Protein AF-A0A258UVS9-F1 (afdb_monomer)

Mean predicted aligned error: 21.08 Å

Secondary structure (DSSP, 8-state):
-----SPPP-SS----SS----S----SS----S----SSPPP-S----SSPPP-SS----SS----S----SS----S----SSPPP-S----SSPPP-SS----SS----S----SS----S----GGG-EEEESS--TT-EEEEE-SS-EEEEETTS-------TT-EEEE-TTT--EEEE-TT-----SS----TT----S----TT----S-S----SSS-------S----SS----S----SS----SS----SS---B-S-EEEE-S-EEEE-S-EEEE-S-EEEESS-EEEE-S-EEEESS-EEEE-S-B-SB-S-EEEE--SS--------S----S----SS----S-----TT-----S-----S-----S----SS----S----SS----SS----S----SS----SS----SS----S-----S----S----SS---PPPPPPP---

Foldseek 3Di:
DDDDPDDDDDPDDDDDDDDDDDPDDDDPDDDDDPDDDDPDDDDDPDDDDPDDDDDPDDDDDDDDDDDDDDDDPDDDDDPDDDDPDDDDDPDDDDPDDDDDPDDDDDPDDDDDPDDDDPDDDDDPDDADPPQKDWDFDPPDDQDFIWMGGPVDTDGHHGPDDDDDDDPQVFDWDADPPVGDIQTDHPVDDGDDPDDDDDDDDDDDDDDDPVPDDDPDDPDDDDPDDDPPDDPDPDDDDPDDDDDPDDDDPDDDDDPDDDDDDPDADEAEEEAEEAEEYAEYAEEYAEYCYEYAEYLYEYAEYEEEYADYNYEYQEYQYEYHHYDYYYHDYDHPPYDPPDPPDPDDPDPDDPHPDDDDDPDDDDPPVDDDDPDDDDDPDDDDDPDDDDDPDDDDDPDDDDPDDDDDPDDDDDPDDDDPDDDDDPDDDDDPDDDDDPDDDDPDDDDDPDDDDPDDDDDDDDDDDDDD

Structure (mmCIF, N/CA/C/O backbone):
data_AF-A0A258UVS9-F1
#
_entry.id   AF-A0A258UVS9-F1
#
loop_
_atom_site.group_PDB
_atom_site.id
_atom_site.type_symbol
_atom_site.label_atom_id
_atom_site.label_alt_id
_atom_site.label_comp_id
_atom_site.label_asym_id
_atom_site.label_entity_id
_atom_site.label_seq_id
_atom_site.pdbx_PDB_ins_code
_atom_site.Cartn_x
_atom_site.Cartn_y
_atom_site.Cartn_z
_atom_site.occupancy
_atom_site.B_iso_or_equiv
_atom_site.auth_seq_id
_atom_site.auth_comp_id
_atom_site.auth_asym_id
_atom_site.auth_atom_id
_atom_site.pdbx_PDB_model_num
ATOM 1 N N . SER A 1 1 ? 65.739 2.125 -116.317 1.00 68.88 1 SER A N 1
ATOM 2 C CA . SER A 1 1 ? 65.274 3.076 -115.294 1.00 68.88 1 SER A CA 1
ATOM 3 C C . SER A 1 1 ? 64.952 4.381 -115.990 1.00 68.88 1 SER A C 1
ATOM 5 O O . SER A 1 1 ? 65.818 4.877 -116.701 1.00 68.88 1 SER A O 1
ATOM 7 N N . ALA A 1 2 ? 63.722 4.879 -115.876 1.00 76.69 2 ALA A N 1
ATOM 8 C CA . ALA A 1 2 ? 63.373 6.226 -116.315 1.00 76.69 2 ALA A CA 1
ATOM 9 C C . ALA A 1 2 ? 63.366 7.118 -115.070 1.00 76.69 2 ALA A C 1
ATOM 11 O O . ALA A 1 2 ? 62.571 6.890 -114.162 1.00 76.69 2 ALA A O 1
ATOM 12 N N . THR A 1 3 ? 64.277 8.088 -115.001 1.00 81.75 3 THR A N 1
ATOM 13 C CA . THR A 1 3 ? 64.304 9.069 -113.911 1.00 81.75 3 THR A CA 1
ATOM 14 C C . THR A 1 3 ? 63.415 10.239 -114.301 1.00 81.75 3 THR A C 1
ATOM 16 O O . THR A 1 3 ? 63.684 10.909 -115.296 1.00 81.75 3 THR A O 1
ATOM 19 N N . VAL A 1 4 ? 62.369 10.498 -113.521 1.00 82.56 4 VAL A N 1
ATOM 20 C CA . VAL A 1 4 ? 61.551 11.707 -113.655 1.00 82.56 4 VAL A CA 1
ATOM 21 C C . VAL A 1 4 ? 61.991 12.686 -112.570 1.00 82.56 4 VAL A C 1
ATOM 23 O O . VAL A 1 4 ? 61.921 12.367 -111.390 1.00 82.56 4 VAL A O 1
ATOM 26 N N . THR A 1 5 ? 62.485 13.860 -112.961 1.00 83.00 5 THR A N 1
ATOM 27 C CA . THR A 1 5 ? 63.006 14.891 -112.039 1.00 83.00 5 THR A CA 1
ATOM 28 C C . THR A 1 5 ? 62.014 16.020 -111.755 1.00 83.00 5 THR A C 1
ATOM 30 O O . THR A 1 5 ? 62.297 16.887 -110.936 1.00 83.00 5 THR A O 1
ATOM 33 N N . ASN A 1 6 ? 60.863 16.015 -112.429 1.00 85.38 6 ASN A N 1
ATOM 34 C CA . ASN A 1 6 ? 59.799 17.007 -112.287 1.00 85.38 6 ASN A CA 1
ATOM 35 C C . ASN A 1 6 ? 58.450 16.298 -112.044 1.00 85.38 6 ASN A C 1
ATOM 37 O O . ASN A 1 6 ? 58.422 15.127 -111.666 1.00 85.38 6 ASN A O 1
ATOM 41 N N . ASN A 1 7 ? 57.321 16.965 -112.285 1.00 83.06 7 ASN A N 1
ATOM 42 C CA . ASN A 1 7 ? 56.005 16.359 -112.078 1.00 83.06 7 ASN A CA 1
ATOM 43 C C . ASN A 1 7 ? 55.674 15.307 -113.150 1.00 83.06 7 ASN A C 1
ATOM 45 O O . ASN A 1 7 ? 55.702 15.597 -114.346 1.00 83.06 7 ASN A O 1
ATOM 49 N N . ALA A 1 8 ? 55.276 14.109 -112.717 1.00 83.38 8 ALA A N 1
ATOM 50 C CA . ALA A 1 8 ? 54.620 13.111 -113.557 1.00 83.38 8 ALA A CA 1
ATOM 51 C C . ALA A 1 8 ? 53.102 13.175 -113.334 1.00 83.38 8 ALA A C 1
ATOM 53 O O . ALA A 1 8 ? 52.645 13.080 -112.198 1.00 83.38 8 ALA A O 1
ATOM 54 N N . THR A 1 9 ? 52.317 13.315 -114.405 1.00 85.56 9 THR A N 1
ATOM 55 C CA . THR A 1 9 ? 50.850 13.189 -114.342 1.00 85.56 9 THR A CA 1
ATOM 56 C C . THR A 1 9 ? 50.447 11.834 -114.908 1.00 85.56 9 THR A C 1
ATOM 58 O O . THR A 1 9 ? 50.794 11.516 -116.044 1.00 85.56 9 THR A O 1
ATOM 61 N N . VAL A 1 10 ? 49.707 11.041 -114.135 1.00 86.25 10 VAL A N 1
ATOM 62 C CA . VAL A 1 10 ? 49.161 9.747 -114.563 1.00 86.25 10 VAL A CA 1
ATOM 63 C C . VAL A 1 10 ? 47.641 9.860 -114.525 1.00 86.25 10 VAL A C 1
ATOM 65 O O . VAL A 1 10 ? 47.064 10.010 -113.457 1.00 86.25 10 VAL A O 1
ATOM 68 N N . GLY A 1 11 ? 46.984 9.829 -115.687 1.00 82.81 11 GLY A N 1
ATOM 69 C CA . GLY A 1 11 ? 45.523 9.990 -115.795 1.00 82.81 11 GLY A CA 1
ATOM 70 C C . GLY A 1 11 ? 44.701 8.748 -115.414 1.00 82.81 11 GLY A C 1
ATOM 71 O O . GLY A 1 11 ? 43.482 8.771 -115.535 1.00 82.81 11 GLY A O 1
ATOM 72 N N . GLY A 1 12 ? 45.361 7.664 -114.997 1.00 85.81 12 GLY A N 1
ATOM 73 C CA . GLY A 1 12 ? 44.752 6.399 -114.581 1.00 85.81 12 GLY A CA 1
ATOM 74 C C . GLY A 1 12 ? 45.457 5.810 -113.356 1.00 85.81 12 GLY A C 1
ATOM 75 O O . GLY A 1 12 ? 46.120 6.527 -112.610 1.00 85.81 12 GLY A O 1
ATOM 76 N N . THR A 1 13 ? 45.343 4.499 -113.140 1.00 84.00 13 THR A N 1
ATOM 77 C CA . THR A 1 13 ? 45.993 3.825 -112.005 1.00 84.00 13 THR A CA 1
ATOM 78 C C . THR A 1 13 ? 47.511 3.781 -112.176 1.00 84.00 13 THR A C 1
ATOM 80 O O . THR A 1 13 ? 48.022 3.241 -113.157 1.00 84.00 13 THR A O 1
ATOM 83 N N . LEU A 1 14 ? 48.245 4.294 -111.189 1.00 82.75 14 LEU A N 1
ATOM 84 C CA . LEU A 1 14 ? 49.691 4.127 -111.092 1.00 82.75 14 LEU A CA 1
ATOM 85 C C . LEU A 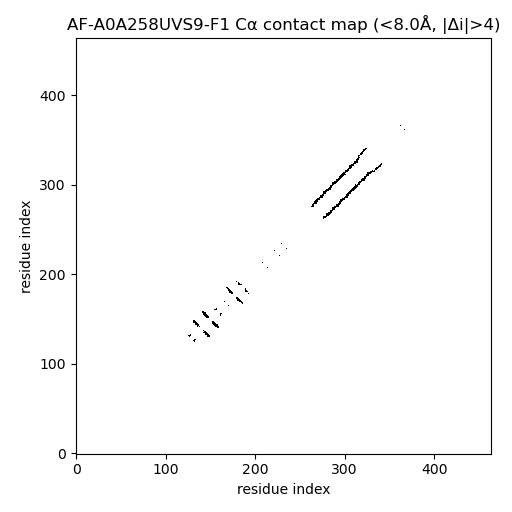1 14 ? 50.010 2.828 -110.334 1.00 82.75 14 LEU A C 1
ATOM 87 O O . LEU A 1 14 ? 49.861 2.760 -109.118 1.00 82.75 14 LEU A O 1
ATOM 91 N N . GLY A 1 15 ? 50.443 1.791 -111.054 1.00 82.81 15 GLY A N 1
ATOM 92 C CA . GLY A 1 15 ? 50.958 0.560 -110.451 1.00 82.81 15 GLY A CA 1
ATOM 93 C C . GLY A 1 15 ? 52.418 0.726 -110.029 1.00 82.81 15 GLY A C 1
ATOM 94 O O . GLY A 1 15 ? 53.278 0.979 -110.870 1.00 82.81 15 GLY A O 1
ATOM 95 N N . VAL A 1 16 ? 52.704 0.563 -108.740 1.00 85.06 16 VAL A N 1
ATOM 96 C CA . VAL A 1 16 ? 54.061 0.604 -108.175 1.00 85.06 16 VAL A CA 1
ATOM 97 C C . VAL A 1 16 ? 54.389 -0.744 -107.544 1.00 85.06 16 VAL A C 1
ATOM 99 O O . VAL A 1 16 ? 53.592 -1.302 -106.796 1.00 85.06 16 VAL A O 1
ATOM 102 N N . THR A 1 17 ? 55.560 -1.296 -107.857 1.00 80.69 17 THR A N 1
ATOM 103 C CA . THR A 1 17 ? 56.099 -2.466 -107.149 1.00 80.69 17 THR A CA 1
ATOM 104 C C . THR A 1 17 ? 57.086 -1.955 -106.103 1.00 80.69 17 THR A C 1
ATOM 106 O O . THR A 1 17 ? 58.141 -1.440 -106.465 1.00 80.69 17 THR A O 1
ATOM 109 N N . GLY A 1 18 ? 56.736 -2.061 -104.819 1.00 80.56 18 GLY A N 1
ATOM 110 C CA . GLY A 1 18 ? 57.560 -1.586 -103.699 1.00 80.56 18 GLY A CA 1
ATOM 111 C C . GLY A 1 18 ? 57.013 -0.337 -102.998 1.00 80.56 18 GLY A C 1
ATOM 112 O O . GLY A 1 18 ? 55.900 0.114 -103.265 1.00 80.56 18 GLY A O 1
ATOM 113 N N . ALA A 1 19 ? 57.793 0.203 -102.058 1.00 81.56 19 ALA A N 1
ATOM 114 C CA . ALA A 1 19 ? 57.408 1.372 -101.270 1.00 81.56 19 ALA A CA 1
ATOM 115 C C . ALA A 1 19 ? 57.431 2.655 -102.117 1.00 81.56 19 ALA A C 1
ATOM 117 O O . ALA A 1 19 ? 58.360 2.882 -102.890 1.00 81.56 19 ALA A O 1
ATOM 118 N N . THR A 1 20 ? 56.431 3.517 -101.932 1.00 83.50 20 THR A N 1
ATOM 119 C CA . THR A 1 20 ? 56.401 4.864 -102.517 1.00 83.50 20 THR A CA 1
ATOM 120 C C . THR A 1 20 ? 56.580 5.886 -101.402 1.00 83.50 20 THR A C 1
ATOM 122 O O . THR A 1 20 ? 55.834 5.865 -100.427 1.00 83.50 20 THR A O 1
ATOM 125 N N . THR A 1 21 ? 57.554 6.785 -101.542 1.00 84.38 21 THR A N 1
ATOM 126 C CA . THR A 1 21 ? 57.769 7.892 -100.601 1.00 84.38 21 THR A CA 1
ATOM 127 C C . THR A 1 21 ? 57.135 9.157 -101.169 1.00 84.38 21 THR A C 1
ATOM 129 O O . THR A 1 21 ? 57.534 9.623 -102.233 1.00 84.38 21 THR A O 1
ATOM 132 N N . THR A 1 22 ? 56.162 9.726 -100.461 1.00 83.12 22 THR A N 1
ATOM 133 C CA . THR A 1 22 ? 55.450 10.951 -100.861 1.00 83.12 22 THR A CA 1
ATOM 134 C C . THR A 1 22 ? 55.519 12.001 -99.756 1.00 83.12 22 THR A C 1
ATOM 136 O O . THR A 1 22 ? 55.389 11.666 -98.579 1.00 83.12 22 THR A O 1
ATOM 139 N N . ALA A 1 23 ? 55.643 13.280 -100.112 1.00 79.38 23 ALA A N 1
ATOM 140 C CA . ALA A 1 23 ? 55.546 14.400 -99.171 1.00 79.38 23 ALA A CA 1
ATOM 141 C C . ALA A 1 23 ? 54.071 14.784 -98.923 1.00 79.38 23 ALA A C 1
ATOM 143 O O . ALA A 1 23 ? 53.642 15.892 -99.234 1.00 79.38 23 ALA A O 1
ATOM 144 N N . GLY A 1 24 ? 53.293 13.832 -98.400 1.00 79.69 24 GLY A N 1
ATOM 145 C CA . GLY A 1 24 ? 51.840 13.937 -98.241 1.00 79.69 24 GLY A CA 1
ATOM 146 C C . GLY A 1 24 ? 51.052 13.311 -99.395 1.00 79.69 24 GLY A C 1
ATOM 147 O O . GLY A 1 24 ? 51.564 13.117 -100.496 1.00 79.69 24 GLY A O 1
ATOM 148 N N . VAL A 1 25 ? 49.796 12.966 -99.118 1.00 84.00 25 VAL A N 1
ATOM 149 C CA . VAL A 1 25 ? 48.856 12.378 -100.079 1.00 84.00 25 VAL A CA 1
ATOM 150 C C . VAL A 1 25 ? 47.520 13.093 -99.914 1.00 84.00 25 VAL A C 1
ATOM 152 O O . VAL A 1 25 ? 46.942 13.074 -98.831 1.00 84.00 25 VAL A O 1
ATOM 155 N N . THR A 1 26 ? 47.014 13.710 -100.980 1.00 84.25 26 THR A N 1
ATOM 156 C CA . THR A 1 26 ? 45.627 14.185 -101.044 1.00 84.25 26 THR A CA 1
ATOM 157 C C . THR A 1 26 ? 44.822 13.148 -101.814 1.00 84.25 26 THR A C 1
ATOM 159 O O . THR A 1 26 ? 44.916 13.076 -103.036 1.00 84.25 26 THR A O 1
ATOM 162 N N . ASN A 1 27 ? 44.061 12.319 -101.101 1.00 81.81 27 ASN A N 1
ATOM 163 C CA . ASN A 1 27 ? 43.160 11.338 -101.698 1.00 81.81 27 ASN A CA 1
ATOM 164 C C . ASN A 1 27 ? 41.714 11.794 -101.486 1.00 81.81 27 ASN A C 1
ATOM 166 O O . ASN A 1 27 ? 41.314 12.045 -100.354 1.00 81.81 27 ASN A O 1
ATOM 170 N N . THR A 1 28 ? 40.936 11.907 -102.560 1.00 83.94 28 THR A N 1
ATOM 171 C CA . THR A 1 28 ? 39.505 12.253 -102.493 1.00 83.94 28 THR A CA 1
ATOM 172 C C . THR A 1 28 ? 38.597 11.020 -102.465 1.00 83.94 28 THR A C 1
ATOM 174 O O . THR A 1 28 ? 37.384 11.165 -102.340 1.00 83.94 28 THR A O 1
ATOM 177 N N . GLY A 1 29 ? 39.165 9.813 -102.588 1.00 83.00 29 GLY A N 1
ATOM 178 C CA . GLY A 1 29 ? 38.456 8.536 -102.476 1.00 83.00 29 GLY A CA 1
ATOM 179 C C . GLY A 1 29 ? 38.836 7.737 -101.224 1.00 83.00 29 GLY A C 1
ATOM 180 O O . GLY A 1 29 ? 39.480 8.241 -100.306 1.00 83.00 29 GLY A O 1
ATOM 181 N N . ASN A 1 30 ? 38.469 6.453 -101.204 1.00 84.56 30 ASN A N 1
ATOM 182 C CA . ASN A 1 30 ? 38.848 5.541 -100.123 1.00 84.56 30 ASN A CA 1
ATOM 183 C C . ASN A 1 30 ? 40.345 5.200 -100.168 1.00 84.56 30 ASN A C 1
ATOM 185 O O . ASN A 1 30 ? 40.934 5.058 -101.241 1.00 84.56 30 ASN A O 1
ATOM 189 N N . VAL A 1 31 ? 40.942 5.002 -98.992 1.00 85.19 31 VAL A N 1
ATOM 190 C CA . VAL A 1 31 ? 42.264 4.385 -98.826 1.00 85.19 31 VAL A CA 1
ATOM 191 C C . VAL A 1 31 ? 42.043 2.958 -98.326 1.00 85.19 31 VAL A C 1
ATOM 193 O O . VAL A 1 31 ? 41.605 2.767 -97.197 1.00 85.19 31 VAL A O 1
ATOM 196 N N . GLY A 1 32 ? 42.292 1.955 -99.170 1.00 83.81 32 GLY A N 1
ATOM 197 C CA . GLY A 1 32 ? 42.252 0.547 -98.769 1.00 83.81 32 GLY A CA 1
ATOM 198 C C . GLY A 1 32 ? 43.648 0.065 -98.388 1.00 83.81 32 GLY A C 1
ATOM 199 O O . GLY A 1 32 ? 44.492 -0.088 -99.267 1.00 83.81 32 GLY A O 1
ATOM 200 N N . THR A 1 33 ? 43.901 -0.155 -97.099 1.00 84.38 33 THR A N 1
ATOM 201 C CA . THR A 1 33 ? 45.165 -0.706 -96.583 1.00 84.38 33 THR A CA 1
ATOM 202 C C . THR A 1 33 ? 44.891 -1.673 -95.429 1.00 84.38 33 THR A C 1
ATOM 204 O O . THR A 1 33 ? 43.929 -1.489 -94.689 1.00 84.38 33 THR A O 1
ATOM 207 N N . ASP A 1 34 ? 45.754 -2.677 -95.238 1.00 87.06 34 ASP A N 1
ATOM 208 C CA . ASP A 1 34 ? 45.657 -3.602 -94.092 1.00 87.06 34 ASP A CA 1
ATOM 209 C C . ASP A 1 34 ? 45.995 -2.912 -92.760 1.00 87.06 34 ASP A C 1
ATOM 211 O O . ASP A 1 34 ? 45.524 -3.292 -91.690 1.00 87.06 34 ASP A O 1
ATOM 215 N N . THR A 1 35 ? 46.850 -1.888 -92.799 1.00 87.75 35 THR A N 1
ATOM 216 C CA . THR A 1 35 ? 47.228 -1.083 -91.634 1.00 87.75 35 THR A CA 1
ATOM 217 C C . THR A 1 35 ? 47.504 0.347 -92.078 1.00 87.75 35 THR A C 1
ATOM 219 O O . THR A 1 35 ? 48.239 0.586 -93.037 1.00 87.75 35 THR A O 1
ATOM 222 N N . LEU A 1 36 ? 46.919 1.310 -91.370 1.00 86.38 36 LEU A N 1
ATOM 223 C CA . LEU A 1 36 ? 47.222 2.730 -91.504 1.00 86.38 36 LEU A CA 1
ATOM 224 C C . LEU A 1 36 ? 48.087 3.140 -90.309 1.00 86.38 36 LEU A C 1
ATOM 226 O O . LEU A 1 36 ? 47.600 3.216 -89.187 1.00 86.38 36 LEU A O 1
ATOM 230 N N . SER A 1 37 ? 49.378 3.369 -90.542 1.00 86.44 37 SER A N 1
ATOM 231 C CA . SER A 1 37 ? 50.329 3.799 -89.512 1.00 86.44 37 SER A CA 1
ATOM 232 C C . SER A 1 37 ? 50.671 5.272 -89.709 1.00 86.44 37 SER A C 1
ATOM 234 O O . SER A 1 37 ? 51.192 5.646 -90.758 1.00 86.44 37 SER A O 1
ATOM 236 N N . THR A 1 38 ? 50.427 6.104 -88.699 1.00 86.75 38 THR A N 1
ATOM 237 C CA . THR A 1 38 ? 50.791 7.529 -88.685 1.00 86.75 38 THR A CA 1
ATOM 238 C C . THR A 1 38 ? 51.806 7.794 -87.572 1.00 86.75 38 THR A C 1
ATOM 240 O O . THR A 1 38 ? 51.761 7.171 -86.517 1.00 86.75 38 THR A O 1
ATOM 243 N N . THR A 1 39 ? 52.743 8.723 -87.780 1.00 81.94 39 THR A N 1
ATOM 244 C CA . THR A 1 39 ? 53.705 9.149 -86.738 1.00 81.94 39 THR A CA 1
ATOM 245 C C . THR A 1 39 ? 53.143 10.235 -85.811 1.00 81.94 39 THR A C 1
ATOM 247 O O . THR A 1 39 ? 53.809 10.644 -84.865 1.00 81.94 39 THR A O 1
ATOM 250 N N . GLY A 1 40 ? 51.920 10.700 -86.077 1.00 83.44 40 GLY A N 1
ATOM 251 C CA . GLY A 1 40 ? 51.196 11.701 -85.297 1.00 83.44 40 GLY A CA 1
ATOM 252 C C . GLY A 1 40 ? 49.696 11.404 -85.238 1.00 83.44 40 GLY A C 1
ATOM 253 O O . GLY A 1 40 ? 49.250 10.334 -85.659 1.00 83.44 40 GLY A O 1
ATOM 254 N N . LEU A 1 41 ? 48.925 12.361 -84.717 1.00 83.50 41 LEU A N 1
ATOM 255 C CA . LEU A 1 41 ? 47.471 12.256 -84.585 1.00 83.50 41 LEU A CA 1
ATOM 256 C C . LEU A 1 41 ? 46.804 12.082 -85.956 1.00 83.50 41 LEU A C 1
ATOM 258 O O . LEU A 1 41 ? 47.011 12.891 -86.859 1.00 83.50 41 LEU A O 1
ATOM 262 N N . ALA A 1 42 ? 45.974 11.051 -86.086 1.00 86.38 42 ALA A N 1
ATOM 263 C CA . ALA A 1 42 ? 45.045 10.918 -87.196 1.00 86.38 42 ALA A CA 1
ATOM 264 C C . ALA A 1 42 ? 43.701 11.546 -86.797 1.00 86.38 42 ALA A C 1
ATOM 266 O O . ALA A 1 42 ? 43.077 11.108 -85.831 1.00 86.38 42 ALA A O 1
ATOM 267 N N . THR A 1 43 ? 43.257 12.562 -87.535 1.00 87.06 43 THR A N 1
ATOM 268 C CA . THR A 1 43 ? 41.915 13.141 -87.390 1.00 87.06 43 THR A CA 1
ATOM 269 C C . THR A 1 43 ? 41.001 12.493 -88.420 1.00 87.06 43 THR A C 1
ATOM 271 O O . THR A 1 43 ? 41.274 12.569 -89.616 1.00 87.06 43 THR A O 1
ATOM 274 N N . LEU A 1 44 ? 39.939 11.835 -87.960 1.00 86.12 44 LEU A N 1
ATOM 275 C CA . LEU A 1 44 ? 38.917 11.219 -88.803 1.00 86.12 44 LEU A CA 1
ATOM 276 C C . LEU A 1 44 ? 37.581 11.909 -88.520 1.00 86.12 44 LEU A C 1
ATOM 278 O O . LEU A 1 44 ? 37.236 12.097 -87.356 1.00 86.12 44 LEU A O 1
ATOM 282 N N . ASP A 1 45 ? 36.810 12.217 -89.563 1.00 86.25 45 ASP A N 1
ATOM 283 C CA . ASP A 1 45 ? 35.440 12.730 -89.398 1.00 86.25 45 ASP A CA 1
ATOM 284 C C . ASP A 1 45 ? 34.520 11.674 -88.759 1.00 86.25 45 ASP A C 1
ATOM 286 O O . ASP A 1 45 ? 33.613 11.994 -87.993 1.00 86.25 45 ASP A O 1
ATOM 290 N N . SER A 1 46 ? 34.762 10.395 -89.066 1.00 87.62 46 SER A N 1
ATOM 291 C CA . SER A 1 46 ? 34.074 9.252 -88.471 1.00 87.62 46 SER A CA 1
ATOM 292 C C . SER A 1 46 ? 34.968 8.015 -88.481 1.00 87.62 46 SER A C 1
ATOM 294 O O . SER A 1 46 ? 35.749 7.803 -89.410 1.00 87.62 46 SER A O 1
ATOM 296 N N . ALA A 1 47 ? 34.833 7.182 -87.453 1.00 89.69 47 ALA A N 1
ATOM 297 C CA . ALA A 1 47 ? 35.494 5.891 -87.358 1.00 89.69 47 ALA A CA 1
ATOM 298 C C . ALA A 1 47 ? 34.510 4.849 -86.816 1.00 89.69 47 ALA A C 1
ATOM 300 O O . ALA A 1 47 ? 33.944 5.015 -85.737 1.00 89.69 47 ALA A O 1
ATOM 301 N N . THR A 1 48 ? 34.338 3.749 -87.543 1.00 90.94 48 THR A N 1
ATOM 302 C CA . THR A 1 48 ? 33.715 2.523 -87.026 1.00 90.94 48 THR A CA 1
ATOM 303 C C . THR A 1 48 ? 34.808 1.558 -86.599 1.00 90.94 48 THR A C 1
ATOM 305 O O . THR A 1 48 ? 35.609 1.128 -87.427 1.00 90.94 48 THR A O 1
ATOM 308 N N . VAL A 1 49 ? 34.829 1.195 -85.317 1.00 91.06 49 VAL A N 1
ATOM 309 C CA . VAL A 1 49 ? 35.747 0.192 -84.765 1.00 91.06 49 VAL A CA 1
ATOM 310 C C . VAL A 1 49 ? 34.943 -1.069 -84.455 1.00 91.06 49 VAL A C 1
ATOM 312 O O . VAL A 1 49 ? 34.053 -1.040 -83.613 1.00 91.06 49 VAL A O 1
ATOM 315 N N . THR A 1 50 ? 35.224 -2.170 -85.150 1.00 88.94 50 THR A N 1
ATOM 316 C CA . THR A 1 50 ? 34.509 -3.453 -84.972 1.00 88.94 50 THR A CA 1
ATOM 317 C C . THR A 1 50 ? 35.162 -4.377 -83.946 1.00 88.94 50 THR A C 1
ATOM 319 O O . THR A 1 50 ? 34.553 -5.350 -83.511 1.00 88.94 50 THR A O 1
ATOM 322 N N . ASN A 1 51 ? 36.407 -4.080 -83.578 1.00 90.06 51 ASN A N 1
ATOM 323 C CA . ASN A 1 51 ? 37.203 -4.818 -82.603 1.00 90.06 51 ASN A CA 1
ATOM 324 C C . ASN A 1 51 ? 37.479 -3.915 -81.387 1.00 90.06 51 ASN A C 1
ATOM 326 O O . ASN A 1 51 ? 36.772 -2.941 -81.140 1.00 90.06 51 ASN A O 1
ATOM 330 N N . ASN A 1 52 ? 38.521 -4.221 -80.618 1.00 89.06 52 ASN A N 1
ATOM 331 C CA . ASN A 1 52 ? 38.887 -3.432 -79.451 1.00 89.06 52 ASN A CA 1
ATOM 332 C C . ASN A 1 52 ? 39.665 -2.177 -79.864 1.00 89.06 52 ASN A C 1
ATOM 334 O O . ASN A 1 52 ? 40.660 -2.265 -80.584 1.00 89.06 52 ASN A O 1
ATOM 338 N N . ALA A 1 53 ? 39.248 -1.022 -79.350 1.00 91.38 53 ALA A N 1
ATOM 339 C CA . ALA A 1 53 ? 40.054 0.191 -79.357 1.00 91.38 53 ALA A CA 1
ATOM 340 C C . ALA A 1 53 ? 40.913 0.242 -78.084 1.00 91.38 53 ALA A C 1
ATOM 342 O O . ALA A 1 53 ? 40.383 0.168 -76.976 1.00 91.38 53 ALA A O 1
ATOM 343 N N . THR A 1 54 ? 42.227 0.412 -78.231 1.00 90.44 54 THR A N 1
ATOM 344 C CA . THR A 1 54 ? 43.130 0.692 -77.105 1.00 90.44 54 THR A CA 1
ATOM 345 C C . THR A 1 54 ? 43.428 2.186 -77.074 1.00 90.44 54 THR A C 1
ATOM 347 O O . THR A 1 54 ? 43.999 2.718 -78.024 1.00 90.44 54 THR A O 1
ATOM 350 N N . VAL A 1 55 ? 43.076 2.865 -75.982 1.00 90.31 55 VAL A N 1
ATOM 351 C CA . VAL A 1 55 ? 43.386 4.287 -75.765 1.00 90.31 55 VAL A CA 1
ATOM 352 C C . VAL A 1 55 ? 44.457 4.374 -74.681 1.00 90.31 55 VAL A C 1
ATOM 354 O O . VAL A 1 55 ? 44.207 4.022 -73.535 1.00 90.31 55 VAL A O 1
ATOM 357 N N . GLY A 1 56 ? 45.665 4.818 -75.035 1.00 86.19 56 GLY A N 1
ATOM 358 C CA . GLY A 1 56 ? 46.798 4.902 -74.098 1.00 86.19 56 GLY A CA 1
ATOM 359 C C . GLY A 1 56 ? 46.729 6.059 -73.088 1.00 86.19 56 GLY A C 1
ATOM 360 O O . GLY A 1 56 ? 47.641 6.216 -72.284 1.00 86.19 56 GLY A O 1
ATOM 361 N N . GLY A 1 57 ? 45.678 6.880 -73.143 1.00 87.62 57 GLY A N 1
ATOM 362 C CA . GLY A 1 57 ? 45.445 8.024 -72.262 1.00 87.62 57 GLY A CA 1
ATOM 363 C C . GLY A 1 57 ? 43.959 8.190 -71.941 1.00 87.62 57 GLY A C 1
ATOM 364 O O . GLY A 1 57 ? 43.195 7.228 -71.983 1.00 87.62 57 GLY A O 1
ATOM 365 N N . THR A 1 58 ? 43.530 9.414 -71.639 1.00 88.19 58 THR A N 1
ATOM 366 C CA . THR A 1 58 ? 42.118 9.705 -71.356 1.00 88.19 58 THR A CA 1
ATOM 367 C C . THR A 1 58 ? 41.277 9.638 -72.628 1.00 88.19 58 THR A C 1
ATOM 369 O O . THR A 1 58 ? 41.552 10.340 -73.601 1.00 88.19 58 THR A O 1
ATOM 372 N N . LEU A 1 59 ? 40.207 8.845 -72.603 1.00 88.94 59 LEU A N 1
ATOM 373 C CA . LEU A 1 59 ? 39.164 8.891 -73.622 1.00 88.94 59 LEU A CA 1
ATOM 374 C C . LEU A 1 59 ? 38.215 10.063 -73.323 1.00 88.94 59 LEU A C 1
ATOM 376 O O . LEU A 1 59 ? 37.390 9.986 -72.416 1.00 88.94 59 LEU A O 1
ATOM 380 N N . GLY A 1 60 ? 38.345 11.160 -74.070 1.00 87.44 60 GLY A N 1
ATOM 381 C CA . GLY A 1 60 ? 37.391 12.269 -74.030 1.00 87.44 60 GLY A CA 1
ATOM 382 C C . GLY A 1 60 ? 36.186 11.980 -74.924 1.00 87.44 60 GLY A C 1
ATOM 383 O O . GLY A 1 60 ? 36.352 11.733 -76.115 1.00 87.44 60 GLY A O 1
ATOM 384 N N . VAL A 1 61 ? 34.979 12.031 -74.364 1.00 89.31 61 VAL A N 1
ATOM 385 C CA . VAL A 1 61 ? 33.714 11.868 -75.095 1.00 89.31 61 VAL A CA 1
ATOM 386 C C . VAL A 1 61 ? 32.846 13.102 -74.878 1.00 89.31 61 VAL A C 1
ATOM 388 O O . VAL A 1 61 ? 32.606 13.517 -73.747 1.00 89.31 61 VAL A O 1
ATOM 391 N N . THR A 1 62 ? 32.378 13.717 -75.961 1.00 85.50 62 THR A N 1
ATOM 392 C CA . THR A 1 62 ? 31.372 14.781 -75.887 1.00 85.50 62 THR A CA 1
ATOM 393 C C . THR A 1 62 ? 29.997 14.138 -76.044 1.00 85.50 62 THR A C 1
ATOM 395 O O . THR A 1 62 ? 29.635 13.719 -77.139 1.00 85.50 62 THR A O 1
ATOM 398 N N . GLY A 1 63 ? 29.242 14.036 -74.947 1.00 86.50 63 GLY A N 1
ATOM 399 C CA . GLY A 1 63 ? 27.900 13.443 -74.923 1.00 86.50 63 GLY A CA 1
ATOM 400 C C . GLY A 1 63 ? 27.810 12.131 -74.137 1.00 86.50 63 GLY A C 1
ATOM 401 O O . GLY A 1 63 ? 28.724 11.755 -73.406 1.00 86.50 63 GLY A O 1
ATOM 402 N N . ALA A 1 64 ? 26.670 11.447 -74.262 1.00 86.50 64 ALA A N 1
ATOM 403 C CA . ALA A 1 64 ? 26.419 10.185 -73.575 1.00 86.50 64 ALA A CA 1
ATOM 404 C C . ALA A 1 64 ? 27.173 9.028 -74.247 1.00 86.50 64 ALA A C 1
ATOM 406 O O . ALA A 1 64 ? 27.132 8.873 -75.466 1.00 86.50 64 ALA A O 1
ATOM 407 N N . THR A 1 65 ? 27.813 8.179 -73.445 1.00 87.94 65 THR A N 1
ATOM 408 C CA . THR A 1 65 ? 28.392 6.912 -73.913 1.00 87.94 65 THR A CA 1
ATOM 409 C C . THR A 1 65 ? 27.494 5.769 -73.461 1.00 87.94 65 THR A C 1
ATOM 411 O O . THR A 1 65 ? 27.131 5.700 -72.290 1.00 87.94 65 THR A O 1
ATOM 414 N N . THR A 1 66 ? 27.133 4.868 -74.375 1.00 88.50 66 THR A N 1
ATOM 415 C CA . THR A 1 66 ? 26.430 3.624 -74.027 1.00 88.50 66 THR A CA 1
ATOM 416 C C . THR A 1 66 ? 27.455 2.504 -73.931 1.00 88.50 66 THR A C 1
ATOM 418 O O . THR A 1 66 ? 28.134 2.209 -74.911 1.00 88.50 66 THR A O 1
ATOM 421 N N . THR A 1 67 ? 27.580 1.884 -72.761 1.00 86.69 67 THR A N 1
ATOM 422 C CA . THR A 1 67 ? 28.476 0.746 -72.524 1.00 86.69 67 THR A CA 1
ATOM 423 C C . THR A 1 67 ? 27.685 -0.451 -72.007 1.00 86.69 67 THR A C 1
ATOM 425 O O . THR A 1 67 ? 26.672 -0.300 -71.325 1.00 86.69 67 THR A O 1
ATOM 428 N N . ALA A 1 68 ? 28.145 -1.659 -72.331 1.00 84.44 68 ALA A N 1
ATOM 429 C CA . ALA A 1 68 ? 27.637 -2.898 -71.753 1.00 84.44 68 ALA A CA 1
ATOM 430 C C . ALA A 1 68 ? 28.642 -3.391 -70.704 1.00 84.44 68 ALA A C 1
ATOM 432 O O . ALA A 1 68 ? 29.606 -4.078 -71.031 1.00 84.44 68 ALA A O 1
ATOM 433 N N . GLY A 1 69 ? 28.424 -2.996 -69.448 1.00 82.50 69 GLY A N 1
ATOM 434 C CA . GLY A 1 69 ? 29.358 -3.257 -68.353 1.00 82.50 69 GLY A CA 1
ATOM 435 C C . GLY A 1 69 ? 30.556 -2.304 -68.352 1.00 82.50 69 GLY A C 1
ATOM 436 O O . GLY A 1 69 ? 30.994 -1.796 -69.383 1.00 82.50 69 GLY A O 1
ATOM 437 N N . ILE A 1 70 ? 31.073 -2.031 -67.157 1.00 87.31 70 ILE A N 1
ATOM 438 C CA . ILE A 1 70 ? 32.265 -1.213 -66.934 1.00 87.31 70 ILE A CA 1
ATOM 439 C C . ILE A 1 70 ? 33.061 -1.899 -65.827 1.00 87.31 70 ILE A C 1
ATOM 441 O O . ILE A 1 70 ? 32.569 -2.027 -64.708 1.00 87.31 70 ILE A O 1
ATOM 445 N N . THR A 1 71 ? 34.291 -2.313 -66.123 1.00 88.44 71 THR A N 1
ATOM 446 C CA . THR A 1 71 ? 35.250 -2.746 -65.099 1.00 88.44 71 THR A CA 1
ATOM 447 C C . THR A 1 71 ? 36.196 -1.586 -64.832 1.00 88.44 71 THR A C 1
ATOM 449 O O . THR A 1 71 ? 37.124 -1.353 -65.602 1.00 88.44 71 THR A O 1
ATOM 452 N N . ASN A 1 72 ? 35.948 -0.834 -63.761 1.00 85.62 72 ASN A N 1
ATOM 453 C CA . ASN A 1 72 ? 36.810 0.263 -63.331 1.00 85.62 72 ASN A CA 1
ATOM 454 C C . ASN A 1 72 ? 37.553 -0.148 -62.057 1.00 85.62 72 ASN A C 1
ATOM 456 O O . ASN A 1 72 ? 36.920 -0.459 -61.054 1.00 85.62 72 ASN A O 1
ATOM 460 N N . THR A 1 73 ? 38.884 -0.149 -62.085 1.00 87.31 73 THR A N 1
ATOM 461 C CA . THR A 1 73 ? 39.712 -0.481 -60.910 1.00 87.31 73 THR A CA 1
ATOM 462 C C . THR A 1 73 ? 40.031 0.736 -60.037 1.00 87.31 73 THR A C 1
ATOM 464 O O . THR A 1 73 ? 40.713 0.597 -59.026 1.00 87.31 73 THR A O 1
ATOM 467 N N . GLY A 1 74 ? 39.593 1.931 -60.442 1.00 86.75 74 GLY A N 1
ATOM 468 C CA . GLY A 1 74 ? 39.759 3.180 -59.699 1.00 86.75 74 GLY A CA 1
ATOM 469 C C . GLY A 1 74 ? 38.430 3.773 -59.232 1.00 86.75 74 GLY A C 1
ATOM 470 O O . GLY A 1 74 ? 37.405 3.096 -59.161 1.00 86.75 74 GLY A O 1
ATOM 471 N N . ASN A 1 75 ? 38.437 5.077 -58.955 1.00 87.12 75 ASN A N 1
ATOM 472 C CA . ASN A 1 75 ? 37.231 5.807 -58.568 1.00 87.12 75 ASN A CA 1
ATOM 473 C C . ASN A 1 75 ? 36.364 6.126 -59.792 1.00 87.12 75 ASN A C 1
ATOM 475 O O . ASN A 1 75 ? 36.880 6.406 -60.875 1.00 87.12 75 ASN A O 1
ATOM 479 N N . VAL A 1 76 ? 35.046 6.137 -59.598 1.00 87.94 76 VAL A N 1
ATOM 480 C CA . VAL A 1 76 ? 34.077 6.674 -60.561 1.00 87.94 76 VAL A CA 1
ATOM 481 C C . VAL A 1 76 ? 33.590 8.017 -60.019 1.00 87.94 76 VAL A C 1
ATOM 483 O O . VAL A 1 76 ? 32.879 8.060 -59.021 1.00 87.94 76 VAL A O 1
ATOM 486 N N . GLY A 1 77 ? 34.018 9.119 -60.637 1.00 85.88 77 GLY A N 1
ATOM 487 C CA . GLY A 1 77 ? 33.531 10.460 -60.310 1.00 85.88 77 GLY A CA 1
ATOM 488 C C . GLY A 1 77 ? 32.330 10.815 -61.180 1.00 85.88 77 GLY A C 1
ATOM 489 O O . GLY A 1 77 ? 32.481 10.967 -62.389 1.00 85.88 77 GLY A O 1
ATOM 490 N N . THR A 1 78 ? 31.148 10.938 -60.580 1.00 87.69 78 THR A N 1
ATOM 491 C CA . THR A 1 78 ? 29.902 11.322 -61.265 1.00 87.69 78 THR A CA 1
ATOM 492 C C . THR A 1 78 ? 29.048 12.184 -60.346 1.00 87.69 78 THR A C 1
ATOM 494 O O . THR A 1 78 ? 28.970 11.882 -59.157 1.00 87.69 78 THR A O 1
ATOM 497 N N . ASP A 1 79 ? 28.330 13.167 -60.890 1.00 89.06 79 ASP A N 1
ATOM 498 C CA . ASP A 1 79 ? 27.378 13.977 -60.112 1.00 89.06 79 ASP A CA 1
ATOM 499 C C . ASP A 1 79 ? 26.183 13.152 -59.612 1.00 89.06 79 ASP A C 1
ATOM 501 O O . ASP A 1 79 ? 25.619 13.411 -58.551 1.00 89.06 79 ASP A O 1
ATOM 505 N N . THR A 1 80 ? 25.763 12.145 -60.381 1.00 89.56 80 THR A N 1
ATOM 506 C CA . THR A 1 80 ? 24.673 11.239 -60.009 1.00 89.56 80 THR A CA 1
ATOM 507 C C . THR A 1 80 ? 24.935 9.849 -60.565 1.00 89.56 80 THR A C 1
ATOM 509 O O . THR A 1 80 ? 25.078 9.670 -61.774 1.00 89.56 80 THR A O 1
ATOM 512 N N . LEU A 1 81 ? 24.938 8.854 -59.679 1.00 88.94 81 LEU A N 1
ATOM 513 C CA . LEU A 1 81 ? 24.920 7.445 -60.047 1.00 88.94 81 LEU A CA 1
ATOM 514 C C . LEU A 1 81 ? 23.466 6.959 -60.053 1.00 88.94 81 LEU A C 1
ATOM 516 O O . LEU A 1 81 ? 22.886 6.704 -59.001 1.00 88.94 81 LEU A O 1
ATOM 520 N N . SER A 1 82 ? 22.870 6.850 -61.239 1.00 88.31 82 SER A N 1
ATOM 521 C CA . SER A 1 82 ? 21.532 6.278 -61.422 1.00 88.31 82 SER A CA 1
ATOM 522 C C . SER A 1 82 ? 21.650 4.826 -61.875 1.00 88.31 82 SER A C 1
ATOM 524 O O . SER A 1 82 ? 22.377 4.527 -62.822 1.00 88.31 82 SER A O 1
ATOM 526 N N . THR A 1 83 ? 20.941 3.919 -61.206 1.00 89.19 83 THR A N 1
ATOM 527 C CA . THR A 1 83 ? 20.904 2.493 -61.551 1.00 89.19 83 THR A CA 1
ATOM 528 C C . THR A 1 83 ? 19.451 2.047 -61.698 1.00 89.19 83 THR A C 1
ATOM 530 O O . THR A 1 83 ? 18.580 2.482 -60.951 1.00 89.19 83 THR A O 1
ATOM 533 N N . THR A 1 84 ? 19.161 1.189 -62.679 1.00 83.81 84 THR A N 1
ATOM 534 C CA . THR A 1 84 ? 17.811 0.626 -62.892 1.00 83.81 84 THR A CA 1
ATOM 535 C C . THR A 1 84 ? 17.548 -0.622 -62.039 1.00 83.81 84 THR A C 1
ATOM 537 O O . THR A 1 84 ? 16.517 -1.269 -62.195 1.00 83.81 84 THR A O 1
ATOM 540 N N . GLY A 1 85 ? 18.493 -0.993 -61.171 1.00 84.69 85 GLY A N 1
ATOM 541 C CA . GLY A 1 85 ? 18.463 -2.185 -60.329 1.00 84.69 85 GLY A CA 1
ATOM 542 C C . GLY A 1 85 ? 19.237 -1.964 -59.029 1.00 84.69 85 GLY A C 1
ATOM 543 O O . GLY A 1 85 ? 19.589 -0.838 -58.696 1.00 84.69 85 GLY A O 1
ATOM 544 N N . LEU A 1 86 ? 19.499 -3.039 -58.285 1.00 84.44 86 LEU A N 1
ATOM 545 C CA . LEU A 1 86 ? 20.256 -2.962 -57.036 1.00 84.44 86 LEU A CA 1
ATOM 546 C C . LEU A 1 86 ? 21.722 -2.590 -57.307 1.00 84.44 86 LEU A C 1
ATOM 548 O O . LEU A 1 86 ? 22.402 -3.265 -58.077 1.00 84.44 86 LEU A O 1
ATOM 552 N N . ALA A 1 87 ? 22.219 -1.562 -56.622 1.00 88.94 87 ALA A N 1
ATOM 553 C CA . ALA A 1 87 ? 23.646 -1.290 -56.520 1.00 88.94 87 ALA A CA 1
ATOM 554 C C . ALA A 1 87 ? 24.212 -2.005 -55.283 1.00 88.94 87 ALA A C 1
ATOM 556 O O . ALA A 1 87 ? 23.770 -1.754 -54.162 1.00 88.94 87 ALA A O 1
ATOM 557 N N . THR A 1 88 ? 25.188 -2.892 -55.476 1.00 88.69 88 THR A N 1
ATOM 558 C CA . THR A 1 88 ? 25.947 -3.509 -54.378 1.00 88.69 88 THR A CA 1
ATOM 559 C C . THR A 1 88 ? 27.224 -2.710 -54.157 1.00 88.69 88 THR A C 1
ATOM 561 O O . THR A 1 88 ? 28.031 -2.574 -55.073 1.00 88.69 88 THR A O 1
ATOM 564 N N . LEU A 1 89 ? 27.389 -2.162 -52.955 1.00 88.31 89 LEU A N 1
ATOM 565 C CA . LEU A 1 89 ? 28.580 -1.427 -52.536 1.00 88.31 89 LEU A CA 1
ATOM 566 C C . LEU A 1 89 ? 29.217 -2.178 -51.364 1.00 88.31 89 LEU A C 1
ATOM 568 O O . LEU A 1 89 ? 28.510 -2.546 -50.428 1.00 88.31 89 LEU A O 1
ATOM 572 N N . ASP A 1 90 ? 30.540 -2.343 -51.383 1.00 87.56 90 ASP A N 1
ATOM 573 C CA . ASP A 1 90 ? 31.278 -2.901 -50.239 1.00 87.56 90 ASP A CA 1
ATOM 574 C C . ASP A 1 90 ? 31.221 -1.963 -49.023 1.00 87.56 90 ASP A C 1
ATOM 576 O O . ASP A 1 90 ? 31.180 -2.404 -47.876 1.00 87.56 90 ASP A O 1
ATOM 580 N N . SER A 1 91 ? 31.208 -0.651 -49.275 1.00 88.81 91 SER A N 1
ATOM 581 C CA . SER A 1 91 ? 31.048 0.390 -48.263 1.00 88.81 91 SER A CA 1
ATOM 582 C C . SER A 1 91 ? 30.402 1.632 -48.870 1.00 88.81 91 SER A C 1
ATOM 584 O O . SER A 1 91 ? 30.652 1.978 -50.026 1.00 88.81 91 SER A O 1
ATOM 586 N N . ALA A 1 92 ? 29.582 2.314 -48.075 1.00 91.31 92 ALA A N 1
ATOM 587 C CA . ALA A 1 92 ? 28.958 3.575 -48.437 1.00 91.31 92 ALA A CA 1
ATOM 588 C C . ALA A 1 92 ? 29.023 4.539 -47.249 1.00 91.31 92 ALA A C 1
ATOM 590 O O . ALA A 1 92 ? 28.566 4.218 -46.152 1.00 91.31 92 ALA A O 1
ATOM 591 N N . THR A 1 93 ? 29.539 5.743 -47.484 1.00 92.75 93 THR A N 1
ATOM 592 C CA . THR A 1 93 ? 29.413 6.863 -46.547 1.00 92.75 93 THR A CA 1
ATOM 593 C C . THR A 1 93 ? 28.300 7.770 -47.048 1.00 92.75 93 THR A C 1
ATOM 595 O O . THR A 1 93 ? 28.425 8.364 -48.117 1.00 92.75 93 THR A O 1
ATOM 598 N N . VAL A 1 94 ? 27.217 7.896 -46.282 1.00 92.62 94 VAL A N 1
ATOM 599 C CA . VAL A 1 94 ? 26.113 8.813 -46.592 1.00 92.62 94 VAL A CA 1
ATOM 600 C C . VAL A 1 94 ? 26.208 10.009 -45.649 1.00 92.62 94 VAL A C 1
ATOM 602 O O . VAL A 1 94 ? 26.019 9.865 -44.447 1.00 92.62 94 VAL A O 1
ATOM 605 N N . THR A 1 95 ? 26.533 11.188 -46.180 1.00 91.00 95 THR A N 1
ATOM 606 C CA . THR A 1 95 ? 26.666 12.426 -45.384 1.00 91.00 95 THR A CA 1
ATOM 607 C C . THR A 1 95 ? 25.350 13.181 -45.214 1.00 91.00 95 THR A C 1
ATOM 609 O O . THR A 1 95 ? 25.241 14.045 -44.350 1.00 91.00 95 THR A O 1
ATOM 612 N N . ASN A 1 96 ? 24.3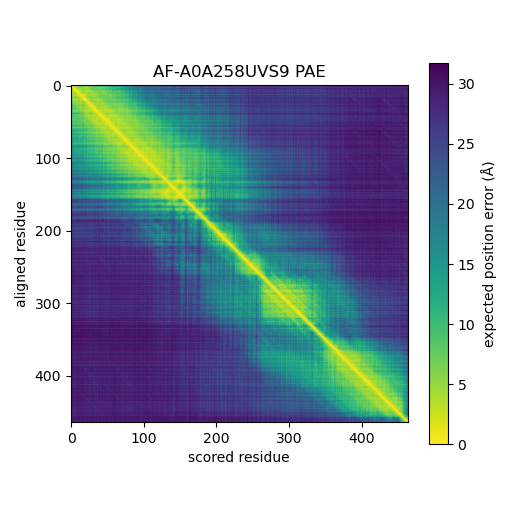65 12.869 -46.055 1.00 92.38 96 ASN A N 1
ATOM 613 C CA . ASN A 1 96 ? 23.039 13.476 -46.051 1.00 92.38 96 ASN A CA 1
ATOM 614 C C . ASN A 1 96 ? 22.003 12.412 -45.646 1.00 92.38 96 ASN A C 1
ATOM 616 O O . ASN A 1 96 ? 22.315 11.446 -44.954 1.00 92.38 96 ASN A O 1
ATOM 620 N N . ASN A 1 97 ? 20.758 12.564 -46.092 1.00 90.25 97 ASN A N 1
ATOM 621 C CA . ASN A 1 97 ? 19.692 11.627 -45.770 1.00 90.25 97 ASN A CA 1
ATOM 622 C C . ASN A 1 97 ? 19.702 10.438 -46.738 1.00 90.25 97 ASN A C 1
ATOM 624 O O . ASN A 1 97 ? 19.676 10.620 -47.956 1.00 90.25 97 ASN A O 1
ATOM 628 N N . ALA A 1 98 ? 19.657 9.223 -46.195 1.00 92.88 98 ALA A N 1
ATOM 629 C CA . ALA A 1 98 ? 19.307 8.025 -46.949 1.00 92.88 98 ALA A CA 1
ATOM 630 C C . ALA A 1 98 ? 17.789 7.809 -46.884 1.00 92.88 98 ALA A C 1
ATOM 632 O O . ALA A 1 98 ? 17.209 7.803 -45.800 1.00 92.88 98 ALA A O 1
ATOM 633 N N . THR A 1 99 ? 17.142 7.603 -48.031 1.00 91.69 99 THR A N 1
ATOM 634 C CA . THR A 1 99 ? 15.745 7.144 -48.084 1.00 91.69 99 THR A CA 1
ATOM 635 C C . THR A 1 99 ? 15.736 5.668 -48.454 1.00 91.69 99 THR A C 1
ATOM 637 O O . THR A 1 99 ? 16.225 5.301 -49.520 1.00 91.69 99 THR A O 1
ATOM 640 N N . VAL A 1 100 ? 15.178 4.821 -47.590 1.00 92.19 100 VAL A N 1
ATOM 641 C CA . VAL A 1 100 ? 15.017 3.384 -47.847 1.00 92.19 100 VAL A CA 1
ATOM 642 C C . VAL A 1 100 ? 13.532 3.119 -48.074 1.00 92.19 100 VAL A C 1
ATOM 644 O O . VAL A 1 100 ? 12.737 3.223 -47.150 1.00 92.19 100 VAL A O 1
ATOM 647 N N . GLY A 1 101 ? 13.144 2.803 -49.312 1.00 88.56 101 GLY A N 1
ATOM 648 C CA . GLY A 1 101 ? 11.737 2.552 -49.669 1.00 88.56 101 GLY A CA 1
ATOM 649 C C . GLY A 1 101 ? 11.172 1.215 -49.166 1.00 88.56 101 GLY A C 1
ATOM 650 O O . GLY A 1 101 ? 9.994 0.942 -49.363 1.00 88.56 101 GLY A O 1
ATOM 651 N N . GLY A 1 102 ? 12.006 0.376 -48.546 1.00 89.06 102 GLY A N 1
ATOM 652 C CA . GLY A 1 102 ? 11.643 -0.923 -47.980 1.00 89.06 102 GLY A CA 1
ATOM 653 C C . GLY A 1 102 ? 12.269 -1.137 -46.601 1.00 89.06 102 GLY A C 1
ATOM 654 O O . GLY A 1 102 ? 12.529 -0.186 -45.868 1.00 89.06 102 GLY A O 1
ATOM 655 N N . THR A 1 103 ? 12.532 -2.391 -46.237 1.00 90.12 103 THR A N 1
ATOM 656 C CA . THR A 1 103 ? 13.168 -2.726 -44.956 1.00 90.12 103 THR A CA 1
ATOM 657 C C . THR A 1 103 ? 14.663 -2.415 -44.977 1.00 90.12 103 THR A C 1
ATOM 659 O O . THR A 1 103 ? 15.387 -2.866 -45.864 1.00 90.12 103 THR A O 1
ATOM 662 N N . LEU A 1 104 ? 15.143 -1.702 -43.958 1.00 91.06 104 LEU A N 1
ATOM 663 C CA . LEU A 1 104 ? 16.569 -1.566 -43.677 1.00 91.06 104 LEU A CA 1
ATOM 664 C C . LEU A 1 104 ? 17.045 -2.771 -42.851 1.00 91.06 104 LEU A C 1
ATOM 666 O O . LEU A 1 104 ? 16.713 -2.891 -41.674 1.00 91.06 104 LEU A O 1
ATOM 670 N N . GLY A 1 105 ? 17.811 -3.672 -43.466 1.00 89.50 105 GLY A N 1
ATOM 671 C CA . GLY A 1 105 ? 18.467 -4.777 -42.764 1.00 89.50 105 GLY A CA 1
ATOM 672 C C . GLY A 1 105 ? 19.804 -4.340 -42.166 1.00 89.50 105 GLY A C 1
ATOM 673 O O . GLY A 1 105 ? 20.679 -3.881 -42.896 1.00 89.50 105 GLY A O 1
ATOM 674 N N . VAL A 1 106 ? 19.978 -4.506 -40.854 1.00 91.25 106 VAL A N 1
ATOM 675 C CA . VAL A 1 106 ? 21.228 -4.220 -40.132 1.00 91.25 106 VAL A CA 1
ATOM 676 C C . VAL A 1 106 ? 21.658 -5.452 -39.337 1.00 91.25 106 VAL A C 1
ATOM 678 O O . VAL A 1 106 ? 20.955 -5.898 -38.438 1.00 91.25 106 VAL A O 1
ATOM 681 N N . THR A 1 107 ? 22.814 -6.026 -39.678 1.00 87.50 107 THR A N 1
ATOM 682 C CA . THR A 1 107 ? 23.370 -7.205 -38.977 1.00 87.50 107 THR A CA 1
ATOM 683 C C . THR A 1 107 ? 24.183 -6.813 -37.735 1.00 87.50 107 THR A C 1
ATOM 685 O O . THR A 1 107 ? 24.440 -7.646 -36.871 1.00 87.50 107 THR A O 1
ATOM 688 N N . GLY A 1 108 ? 24.607 -5.549 -37.641 1.00 87.62 108 GLY A N 1
ATOM 689 C CA . GLY A 1 108 ? 25.408 -5.015 -36.539 1.00 87.62 108 GLY A CA 1
ATOM 690 C C . GLY A 1 108 ? 24.653 -4.023 -35.653 1.00 87.62 108 GLY A C 1
ATOM 691 O O . GLY A 1 108 ? 23.471 -3.745 -35.851 1.00 87.62 108 GLY A O 1
ATOM 692 N N . ALA A 1 109 ? 25.369 -3.456 -34.680 1.00 87.44 109 ALA A N 1
ATOM 693 C CA . ALA A 1 109 ? 24.851 -2.375 -33.849 1.00 87.44 109 ALA A CA 1
ATOM 694 C C . ALA A 1 109 ? 24.622 -1.105 -34.684 1.00 87.44 109 ALA A C 1
ATOM 696 O O . ALA A 1 109 ? 25.446 -0.744 -35.524 1.00 87.44 109 ALA A O 1
ATOM 697 N N . THR A 1 110 ? 23.514 -0.415 -34.422 1.00 90.06 110 THR A N 1
ATOM 698 C CA . THR A 1 110 ? 23.203 0.888 -35.019 1.00 90.06 110 THR A CA 1
ATOM 699 C C . THR A 1 110 ? 23.210 1.943 -33.919 1.00 90.06 110 THR A C 1
ATOM 701 O O . THR A 1 110 ? 22.553 1.765 -32.896 1.00 90.06 110 THR A O 1
ATOM 704 N N . THR A 1 111 ? 23.932 3.043 -34.128 1.00 89.25 111 THR A N 1
ATOM 705 C CA . THR A 1 111 ? 23.930 4.196 -33.218 1.00 89.25 111 THR A CA 1
ATOM 706 C C . THR A 1 111 ? 23.049 5.289 -33.806 1.00 89.25 111 THR A C 1
ATOM 708 O O . THR A 1 111 ? 23.292 5.745 -34.921 1.00 89.25 111 THR A O 1
ATOM 711 N N . THR A 1 112 ? 22.039 5.730 -33.059 1.00 88.31 112 THR A N 1
ATOM 712 C CA . THR A 1 112 ? 21.099 6.782 -33.478 1.00 88.31 112 THR A CA 1
ATOM 713 C C . THR A 1 112 ? 20.999 7.865 -32.410 1.00 88.31 112 THR A C 1
ATOM 715 O O . THR A 1 112 ? 20.966 7.543 -31.226 1.00 88.31 112 THR A O 1
ATOM 718 N N . ALA A 1 113 ? 20.869 9.133 -32.806 1.00 84.44 113 ALA A N 1
ATOM 719 C CA . ALA A 1 113 ? 20.585 10.244 -31.883 1.00 84.44 113 ALA A CA 1
ATOM 720 C C . ALA A 1 113 ? 19.088 10.365 -31.511 1.00 84.44 113 ALA A C 1
ATOM 722 O O . ALA A 1 113 ? 18.694 11.279 -30.794 1.00 84.44 113 ALA A O 1
ATOM 723 N N . GLY A 1 114 ? 18.256 9.454 -32.018 1.00 83.62 114 GLY A N 1
ATOM 724 C CA . GLY A 1 114 ? 16.817 9.394 -31.799 1.00 83.62 114 GLY A CA 1
ATOM 725 C C . GLY A 1 114 ? 16.162 8.495 -32.845 1.00 83.62 114 GLY A C 1
ATOM 726 O O . GLY A 1 114 ? 16.729 8.266 -33.915 1.00 83.62 114 GLY A O 1
ATOM 727 N N . ILE A 1 115 ? 14.977 7.976 -32.531 1.00 87.62 115 ILE A N 1
ATOM 728 C CA . ILE A 1 115 ? 14.182 7.147 -33.440 1.00 87.62 115 ILE A CA 1
ATOM 729 C C . ILE A 1 115 ? 12.740 7.647 -33.373 1.00 87.62 115 ILE A C 1
ATOM 731 O O . ILE A 1 115 ? 12.126 7.630 -32.312 1.00 87.62 115 ILE A O 1
ATOM 735 N N . THR A 1 116 ? 12.188 8.078 -34.507 1.00 87.44 116 THR A N 1
ATOM 736 C CA . THR A 1 116 ? 10.740 8.277 -34.657 1.00 87.44 116 THR A CA 1
ATOM 737 C C . THR A 1 116 ? 10.160 7.009 -35.267 1.00 87.44 116 THR A C 1
ATOM 739 O O . THR A 1 116 ? 10.324 6.768 -36.460 1.00 87.44 116 THR A O 1
ATOM 742 N N . ASN A 1 117 ? 9.519 6.178 -34.446 1.00 86.19 117 ASN A N 1
ATOM 743 C CA . ASN A 1 117 ? 8.890 4.938 -34.889 1.00 86.19 117 ASN A CA 1
ATOM 744 C C . ASN A 1 117 ? 7.369 5.066 -34.779 1.00 86.19 117 ASN A C 1
ATOM 746 O O . ASN A 1 117 ? 6.851 5.296 -33.691 1.00 86.19 117 ASN A O 1
ATOM 750 N N . THR A 1 118 ? 6.655 4.916 -35.893 1.00 86.38 118 THR A N 1
ATOM 751 C CA . THR A 1 118 ? 5.180 4.935 -35.914 1.00 86.38 118 THR A CA 1
ATOM 752 C C . THR A 1 118 ? 4.562 3.554 -35.687 1.00 86.38 118 THR A C 1
ATOM 754 O O . THR A 1 118 ? 3.352 3.454 -35.503 1.00 86.38 118 THR A O 1
ATOM 757 N N . GLY A 1 119 ? 5.372 2.490 -35.718 1.00 87.44 119 GLY A N 1
ATOM 758 C CA . GLY A 1 119 ? 4.947 1.115 -35.464 1.00 87.44 119 GLY A CA 1
ATOM 759 C C . GLY A 1 119 ? 5.430 0.568 -34.120 1.00 87.44 119 GLY A C 1
ATOM 760 O O . GLY A 1 119 ? 5.864 1.297 -33.230 1.00 87.44 119 GLY A O 1
ATOM 761 N N . ASN A 1 120 ? 5.390 -0.756 -33.987 1.00 87.00 120 ASN A N 1
ATOM 762 C CA . ASN A 1 120 ? 5.901 -1.453 -32.809 1.00 87.00 120 ASN A CA 1
ATOM 763 C C . ASN A 1 120 ? 7.433 -1.553 -32.854 1.00 87.00 120 ASN A C 1
ATOM 765 O O . ASN A 1 120 ? 8.028 -1.661 -33.927 1.00 87.00 120 ASN A O 1
ATOM 769 N N . ILE A 1 121 ? 8.068 -1.572 -31.681 1.00 89.31 121 ILE A N 1
ATOM 770 C CA . ILE A 1 121 ? 9.484 -1.922 -31.527 1.00 89.31 121 ILE A CA 1
ATOM 771 C C . ILE A 1 121 ? 9.548 -3.393 -31.110 1.00 89.31 121 ILE A C 1
ATOM 773 O O . ILE A 1 121 ? 9.192 -3.737 -29.987 1.00 89.31 121 ILE A O 1
ATOM 777 N N . ALA A 1 122 ? 9.969 -4.268 -32.023 1.00 87.38 122 ALA A N 1
ATOM 778 C CA . ALA A 1 122 ? 10.185 -5.685 -31.736 1.00 87.38 122 ALA A CA 1
ATOM 779 C C . ALA A 1 122 ? 11.675 -5.931 -31.458 1.00 87.38 122 ALA A C 1
ATOM 781 O O . ALA A 1 122 ? 12.460 -6.141 -32.382 1.00 87.38 122 ALA A O 1
ATOM 782 N N . THR A 1 123 ? 12.073 -5.881 -30.187 1.00 85.25 123 THR A N 1
ATOM 783 C CA . THR A 1 123 ? 13.450 -6.147 -29.741 1.00 85.25 123 THR A CA 1
ATOM 784 C C . THR A 1 123 ? 13.456 -7.127 -28.571 1.00 85.25 123 THR A C 1
ATOM 786 O O . THR A 1 123 ? 12.470 -7.252 -27.850 1.00 85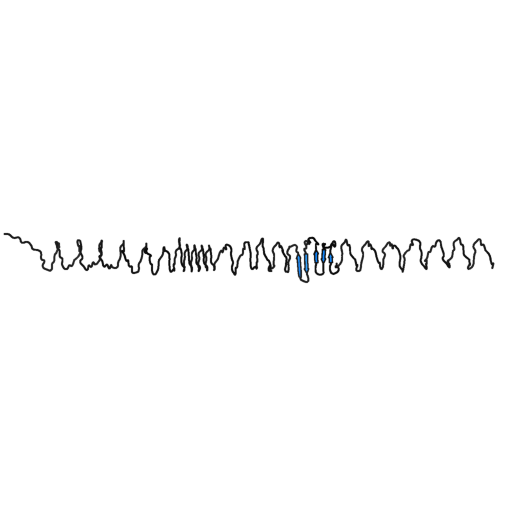.25 123 THR A O 1
ATOM 789 N N . GLY A 1 124 ? 14.564 -7.850 -28.377 1.00 84.62 124 GLY A N 1
ATOM 790 C CA . GLY A 1 124 ? 14.692 -8.784 -27.249 1.00 84.62 124 GLY A CA 1
ATOM 791 C C . GLY A 1 124 ? 14.776 -8.082 -25.890 1.00 84.62 124 GLY A C 1
ATOM 792 O O . GLY A 1 124 ? 14.274 -8.598 -24.899 1.00 84.62 124 GLY A O 1
ATOM 793 N N . SER A 1 125 ? 15.394 -6.901 -25.844 1.00 84.44 125 SER A N 1
ATOM 794 C CA . SER A 1 125 ? 15.457 -6.049 -24.656 1.00 84.44 125 SER A CA 1
ATOM 795 C C . SER A 1 125 ? 15.476 -4.578 -25.066 1.00 84.44 125 SER A C 1
ATOM 797 O O . SER A 1 125 ? 15.946 -4.228 -26.154 1.00 84.44 125 SER A O 1
ATOM 799 N N . VAL A 1 126 ? 14.964 -3.726 -24.182 1.00 86.56 126 VAL A N 1
ATOM 800 C CA . VAL A 1 126 ? 15.110 -2.272 -24.234 1.00 86.56 126 VAL A CA 1
ATOM 801 C C . VAL A 1 126 ? 15.857 -1.873 -22.970 1.00 86.56 126 VAL A C 1
ATOM 803 O O . VAL A 1 126 ? 15.416 -2.165 -21.862 1.00 86.56 126 VAL A O 1
ATOM 806 N N . SER A 1 127 ? 17.016 -1.242 -23.125 1.00 82.50 127 SER A N 1
ATOM 807 C CA . SER A 1 127 ? 17.838 -0.779 -22.007 1.00 82.50 127 SER A CA 1
ATOM 808 C C . SER A 1 127 ? 18.059 0.717 -22.128 1.00 82.50 127 SER A C 1
ATOM 810 O O . SER A 1 127 ? 18.341 1.229 -23.210 1.00 82.50 127 SER A O 1
ATOM 812 N N . GLY A 1 128 ? 17.905 1.415 -21.010 1.00 83.12 128 GLY A N 1
ATOM 813 C CA . GLY A 1 128 ? 18.157 2.841 -20.930 1.00 83.12 128 GLY A CA 1
ATOM 814 C C . GLY A 1 128 ? 19.642 3.176 -20.771 1.00 83.12 128 GLY A C 1
ATOM 815 O O . GLY A 1 128 ? 20.433 2.358 -20.299 1.00 83.12 128 GLY A O 1
ATOM 816 N N . SER A 1 129 ? 20.029 4.392 -21.155 1.00 78.94 129 SER A N 1
ATOM 817 C CA . SER A 1 129 ? 21.396 4.886 -20.948 1.00 78.94 129 SER A CA 1
ATOM 818 C C . SER A 1 129 ? 21.613 5.244 -19.475 1.00 78.94 129 SER A C 1
ATOM 820 O O . SER A 1 129 ? 20.746 5.847 -18.848 1.00 78.94 129 SER A O 1
ATOM 822 N N . GLY A 1 130 ? 22.757 4.863 -18.898 1.00 80.81 130 GLY A N 1
ATOM 823 C CA . GLY A 1 130 ? 23.081 5.179 -17.500 1.00 80.81 130 GLY A CA 1
ATOM 824 C C . GLY A 1 130 ? 22.215 4.465 -16.450 1.00 80.81 130 GLY A C 1
ATOM 825 O O . GLY A 1 130 ? 22.157 4.921 -15.313 1.00 80.81 130 GLY A O 1
ATOM 826 N N . GLY A 1 131 ? 21.549 3.361 -16.812 1.00 80.94 131 GLY A N 1
ATOM 827 C CA . GLY A 1 131 ? 20.709 2.576 -15.895 1.00 80.94 131 GLY A CA 1
ATOM 828 C C . GLY A 1 131 ? 19.288 3.117 -15.705 1.00 80.94 131 GLY A C 1
ATOM 829 O O . GLY A 1 131 ? 18.611 2.701 -14.770 1.00 80.94 131 GLY A O 1
ATOM 830 N N . ILE A 1 132 ? 18.840 4.040 -16.566 1.00 87.19 132 ILE A N 1
ATOM 831 C CA . ILE A 1 132 ? 17.500 4.638 -16.508 1.00 87.19 132 ILE A CA 1
ATOM 832 C C . ILE A 1 132 ? 16.799 4.480 -17.855 1.00 87.19 132 ILE A C 1
ATOM 834 O O . ILE A 1 132 ? 17.249 5.042 -18.855 1.00 87.19 132 ILE A O 1
ATOM 838 N N . LEU A 1 133 ? 15.676 3.760 -17.878 1.00 91.38 133 LEU A N 1
ATOM 839 C CA . LEU A 1 133 ? 14.754 3.709 -19.013 1.00 91.38 133 LEU A CA 1
ATOM 840 C C . LEU A 1 133 ? 13.529 4.573 -18.707 1.00 91.38 133 LEU A C 1
ATOM 842 O O . LEU A 1 133 ? 12.780 4.262 -17.787 1.00 91.38 133 LEU A O 1
ATOM 846 N N . THR A 1 134 ? 13.312 5.624 -19.495 1.00 88.56 134 THR A N 1
ATOM 847 C CA . THR A 1 134 ? 12.142 6.505 -19.381 1.00 88.56 134 THR A CA 1
ATOM 848 C C . THR A 1 134 ? 11.247 6.343 -20.607 1.00 88.56 134 THR A C 1
ATOM 850 O O . THR A 1 134 ? 11.722 6.434 -21.739 1.00 88.56 134 THR A O 1
ATOM 853 N N . ILE A 1 135 ? 9.954 6.125 -20.378 1.00 89.12 135 ILE A N 1
ATOM 854 C CA . ILE A 1 135 ? 8.889 6.191 -21.377 1.00 89.12 135 ILE A CA 1
ATOM 855 C C . ILE A 1 135 ? 8.106 7.470 -21.092 1.00 89.12 135 ILE A C 1
ATOM 857 O O . ILE A 1 135 ? 7.392 7.559 -20.093 1.00 89.12 135 ILE A O 1
ATOM 861 N N . ASP A 1 136 ? 8.279 8.451 -21.969 1.00 86.88 136 ASP A N 1
ATOM 862 C CA . ASP A 1 136 ? 7.658 9.770 -21.900 1.00 86.88 136 ASP A CA 1
ATOM 863 C C . ASP A 1 136 ? 7.070 10.091 -23.281 1.00 86.88 136 ASP A C 1
ATOM 865 O O . ASP A 1 136 ? 7.724 9.884 -24.307 1.00 86.88 136 ASP A O 1
ATOM 869 N N . ALA A 1 137 ? 5.808 10.514 -23.306 1.00 79.75 137 ALA A N 1
ATOM 870 C CA . ALA A 1 137 ? 5.078 10.759 -24.543 1.00 79.75 137 ALA A CA 1
ATOM 871 C C . ALA A 1 137 ? 5.463 12.090 -25.207 1.00 79.75 137 ALA A C 1
ATOM 873 O O . ALA A 1 137 ? 5.392 12.188 -26.434 1.00 79.75 137 ALA A O 1
ATOM 874 N N . ASP A 1 138 ? 5.845 13.103 -24.426 1.00 79.12 138 ASP A N 1
ATOM 875 C CA . ASP A 1 138 ? 6.083 14.464 -24.922 1.00 79.12 138 ASP A CA 1
ATOM 876 C C . ASP A 1 138 ? 7.445 15.049 -24.520 1.00 79.12 138 ASP A C 1
ATOM 878 O O . ASP A 1 138 ? 7.859 16.063 -25.091 1.00 79.12 138 ASP A O 1
ATOM 882 N N . ASN A 1 139 ? 8.169 14.396 -23.603 1.00 81.56 139 ASN A N 1
ATOM 883 C CA . ASN A 1 139 ? 9.449 14.857 -23.062 1.00 81.56 139 ASN A CA 1
ATOM 884 C C . ASN A 1 139 ? 9.351 16.279 -22.474 1.00 81.56 139 ASN A C 1
ATOM 886 O O . ASN A 1 139 ? 10.320 17.051 -22.494 1.00 81.56 139 ASN A O 1
ATOM 890 N N . ALA A 1 140 ? 8.165 16.659 -21.989 1.00 81.81 140 ALA A N 1
ATOM 891 C CA . ALA A 1 140 ? 7.947 17.945 -21.356 1.00 81.81 140 ALA A CA 1
ATOM 892 C C . ALA A 1 140 ? 8.556 17.953 -19.948 1.00 81.81 140 ALA A C 1
ATOM 894 O O . ALA A 1 140 ? 8.450 16.998 -19.178 1.00 81.81 140 ALA A O 1
ATOM 895 N N . ALA A 1 141 ? 9.177 19.069 -19.564 1.00 79.75 141 ALA A N 1
ATOM 896 C CA . ALA A 1 141 ? 9.711 19.220 -18.216 1.00 79.75 141 ALA A CA 1
ATOM 897 C C . ALA A 1 141 ? 8.580 19.103 -17.174 1.00 79.75 141 ALA A C 1
ATOM 899 O O . ALA A 1 141 ? 7.661 19.921 -17.156 1.00 79.75 141 ALA A O 1
ATOM 900 N N . GLY A 1 142 ? 8.657 18.089 -16.307 1.00 78.50 142 GLY A N 1
ATOM 901 C CA . GLY A 1 142 ? 7.608 17.788 -15.325 1.00 78.50 142 GLY A CA 1
ATOM 902 C C . GLY A 1 142 ? 6.360 17.119 -15.916 1.00 78.50 142 GLY A C 1
ATOM 903 O O . GLY A 1 142 ? 5.312 17.144 -15.271 1.00 78.50 142 GLY A O 1
ATOM 904 N N . GLY A 1 143 ? 6.459 16.564 -17.128 1.00 81.25 143 GLY A N 1
ATOM 905 C CA . GLY A 1 143 ? 5.419 15.782 -17.790 1.00 81.25 143 GLY A CA 1
ATOM 906 C C . GLY A 1 143 ? 5.179 14.416 -17.145 1.00 81.25 143 GLY A C 1
ATOM 907 O O . GLY A 1 143 ? 5.776 14.058 -16.126 1.00 81.25 143 GLY A O 1
ATOM 908 N N . SER A 1 144 ? 4.253 13.656 -17.729 1.00 85.12 144 SER A N 1
ATOM 909 C CA . SER A 1 144 ? 3.943 12.303 -17.262 1.00 85.12 144 SER A CA 1
ATOM 910 C C . SER A 1 144 ? 4.925 11.290 -17.837 1.00 85.12 144 SER A C 1
ATOM 912 O O . SER A 1 144 ? 5.183 11.303 -19.037 1.00 85.12 144 SER A O 1
ATOM 914 N N . PHE A 1 145 ? 5.413 10.364 -17.014 1.00 87.56 145 PHE A N 1
ATOM 915 C CA . PHE A 1 145 ? 6.334 9.329 -17.473 1.00 87.56 145 PHE A CA 1
ATOM 916 C C . PHE A 1 145 ? 6.239 8.028 -16.676 1.00 87.56 145 PHE A C 1
ATOM 918 O O . PHE A 1 145 ? 5.818 7.996 -15.515 1.00 87.56 145 PHE A O 1
ATOM 925 N N . VAL A 1 146 ? 6.708 6.953 -17.309 1.00 90.62 146 VAL A N 1
ATOM 926 C CA . VAL A 1 146 ? 7.084 5.698 -16.649 1.00 90.62 146 VAL A CA 1
ATOM 927 C C . VAL A 1 146 ? 8.602 5.600 -16.671 1.00 90.62 146 VAL A C 1
ATOM 929 O O . VAL A 1 146 ? 9.212 5.719 -17.730 1.00 90.62 146 VAL A O 1
ATOM 932 N N . GLN A 1 147 ? 9.227 5.386 -15.521 1.00 89.69 147 GLN A N 1
ATOM 933 C CA . GLN A 1 147 ? 10.677 5.284 -15.409 1.00 89.69 147 GLN A CA 1
ATOM 934 C C . GLN A 1 147 ? 11.075 4.019 -14.669 1.00 89.69 147 GLN A C 1
ATOM 936 O O . GLN A 1 147 ? 10.543 3.717 -13.606 1.00 89.69 147 GLN A O 1
ATOM 941 N N . ILE A 1 148 ? 12.051 3.312 -15.222 1.00 90.56 148 ILE A N 1
ATOM 942 C CA . ILE A 1 148 ? 12.693 2.160 -14.604 1.00 90.56 148 ILE A CA 1
ATOM 943 C C . ILE A 1 148 ? 14.137 2.551 -14.313 1.00 90.56 148 ILE A C 1
ATOM 945 O O . ILE A 1 148 ? 14.862 2.969 -15.219 1.00 90.56 148 ILE A O 1
ATOM 949 N N . THR A 1 149 ? 14.545 2.413 -13.057 1.00 87.25 149 THR A N 1
ATOM 950 C CA . THR A 1 149 ? 15.942 2.518 -12.625 1.00 87.25 149 THR A CA 1
ATOM 951 C C . THR A 1 149 ? 16.453 1.144 -12.186 1.00 87.25 149 THR A C 1
ATOM 953 O O . THR A 1 149 ? 15.717 0.160 -12.209 1.00 87.25 149 THR A O 1
ATOM 956 N N . ASN A 1 150 ? 17.709 1.063 -11.743 1.00 82.88 150 ASN A N 1
ATOM 957 C CA . ASN A 1 150 ? 18.248 -0.171 -11.161 1.00 82.88 150 ASN A CA 1
ATOM 958 C C . ASN A 1 150 ? 17.514 -0.622 -9.886 1.00 82.88 150 ASN A C 1
ATOM 960 O O . ASN A 1 150 ? 17.611 -1.792 -9.527 1.00 82.88 150 ASN A O 1
ATOM 964 N N . ASN A 1 151 ? 16.823 0.294 -9.199 1.00 78.44 151 ASN A N 1
ATOM 965 C CA . ASN A 1 151 ? 16.209 0.029 -7.898 1.00 78.44 151 ASN A CA 1
ATOM 966 C C . ASN A 1 151 ? 14.679 0.112 -7.939 1.00 78.44 151 ASN A C 1
ATOM 968 O O . ASN A 1 151 ? 14.014 -0.613 -7.208 1.00 78.44 151 ASN A O 1
ATOM 972 N N . ASP A 1 152 ? 14.133 0.982 -8.794 1.00 82.44 152 ASP A N 1
ATOM 973 C CA . ASP A 1 152 ? 12.749 1.438 -8.687 1.00 82.44 152 ASP A CA 1
ATOM 974 C C . ASP A 1 152 ? 12.019 1.438 -10.037 1.00 82.44 152 ASP A C 1
ATOM 976 O O . ASP A 1 152 ? 12.600 1.748 -11.082 1.00 82.44 152 ASP A O 1
ATOM 980 N N . LEU A 1 153 ? 10.710 1.174 -9.983 1.00 88.06 153 LEU A N 1
ATOM 981 C CA . LEU A 1 153 ? 9.741 1.480 -11.036 1.00 88.06 153 LEU A CA 1
ATOM 982 C C . LEU A 1 153 ? 8.875 2.662 -10.579 1.00 88.06 153 LEU A C 1
ATOM 984 O O . LEU A 1 153 ? 8.152 2.565 -9.589 1.00 88.06 153 LEU A O 1
ATOM 988 N N . THR A 1 154 ? 8.912 3.754 -11.335 1.00 84.31 154 THR A N 1
ATOM 989 C CA . THR A 1 154 ? 8.250 5.021 -11.016 1.00 84.31 154 THR A CA 1
ATOM 990 C C . THR A 1 154 ? 7.199 5.355 -12.072 1.00 84.31 154 THR A C 1
ATOM 992 O O . THR A 1 154 ? 7.511 5.424 -13.260 1.00 84.31 154 THR A O 1
ATOM 995 N N . LEU A 1 155 ? 5.957 5.599 -11.644 1.00 87.38 155 LEU A N 1
ATOM 996 C CA . LEU A 1 155 ? 4.869 6.120 -12.479 1.00 87.38 155 LEU A CA 1
ATOM 997 C C . LEU A 1 155 ? 4.529 7.533 -11.990 1.00 87.38 155 LEU A C 1
ATOM 999 O O . LEU A 1 155 ? 4.052 7.687 -10.866 1.00 87.38 155 LEU A O 1
ATOM 1003 N N . GLN A 1 156 ? 4.778 8.556 -12.811 1.00 80.25 156 GLN A N 1
ATOM 1004 C CA . GLN A 1 156 ? 4.498 9.959 -12.475 1.00 80.25 156 GLN A CA 1
ATOM 1005 C C . GLN A 1 156 ? 3.532 10.587 -13.475 1.00 80.25 156 GLN A C 1
ATOM 1007 O O . GLN A 1 156 ? 3.734 10.497 -14.680 1.00 80.25 156 GLN A O 1
ATOM 1012 N N . GLY A 1 157 ? 2.494 11.254 -12.970 1.00 75.31 157 GLY A N 1
ATOM 1013 C CA . GLY A 1 157 ? 1.489 11.992 -13.747 1.00 75.31 157 GLY A CA 1
ATOM 1014 C C . GLY A 1 157 ? 1.809 13.479 -13.945 1.00 75.31 157 GLY A C 1
ATOM 1015 O O . GLY A 1 157 ? 0.913 14.269 -14.241 1.00 75.31 157 GLY A O 1
ATOM 1016 N N . GLY A 1 158 ? 3.064 13.885 -13.739 1.00 75.31 158 GLY A N 1
ATOM 1017 C CA . GLY A 1 158 ? 3.485 15.283 -13.826 1.00 75.31 158 GLY A CA 1
ATOM 1018 C C . GLY A 1 158 ? 2.839 16.180 -12.763 1.00 75.31 158 GLY A C 1
ATOM 1019 O O . GLY A 1 158 ? 2.824 15.843 -11.581 1.00 75.31 158 GLY A O 1
ATOM 1020 N N . THR A 1 159 ? 2.302 17.334 -13.175 1.00 66.94 159 THR A N 1
ATOM 1021 C CA . THR A 1 159 ? 1.612 18.306 -12.296 1.00 66.94 159 THR A CA 1
ATOM 1022 C C . THR A 1 159 ? 0.135 17.981 -12.027 1.00 66.94 159 THR A C 1
ATOM 1024 O O . THR A 1 159 ? -0.525 18.709 -11.283 1.00 66.94 159 THR A O 1
ATOM 1027 N N . ALA A 1 160 ? -0.394 16.899 -12.606 1.00 56.53 160 ALA A N 1
ATOM 1028 C CA . ALA A 1 160 ? -1.765 16.428 -12.422 1.00 56.53 160 ALA A CA 1
ATOM 1029 C C . ALA A 1 160 ? -1.813 15.116 -11.614 1.00 56.53 160 ALA A C 1
ATOM 1031 O O . ALA A 1 160 ? -0.810 14.425 -11.434 1.00 56.53 160 ALA A O 1
ATOM 1032 N N . SER A 1 161 ? -2.997 14.747 -11.114 1.00 53.00 161 SER A N 1
ATOM 1033 C CA . SER A 1 161 ? -3.193 13.472 -10.414 1.00 53.00 161 SER A CA 1
ATOM 1034 C C . SER A 1 161 ? -2.876 12.282 -11.324 1.00 53.00 161 SER A C 1
ATOM 1036 O O . SER A 1 161 ? -3.392 12.175 -12.434 1.00 53.00 161 SER A O 1
ATOM 1038 N N . THR A 1 162 ? -2.064 11.349 -10.824 1.00 56.38 162 THR A N 1
ATOM 1039 C CA . THR A 1 162 ? -1.774 10.086 -11.515 1.00 56.38 162 THR A CA 1
ATOM 1040 C C . THR A 1 162 ? -2.896 9.093 -11.231 1.00 56.38 162 THR A C 1
ATOM 1042 O O . THR A 1 162 ? -3.160 8.788 -10.070 1.00 56.38 162 THR A O 1
ATOM 1045 N N . THR A 1 163 ? -3.556 8.578 -12.270 1.00 60.25 163 THR A N 1
ATOM 1046 C CA . THR A 1 163 ? -4.515 7.470 -12.133 1.00 60.25 163 THR A CA 1
ATOM 1047 C C . THR A 1 163 ? -3.911 6.216 -12.750 1.00 60.25 163 THR A C 1
ATOM 1049 O O . THR A 1 163 ? -3.659 6.185 -13.952 1.00 60.25 163 THR A O 1
ATOM 1052 N N . VAL A 1 164 ? -3.691 5.181 -11.937 1.00 72.31 164 VAL A N 1
ATOM 1053 C CA . VAL A 1 164 ? -3.276 3.850 -12.402 1.00 72.31 164 VAL A CA 1
ATOM 1054 C C . VAL A 1 164 ? -4.494 2.935 -12.333 1.00 72.31 164 VAL A C 1
ATOM 1056 O O . VAL A 1 164 ? -4.963 2.607 -11.246 1.00 72.31 164 VAL A O 1
ATOM 1059 N N . VAL A 1 165 ? -5.036 2.556 -13.492 1.00 67.19 165 VAL A N 1
ATOM 1060 C CA . VAL A 1 165 ? -6.170 1.625 -13.587 1.00 67.19 165 VAL A CA 1
ATOM 1061 C C . VAL A 1 165 ? -5.628 0.213 -13.784 1.00 67.19 165 VAL A C 1
ATOM 1063 O O . VAL A 1 165 ? -4.921 -0.043 -14.755 1.00 67.19 165 VAL A O 1
ATOM 1066 N N . LEU A 1 166 ? -5.969 -0.696 -12.872 1.00 72.31 166 LEU A N 1
ATOM 1067 C CA . LEU A 1 166 ? -5.712 -2.129 -13.010 1.00 72.31 166 LEU A CA 1
ATOM 1068 C C . LEU A 1 166 ? -6.986 -2.794 -13.542 1.00 72.31 166 LEU A C 1
ATOM 1070 O O . LEU A 1 166 ? -8.072 -2.537 -13.021 1.00 72.31 166 LEU A O 1
ATOM 1074 N N . ASP A 1 167 ? -6.870 -3.599 -14.599 1.00 67.88 167 ASP A N 1
ATOM 1075 C CA . ASP A 1 167 ? -8.012 -4.291 -15.200 1.00 67.88 167 ASP A CA 1
ATOM 1076 C C . ASP A 1 167 ? -8.424 -5.541 -14.394 1.00 67.88 167 ASP A C 1
ATOM 1078 O O . ASP A 1 167 ? -8.004 -5.756 -13.254 1.00 67.88 167 ASP A O 1
ATOM 1082 N N . ASN A 1 168 ? -9.285 -6.375 -14.981 1.00 58.69 168 ASN A N 1
ATOM 1083 C CA . ASN A 1 168 ? -9.840 -7.564 -14.334 1.00 58.69 168 ASN A CA 1
ATOM 1084 C C . ASN A 1 168 ? -8.796 -8.608 -13.885 1.00 58.69 168 ASN A C 1
ATOM 1086 O O . ASN A 1 168 ? -9.168 -9.519 -13.139 1.00 58.69 168 ASN A O 1
ATOM 1090 N N . SER A 1 169 ? -7.527 -8.459 -14.275 1.00 59.00 169 SER A N 1
ATOM 1091 C CA . SER A 1 169 ? -6.428 -9.354 -13.902 1.00 59.00 169 SER A CA 1
ATOM 1092 C C . SER A 1 169 ? -5.596 -8.859 -12.707 1.00 59.00 169 SER A C 1
ATOM 1094 O O . SER A 1 169 ? -4.794 -9.625 -12.172 1.00 59.00 169 SER A O 1
ATOM 1096 N N . GLY A 1 170 ? -5.808 -7.621 -12.237 1.00 65.38 170 GLY A N 1
ATOM 1097 C CA . GLY A 1 170 ? -5.065 -7.036 -11.111 1.00 65.38 170 GLY A CA 1
ATOM 1098 C C . GLY A 1 170 ? -3.565 -6.836 -11.386 1.00 65.38 170 GLY A C 1
ATOM 1099 O O . GLY A 1 170 ? -3.095 -6.955 -12.515 1.00 65.38 170 GLY A O 1
ATOM 1100 N N . MET A 1 171 ? -2.796 -6.519 -10.339 1.00 71.88 171 MET A N 1
ATOM 1101 C CA . MET A 1 171 ? -1.328 -6.434 -10.397 1.00 71.88 171 MET A CA 1
ATOM 1102 C C . MET A 1 171 ? -0.722 -7.415 -9.395 1.00 71.88 171 MET A C 1
ATOM 1104 O O . MET A 1 171 ? -1.017 -7.348 -8.200 1.00 71.88 171 MET A O 1
ATOM 1108 N N . THR A 1 172 ? 0.144 -8.304 -9.886 1.00 56.50 172 THR A N 1
ATOM 1109 C CA . THR A 1 172 ? 0.953 -9.200 -9.050 1.00 56.50 172 THR A CA 1
ATOM 1110 C C . THR A 1 172 ? 2.417 -8.813 -9.186 1.00 56.50 172 THR A C 1
ATOM 1112 O O . THR A 1 172 ? 3.006 -8.991 -10.251 1.00 56.50 172 THR A O 1
ATOM 1115 N N . VAL A 1 173 ? 3.010 -8.302 -8.109 1.00 65.25 173 VAL A N 1
ATOM 1116 C CA . VAL A 1 173 ? 4.460 -8.101 -8.008 1.00 65.25 173 VAL A CA 1
ATOM 1117 C C . VAL A 1 173 ? 5.000 -9.207 -7.113 1.00 65.25 173 VAL A C 1
ATOM 1119 O O . VAL A 1 173 ? 4.681 -9.243 -5.927 1.00 65.25 173 VAL A O 1
ATOM 1122 N N . SER A 1 174 ? 5.768 -10.131 -7.687 1.00 49.94 174 SER A N 1
ATOM 1123 C CA . SER A 1 174 ? 6.379 -11.249 -6.965 1.00 49.94 174 SER A CA 1
ATOM 1124 C C . SER A 1 174 ? 7.893 -11.082 -6.959 1.00 49.94 174 SER A C 1
ATOM 1126 O O . SER A 1 174 ? 8.522 -11.091 -8.017 1.00 49.94 174 SER A O 1
ATOM 1128 N N . ASP A 1 175 ? 8.477 -10.936 -5.773 1.00 52.00 175 ASP A N 1
ATOM 1129 C CA . ASP A 1 175 ? 9.910 -11.120 -5.578 1.00 52.00 175 ASP A CA 1
ATOM 1130 C C . ASP A 1 175 ? 10.170 -12.612 -5.340 1.00 52.00 175 ASP A C 1
ATOM 1132 O O . ASP A 1 175 ? 9.969 -13.136 -4.243 1.00 52.00 175 ASP A O 1
ATOM 1136 N N . THR A 1 176 ? 10.609 -13.326 -6.374 1.00 47.47 176 THR A N 1
ATOM 1137 C CA . THR A 1 176 ? 10.914 -14.763 -6.276 1.00 47.47 176 THR A CA 1
ATOM 1138 C C . THR A 1 176 ? 12.144 -15.068 -5.419 1.00 47.47 176 THR A C 1
ATOM 1140 O O . THR A 1 176 ? 12.380 -16.231 -5.098 1.00 47.47 176 THR A O 1
ATOM 1143 N N . THR A 1 177 ? 12.936 -14.053 -5.061 1.00 43.28 177 THR A N 1
ATOM 1144 C CA . THR A 1 177 ? 14.162 -14.199 -4.264 1.00 43.28 177 THR A CA 1
ATOM 1145 C C . THR A 1 177 ? 13.875 -13.995 -2.780 1.00 43.28 177 THR A C 1
ATOM 1147 O O . THR A 1 177 ? 14.332 -14.786 -1.957 1.00 43.28 177 THR A O 1
ATOM 1150 N N . ASN A 1 178 ? 13.079 -12.976 -2.439 1.00 53.06 178 ASN A N 1
ATOM 1151 C CA . ASN A 1 178 ? 12.753 -12.631 -1.049 1.00 53.06 178 ASN A CA 1
ATOM 1152 C C . ASN A 1 178 ? 11.329 -13.039 -0.625 1.00 53.06 178 ASN A C 1
ATOM 1154 O O . ASN A 1 178 ? 10.952 -12.848 0.530 1.00 53.06 178 ASN A O 1
ATOM 1158 N N . GLY A 1 179 ? 10.530 -13.608 -1.535 1.00 45.34 179 GLY A N 1
ATOM 1159 C CA . GLY A 1 179 ? 9.203 -14.169 -1.260 1.00 45.34 179 GLY A CA 1
ATOM 1160 C C . GLY A 1 179 ? 8.095 -13.142 -1.008 1.00 45.34 179 GLY A C 1
ATOM 1161 O O . GLY A 1 179 ? 6.974 -13.527 -0.670 1.00 45.34 179 GLY A O 1
ATOM 1162 N N . THR A 1 180 ? 8.362 -11.844 -1.160 1.00 45.97 180 THR A N 1
ATOM 1163 C CA . THR A 1 180 ? 7.357 -10.797 -0.960 1.00 45.97 180 THR A CA 1
ATOM 1164 C C . THR A 1 180 ? 6.465 -10.693 -2.193 1.00 45.97 180 THR A C 1
ATOM 1166 O O . THR A 1 180 ? 6.921 -10.531 -3.323 1.00 45.97 180 THR A O 1
ATOM 1169 N N . THR A 1 181 ? 5.159 -10.833 -1.979 1.00 50.72 181 THR A N 1
ATOM 1170 C CA . THR A 1 181 ? 4.153 -10.682 -3.030 1.00 50.72 181 THR A CA 1
ATOM 1171 C C . THR A 1 181 ? 3.295 -9.467 -2.705 1.00 50.72 181 THR A C 1
ATOM 1173 O O . THR A 1 181 ? 2.486 -9.514 -1.782 1.00 50.72 181 THR A O 1
ATOM 1176 N N . PHE A 1 182 ? 3.458 -8.375 -3.451 1.00 60.19 182 PHE A N 1
ATOM 1177 C CA . PHE A 1 182 ? 2.517 -7.256 -3.417 1.00 60.19 182 PHE A CA 1
ATOM 1178 C C . PHE A 1 182 ? 1.400 -7.560 -4.419 1.00 60.19 182 PHE A C 1
ATOM 1180 O O . PHE A 1 182 ? 1.605 -7.538 -5.634 1.00 60.19 182 PHE A O 1
ATOM 1187 N N . THR A 1 183 ? 0.228 -7.926 -3.898 1.00 50.66 183 THR A N 1
ATOM 1188 C CA . THR A 1 183 ? -0.967 -8.233 -4.693 1.00 50.66 183 THR A CA 1
ATOM 1189 C C . THR A 1 183 ? -2.031 -7.178 -4.452 1.00 50.66 183 THR A C 1
ATOM 1191 O O . THR A 1 183 ? -2.512 -7.001 -3.334 1.00 50.66 183 THR A O 1
ATOM 1194 N N . VAL A 1 184 ? -2.429 -6.497 -5.524 1.00 56.84 184 VAL A N 1
ATOM 1195 C CA . VAL A 1 184 ? -3.647 -5.682 -5.552 1.00 56.84 184 VAL A CA 1
ATOM 1196 C C . VAL A 1 184 ? -4.688 -6.502 -6.312 1.00 56.84 184 VAL A C 1
ATOM 1198 O O . VAL A 1 184 ? -4.734 -6.484 -7.542 1.00 56.84 184 VAL A O 1
ATOM 1201 N N . SER A 1 185 ? -5.453 -7.315 -5.575 1.00 50.00 185 SER A N 1
ATOM 1202 C CA . SER A 1 185 ? -6.525 -8.164 -6.120 1.00 50.00 185 SER A CA 1
ATOM 1203 C C . SER A 1 185 ? -7.802 -7.353 -6.370 1.00 50.00 185 SER A C 1
ATOM 1205 O O . SER A 1 185 ? -8.133 -6.466 -5.581 1.00 50.00 185 SER A O 1
ATOM 1207 N N . ASN A 1 186 ? -8.586 -7.721 -7.395 1.00 46.38 186 ASN A N 1
ATOM 1208 C CA . ASN A 1 186 ? -9.916 -7.141 -7.647 1.00 46.38 186 ASN A CA 1
ATOM 1209 C C . ASN A 1 186 ? -10.929 -7.396 -6.503 1.00 46.38 186 ASN A C 1
ATOM 1211 O O . ASN A 1 186 ? -12.010 -6.811 -6.499 1.00 46.38 186 ASN A O 1
ATOM 1215 N N . THR A 1 187 ? -10.565 -8.234 -5.522 1.00 44.44 187 THR A N 1
ATOM 1216 C CA . THR A 1 187 ? -11.347 -8.543 -4.315 1.0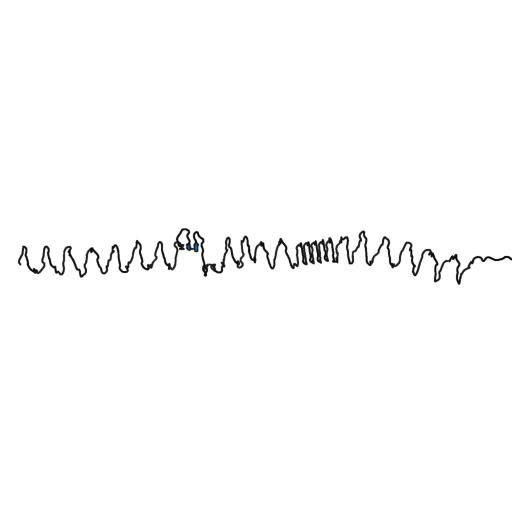0 44.44 187 THR A CA 1
ATOM 1217 C C . THR A 1 187 ? -10.923 -7.749 -3.070 1.00 44.44 187 THR A C 1
ATOM 1219 O O . THR A 1 187 ? -11.330 -8.098 -1.967 1.00 44.44 187 THR A O 1
ATOM 1222 N N . GLY A 1 188 ? -10.116 -6.692 -3.211 1.00 47.53 188 GLY A N 1
ATOM 1223 C CA . GLY A 1 188 ? -10.048 -5.610 -2.218 1.00 47.53 188 GLY A CA 1
ATOM 1224 C C . GLY A 1 188 ? -9.295 -5.858 -0.903 1.00 47.53 188 GLY A C 1
ATOM 1225 O O . GLY A 1 188 ? -9.419 -5.028 -0.011 1.00 47.53 188 GLY A O 1
ATOM 1226 N N . ASN A 1 189 ? -8.477 -6.908 -0.768 1.00 51.50 189 ASN A N 1
ATOM 1227 C CA . ASN A 1 189 ? -7.593 -7.056 0.397 1.00 51.50 189 ASN A CA 1
ATOM 1228 C C . ASN A 1 189 ? -6.121 -6.917 -0.004 1.00 51.50 189 ASN A C 1
ATOM 1230 O O . ASN A 1 189 ? -5.568 -7.791 -0.669 1.00 51.50 189 ASN A O 1
ATOM 1234 N N . GLY A 1 190 ? -5.482 -5.832 0.442 1.00 52.50 190 GLY A N 1
ATOM 1235 C CA . GLY A 1 190 ? -4.025 -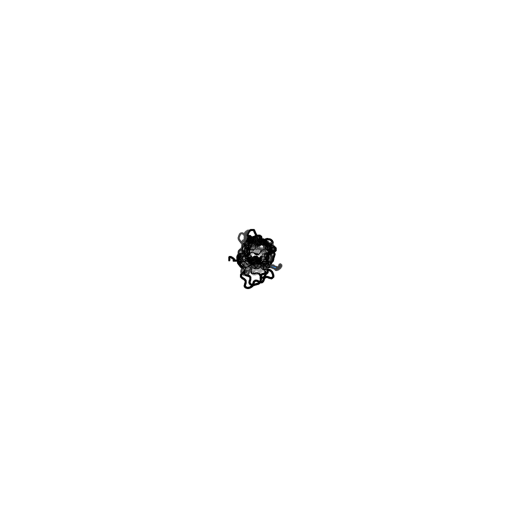5.723 0.464 1.00 52.50 190 GLY A CA 1
ATOM 1236 C C . GLY A 1 190 ? -3.478 -6.529 1.640 1.00 52.50 190 GLY A C 1
ATOM 1237 O O . GLY A 1 190 ? -3.708 -6.177 2.795 1.00 52.50 190 GLY A O 1
ATOM 1238 N N . ALA A 1 191 ? -2.784 -7.632 1.366 1.00 49.31 191 ALA A N 1
ATOM 1239 C CA . ALA A 1 191 ? -2.061 -8.376 2.390 1.00 49.31 191 ALA A CA 1
ATOM 1240 C C . ALA A 1 191 ? -0.700 -7.703 2.626 1.00 49.31 191 ALA A C 1
ATOM 1242 O O . ALA A 1 191 ? 0.206 -7.816 1.804 1.00 49.31 191 ALA A O 1
ATOM 1243 N N . PHE A 1 192 ? -0.554 -6.986 3.741 1.00 56.09 192 PHE A N 1
ATOM 1244 C CA . PHE A 1 192 ? 0.707 -6.345 4.111 1.00 56.09 192 PHE A CA 1
ATOM 1245 C C . PHE A 1 192 ? 1.482 -7.238 5.082 1.00 56.09 192 PHE A C 1
ATOM 1247 O O . PHE A 1 192 ? 1.113 -7.384 6.246 1.00 56.09 192 PHE A O 1
ATOM 1254 N N . THR A 1 193 ? 2.579 -7.833 4.623 1.00 44.16 193 THR A N 1
ATOM 1255 C CA . THR A 1 193 ? 3.541 -8.534 5.485 1.00 44.16 193 THR A CA 1
ATOM 1256 C C . THR A 1 193 ? 4.588 -7.531 5.987 1.00 44.16 193 THR A C 1
ATOM 1258 O O . THR A 1 193 ? 5.745 -7.574 5.577 1.00 44.16 193 THR A O 1
ATOM 1261 N N . GLY A 1 194 ? 4.172 -6.549 6.792 1.00 49.62 194 GLY A N 1
ATOM 1262 C CA . GLY A 1 194 ? 5.047 -5.487 7.305 1.00 49.62 194 GLY A CA 1
ATOM 1263 C C . GLY A 1 194 ? 4.284 -4.334 7.963 1.00 49.62 194 GLY A C 1
ATOM 1264 O O . GLY A 1 194 ? 3.055 -4.294 7.923 1.00 49.62 194 GLY A O 1
ATOM 1265 N N . THR A 1 195 ? 5.007 -3.394 8.580 1.00 45.75 195 THR A N 1
ATOM 1266 C CA . THR A 1 195 ? 4.416 -2.204 9.213 1.00 45.75 195 THR A CA 1
ATOM 1267 C C . THR A 1 195 ? 3.793 -1.296 8.154 1.00 45.75 195 THR A C 1
ATOM 1269 O O . THR A 1 195 ? 4.498 -0.749 7.307 1.00 45.75 195 THR A O 1
ATOM 1272 N N . VAL A 1 196 ? 2.475 -1.102 8.210 1.00 58.62 196 VAL A N 1
ATOM 1273 C CA . VAL A 1 196 ? 1.767 -0.144 7.349 1.00 58.62 196 VAL A CA 1
ATOM 1274 C C . VAL A 1 196 ? 1.693 1.194 8.078 1.00 58.62 196 VAL A C 1
ATOM 1276 O O . VAL A 1 196 ? 0.845 1.391 8.943 1.00 58.62 196 VAL A O 1
ATOM 1279 N N . SER A 1 197 ? 2.602 2.114 7.755 1.00 50.94 197 SER A N 1
ATOM 1280 C CA . SER A 1 197 ? 2.556 3.491 8.260 1.00 50.94 197 SER A CA 1
ATOM 1281 C C . SER A 1 197 ? 1.790 4.365 7.270 1.00 50.94 197 SER A C 1
ATOM 1283 O O . SER A 1 197 ? 2.331 4.759 6.238 1.00 50.94 197 SER A O 1
ATOM 1285 N N . ALA A 1 198 ? 0.517 4.636 7.556 1.00 55.12 198 ALA A N 1
ATOM 1286 C CA . ALA A 1 198 ? -0.321 5.515 6.748 1.00 55.12 198 ALA A CA 1
ATOM 1287 C C . ALA A 1 198 ? -0.912 6.624 7.624 1.00 55.12 198 ALA A C 1
ATOM 1289 O O . ALA A 1 19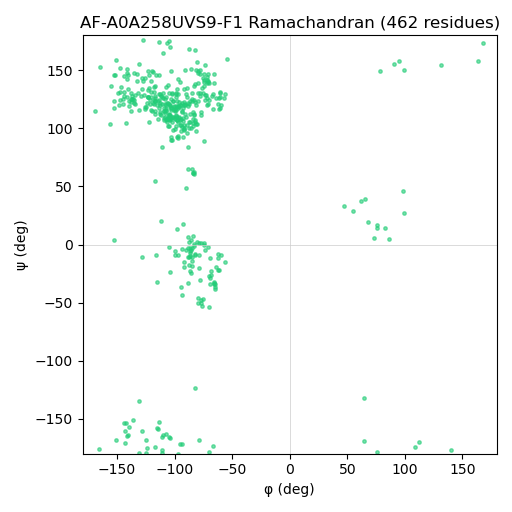8 ? -1.680 6.362 8.550 1.00 55.12 198 ALA A O 1
ATOM 1290 N N . ALA A 1 199 ? -0.577 7.876 7.317 1.00 42.03 199 ALA A N 1
ATOM 1291 C CA . ALA A 1 199 ? -1.205 9.034 7.938 1.00 42.03 199 ALA A CA 1
ATOM 1292 C C . ALA A 1 199 ? -2.621 9.213 7.354 1.00 42.03 199 ALA A C 1
ATOM 1294 O O . ALA A 1 199 ? -2.795 9.885 6.341 1.00 42.03 199 ALA A O 1
ATOM 1295 N N . GLY A 1 200 ? -3.623 8.569 7.966 1.00 50.88 200 GLY A N 1
ATOM 1296 C CA . GLY A 1 200 ? -5.041 8.732 7.605 1.00 50.88 200 GLY A CA 1
ATOM 1297 C C . GLY A 1 200 ? -5.632 7.655 6.687 1.00 50.88 200 GLY A C 1
ATOM 1298 O O . GLY A 1 200 ? -6.339 7.981 5.737 1.00 50.88 200 GLY A O 1
ATOM 1299 N N . ALA A 1 201 ? -5.379 6.371 6.956 1.00 54.06 201 ALA A N 1
ATOM 1300 C CA . ALA A 1 201 ? -6.031 5.291 6.213 1.00 54.06 201 ALA A CA 1
ATOM 1301 C C . ALA A 1 201 ? -7.527 5.173 6.575 1.00 54.06 201 ALA A C 1
ATOM 1303 O O . ALA A 1 201 ? -7.878 4.929 7.728 1.00 54.06 201 ALA A O 1
ATOM 1304 N N . SER A 1 202 ? -8.411 5.314 5.582 1.00 53.84 202 SER A N 1
ATOM 1305 C CA . SER A 1 202 ? -9.839 4.996 5.702 1.00 53.84 202 SER A CA 1
ATOM 1306 C C . SER A 1 202 ? -10.081 3.600 5.132 1.00 53.84 202 SER A C 1
ATOM 1308 O O . SER A 1 202 ? -9.989 3.397 3.922 1.00 53.84 202 SER A O 1
ATOM 1310 N N . LEU A 1 203 ? -10.338 2.622 6.003 1.00 59.91 203 LEU A N 1
ATOM 1311 C CA . LEU A 1 203 ? -10.685 1.261 5.598 1.00 59.91 203 LEU A CA 1
ATOM 1312 C C . LEU A 1 203 ? -12.206 1.115 5.643 1.00 59.91 203 LEU A C 1
ATOM 1314 O O . LEU A 1 203 ? -12.831 1.353 6.673 1.00 59.91 203 LEU A O 1
ATOM 1318 N N . THR A 1 204 ? -12.802 0.722 4.519 1.00 48.47 204 THR A N 1
ATOM 1319 C CA . THR A 1 204 ? -14.222 0.366 4.445 1.00 48.47 204 THR A CA 1
ATOM 1320 C C . THR A 1 204 ? -14.325 -1.159 4.450 1.00 48.47 204 THR A C 1
ATOM 1322 O O . THR A 1 204 ? -14.081 -1.805 3.438 1.00 48.47 204 THR A O 1
ATOM 1325 N N . GLY A 1 205 ? -14.602 -1.751 5.617 1.00 54.91 205 GLY A N 1
ATOM 1326 C CA . GLY A 1 205 ? -14.708 -3.206 5.795 1.00 54.91 205 GLY A CA 1
ATOM 1327 C C . GLY A 1 205 ? -14.098 -3.720 7.102 1.00 54.91 205 GLY A C 1
ATOM 1328 O O . GLY A 1 205 ? -13.623 -2.939 7.927 1.00 54.91 205 GLY A O 1
ATOM 1329 N N . ASP A 1 206 ? -14.115 -5.043 7.277 1.00 54.62 206 ASP A N 1
ATOM 1330 C CA . ASP A 1 206 ? -13.520 -5.711 8.437 1.00 54.62 206 ASP A CA 1
ATOM 1331 C C . ASP A 1 206 ? -11.986 -5.699 8.350 1.00 54.62 206 ASP A C 1
ATOM 1333 O O . ASP A 1 206 ? -11.393 -6.142 7.364 1.00 54.62 206 ASP A O 1
ATOM 1337 N N . LEU A 1 207 ? -11.327 -5.242 9.417 1.00 63.28 207 LEU A N 1
ATOM 1338 C CA . LEU A 1 207 ? -9.876 -5.330 9.559 1.00 63.28 207 LEU A CA 1
ATOM 1339 C C . LEU A 1 207 ? -9.491 -6.677 10.191 1.00 63.28 207 LEU A C 1
ATOM 1341 O O . LEU A 1 207 ? -9.555 -6.843 11.408 1.00 63.28 207 LEU A O 1
ATOM 1345 N N . ASN A 1 208 ? -9.061 -7.646 9.376 1.00 62.69 208 ASN A N 1
ATOM 1346 C CA . ASN A 1 208 ? -8.501 -8.903 9.881 1.00 62.69 208 ASN A CA 1
ATOM 1347 C C . ASN A 1 208 ? -7.005 -8.743 10.205 1.00 62.69 208 ASN A C 1
ATOM 1349 O O . ASN A 1 208 ? -6.160 -8.736 9.311 1.00 62.69 208 ASN A O 1
ATOM 1353 N N . MET A 1 209 ? -6.675 -8.659 11.495 1.00 61.62 209 MET A N 1
ATOM 1354 C CA . MET A 1 209 ? -5.298 -8.504 11.981 1.00 61.62 209 MET A CA 1
ATOM 1355 C C . MET A 1 209 ? -4.516 -9.826 12.082 1.00 61.62 209 MET A C 1
ATOM 1357 O O . MET A 1 209 ? -3.363 -9.804 12.502 1.00 61.62 209 MET A O 1
ATOM 1361 N N . ASN A 1 210 ? -5.110 -10.978 11.731 1.00 51.53 210 ASN A N 1
ATOM 1362 C CA . ASN A 1 210 ? -4.488 -12.313 11.819 1.00 51.53 210 ASN A CA 1
ATOM 1363 C C . ASN A 1 210 ? -3.783 -12.599 13.167 1.00 51.53 210 ASN A C 1
ATOM 1365 O O . ASN A 1 210 ? -2.776 -13.300 13.212 1.00 51.53 210 ASN A O 1
ATOM 1369 N N . GLY A 1 211 ? -4.314 -12.054 14.266 1.00 51.00 211 GLY A N 1
ATOM 1370 C CA . GLY A 1 211 ? -3.763 -12.226 15.614 1.00 51.00 211 GLY A CA 1
ATOM 1371 C C . GLY A 1 211 ? -2.670 -11.231 16.020 1.00 51.00 211 GLY A C 1
ATOM 1372 O O . GLY A 1 211 ? -2.134 -11.374 17.114 1.00 51.00 211 GLY A O 1
ATOM 1373 N N . ASN A 1 212 ? -2.351 -10.232 15.193 1.00 53.56 212 ASN A N 1
ATOM 1374 C CA . ASN A 1 212 ? -1.413 -9.165 15.548 1.00 53.56 212 ASN A CA 1
ATOM 1375 C C . ASN A 1 212 ? -2.099 -8.011 16.296 1.00 53.56 212 ASN A C 1
ATOM 1377 O O . ASN A 1 212 ? -3.273 -7.714 16.068 1.00 53.56 212 ASN A O 1
ATOM 1381 N N . ASP A 1 213 ? -1.331 -7.330 17.148 1.00 55.91 213 ASP A N 1
ATOM 1382 C CA . ASP A 1 213 ? -1.790 -6.166 17.905 1.00 55.91 213 ASP A CA 1
ATOM 1383 C C . ASP A 1 213 ? -1.914 -4.912 17.026 1.00 55.91 213 ASP A C 1
ATOM 1385 O O . ASP A 1 213 ? -1.047 -4.608 16.201 1.00 55.91 213 ASP A O 1
ATOM 1389 N N . ILE A 1 214 ? -2.959 -4.119 17.284 1.00 64.62 214 ILE A N 1
ATOM 1390 C CA . ILE A 1 214 ? -3.049 -2.733 16.818 1.00 64.62 214 ILE A CA 1
ATOM 1391 C C . ILE A 1 214 ? -2.257 -1.872 17.806 1.00 64.62 214 ILE A C 1
ATOM 1393 O O . ILE A 1 214 ? -2.698 -1.642 18.931 1.00 64.62 214 ILE A O 1
ATOM 1397 N N . THR A 1 215 ? -1.082 -1.398 17.398 1.00 53.94 215 THR A N 1
ATOM 1398 C CA . THR A 1 215 ? -0.230 -0.538 18.231 1.00 53.94 215 THR A CA 1
ATOM 1399 C C . THR A 1 215 ? -0.323 0.921 17.782 1.00 53.94 215 THR A C 1
ATOM 1401 O O . THR A 1 215 ? -0.505 1.206 16.601 1.00 53.94 215 THR A O 1
ATOM 1404 N N . ASN A 1 216 ? -0.166 1.854 18.729 1.00 47.81 216 ASN A N 1
ATOM 1405 C CA . ASN A 1 216 ? 0.006 3.287 18.456 1.00 47.81 216 ASN A CA 1
ATOM 1406 C C . ASN A 1 216 ? -1.205 4.002 17.811 1.00 47.81 216 ASN A C 1
ATOM 1408 O O . ASN A 1 216 ? -1.046 4.870 16.955 1.00 47.81 216 ASN A O 1
ATOM 1412 N N . VAL A 1 217 ? -2.421 3.651 18.235 1.00 56.56 217 VAL A N 1
ATOM 1413 C CA . VAL A 1 217 ? -3.650 4.338 17.815 1.00 56.56 217 VAL A CA 1
ATOM 1414 C C . VAL A 1 217 ? -4.051 5.362 18.873 1.00 56.56 217 VAL A C 1
ATOM 1416 O O . VAL A 1 217 ? -4.357 4.991 20.001 1.00 56.56 217 VAL A O 1
ATOM 1419 N N . ASP A 1 218 ? -4.057 6.642 18.494 1.00 50.00 218 ASP A N 1
ATOM 1420 C CA . ASP A 1 218 ? -4.462 7.763 19.357 1.00 50.00 218 ASP A CA 1
ATOM 1421 C C . ASP A 1 218 ? -5.959 7.669 19.732 1.00 50.00 218 ASP A C 1
ATOM 1423 O O . ASP A 1 218 ? -6.344 7.890 20.877 1.00 50.00 218 ASP A O 1
ATOM 1427 N N . ALA A 1 219 ? -6.810 7.241 18.786 1.00 54.31 219 ALA A N 1
ATOM 1428 C CA . ALA A 1 219 ? -8.227 6.949 19.017 1.00 54.31 219 ALA A CA 1
ATOM 1429 C C . ALA A 1 219 ? -8.751 5.841 18.085 1.00 54.31 219 ALA A C 1
ATOM 1431 O O . ALA A 1 219 ? -8.578 5.911 16.867 1.00 54.31 219 ALA A O 1
ATOM 1432 N N . LEU A 1 220 ? -9.432 4.833 18.649 1.00 64.06 220 LEU A N 1
ATOM 1433 C CA . LEU A 1 220 ? -10.166 3.809 17.894 1.00 64.06 220 LEU A CA 1
ATOM 1434 C C . LEU A 1 220 ? -11.666 4.126 17.938 1.00 64.06 220 LEU A C 1
ATOM 1436 O O . LEU A 1 220 ? -12.379 3.708 18.848 1.00 64.06 220 LEU A O 1
ATOM 1440 N N . THR A 1 221 ? -12.147 4.899 16.965 1.00 54.03 221 THR A N 1
ATOM 1441 C CA . THR A 1 221 ? -13.557 5.303 16.888 1.00 54.03 221 THR A CA 1
ATOM 1442 C C . THR A 1 221 ? -14.332 4.358 15.970 1.00 54.03 221 THR A C 1
ATOM 1444 O O . THR A 1 221 ? -14.197 4.421 14.751 1.00 54.03 221 THR A O 1
ATOM 1447 N N . ALA A 1 222 ? -15.176 3.495 16.537 1.00 53.38 222 ALA A N 1
ATOM 1448 C CA . ALA A 1 222 ? -16.145 2.719 15.764 1.00 53.38 222 ALA A CA 1
ATOM 1449 C C . ALA A 1 222 ? -17.455 3.515 15.645 1.00 53.38 222 ALA A C 1
ATOM 1451 O O . ALA A 1 222 ? -18.234 3.585 16.591 1.00 53.38 222 ALA A O 1
ATOM 1452 N N . THR A 1 223 ? -17.713 4.133 14.488 1.00 47.19 223 THR A N 1
ATOM 1453 C CA . THR A 1 223 ? -18.981 4.853 14.243 1.00 47.19 223 THR A CA 1
ATOM 1454 C C . THR A 1 223 ? -20.174 3.889 14.160 1.00 47.19 223 THR A C 1
ATOM 1456 O O . THR A 1 223 ? -21.295 4.267 14.489 1.00 47.19 223 THR A O 1
ATOM 1459 N N . THR A 1 224 ? -19.925 2.628 13.783 1.00 44.59 224 THR A N 1
ATOM 1460 C CA . THR A 1 224 ? -20.874 1.503 13.818 1.00 44.59 224 THR A CA 1
ATOM 1461 C C . THR A 1 224 ? -20.106 0.181 13.976 1.00 44.59 224 THR A C 1
ATOM 1463 O O . THR A 1 224 ? -19.256 -0.109 13.139 1.00 44.59 224 THR A O 1
ATOM 1466 N N . GLY A 1 225 ? -20.400 -0.628 15.004 1.00 48.31 225 GLY A N 1
ATOM 1467 C CA . GLY A 1 225 ? -19.840 -1.984 15.175 1.00 48.31 225 GLY A CA 1
ATOM 1468 C C . GLY A 1 225 ? -19.265 -2.286 16.569 1.00 48.31 225 GLY A C 1
ATOM 1469 O O . GLY A 1 225 ? -18.860 -1.384 17.296 1.00 48.31 225 GLY A O 1
ATOM 1470 N N . ASN A 1 226 ? -19.244 -3.573 16.941 1.00 53.81 226 ASN A N 1
ATOM 1471 C CA . ASN A 1 226 ? -18.675 -4.063 18.203 1.00 53.81 226 ASN A CA 1
ATOM 1472 C C . ASN A 1 226 ? -17.145 -4.137 18.129 1.00 53.81 226 ASN A C 1
ATOM 1474 O O . ASN A 1 226 ? -16.592 -4.822 17.267 1.00 53.81 226 ASN A O 1
ATOM 1478 N N . ILE A 1 227 ? -16.461 -3.534 19.102 1.00 59.38 227 ILE A N 1
ATOM 1479 C CA . ILE A 1 227 ? -15.019 -3.718 19.281 1.00 59.38 227 ILE A CA 1
ATOM 1480 C C . ILE A 1 227 ? -14.802 -5.038 20.033 1.00 59.38 227 ILE A C 1
ATOM 1482 O O . ILE A 1 227 ? -14.972 -5.120 21.246 1.00 59.38 227 ILE A O 1
ATOM 1486 N N . THR A 1 228 ? -14.506 -6.103 19.290 1.00 53.25 228 THR A N 1
ATOM 1487 C CA . THR A 1 228 ? -14.562 -7.484 19.808 1.00 53.25 228 THR A CA 1
ATOM 1488 C C . THR A 1 228 ? -13.341 -7.863 20.655 1.00 53.25 228 THR A C 1
ATOM 1490 O O . THR A 1 228 ? -13.417 -8.777 21.475 1.00 53.25 228 THR A O 1
ATOM 1493 N N . THR A 1 229 ? -12.209 -7.164 20.532 1.00 54.75 229 THR A N 1
ATOM 1494 C CA . THR A 1 229 ? -11.049 -7.380 21.410 1.00 54.75 229 THR A CA 1
ATOM 1495 C C . THR A 1 229 ? -10.237 -6.100 21.524 1.00 54.75 229 THR A C 1
ATOM 1497 O O . THR A 1 229 ? -9.711 -5.600 20.535 1.00 54.75 229 THR A O 1
ATOM 1500 N N . VAL A 1 230 ? -10.148 -5.565 22.740 1.00 56.81 230 VAL A N 1
ATOM 1501 C CA . VAL A 1 230 ? -9.319 -4.405 23.063 1.00 56.81 230 VAL A CA 1
ATOM 1502 C C . VAL A 1 230 ? -8.349 -4.824 24.158 1.00 56.81 230 VAL A C 1
ATOM 1504 O O . VAL A 1 230 ? -8.743 -4.958 25.313 1.00 56.81 230 VAL A O 1
ATOM 1507 N N . ASN A 1 231 ? -7.078 -5.020 23.810 1.00 54.59 231 ASN A N 1
ATOM 1508 C CA . ASN A 1 231 ? -5.996 -5.095 24.792 1.00 54.59 231 ASN A CA 1
ATOM 1509 C C . ASN A 1 231 ? -5.528 -3.667 25.134 1.00 54.59 231 ASN A C 1
ATOM 1511 O O . ASN A 1 231 ? -4.411 -3.273 24.815 1.00 54.59 231 ASN A O 1
ATOM 1515 N N . SER A 1 232 ? -6.430 -2.854 25.692 1.00 54.56 232 SER A N 1
ATOM 1516 C CA . SER A 1 232 ? -6.157 -1.463 26.084 1.00 54.56 232 SER A CA 1
ATOM 1517 C C . SER A 1 232 ? -6.236 -1.320 27.592 1.00 54.56 232 SER A C 1
ATOM 1519 O O . SER A 1 232 ? -7.072 -1.937 28.253 1.00 54.56 232 SER A O 1
ATOM 1521 N N . THR A 1 233 ? -5.394 -0.442 28.124 1.00 52.94 233 THR A N 1
ATOM 1522 C CA . THR A 1 233 ? -5.450 0.014 29.514 1.00 52.94 233 THR A CA 1
ATOM 1523 C C . THR A 1 233 ? -6.689 0.870 29.799 1.00 52.94 233 THR A C 1
ATOM 1525 O O . THR A 1 233 ? -7.122 0.929 30.948 1.00 52.94 233 THR A O 1
ATOM 1528 N N . THR A 1 234 ? -7.288 1.476 28.765 1.00 52.59 234 THR A N 1
ATOM 1529 C CA . THR A 1 234 ? -8.496 2.307 28.862 1.00 52.59 234 THR A CA 1
ATOM 1530 C C . THR A 1 234 ? -9.464 1.974 27.725 1.00 52.59 234 THR A C 1
ATOM 1532 O O . THR A 1 234 ? -9.099 2.038 26.550 1.00 52.59 234 THR A O 1
ATOM 1535 N N . ILE A 1 235 ? -10.709 1.634 28.067 1.00 62.91 235 ILE A N 1
ATOM 1536 C CA . ILE A 1 235 ? -11.819 1.492 27.115 1.00 62.91 235 ILE A CA 1
ATOM 1537 C C . ILE A 1 235 ? -12.727 2.708 27.308 1.00 62.91 235 ILE A C 1
ATOM 1539 O O . ILE A 1 235 ? -13.484 2.755 28.276 1.00 62.91 235 ILE A O 1
ATOM 1543 N N . ASP A 1 236 ? -12.637 3.689 26.411 1.00 57.31 236 ASP A N 1
ATOM 1544 C CA . ASP A 1 236 ? -13.535 4.848 26.390 1.00 57.31 236 ASP A CA 1
ATOM 1545 C C . ASP A 1 236 ? -14.657 4.590 25.375 1.00 57.31 236 ASP A C 1
ATOM 1547 O O . ASP A 1 236 ? -14.499 4.796 24.171 1.00 57.31 236 ASP A O 1
ATOM 1551 N N . ASN A 1 237 ? -15.765 4.015 25.853 1.00 56.88 237 ASN A N 1
ATOM 1552 C CA . ASN A 1 237 ? -16.953 3.768 25.041 1.00 56.88 237 ASN A CA 1
ATOM 1553 C C . ASN A 1 237 ? -18.059 4.741 25.455 1.00 56.88 237 ASN A C 1
ATOM 1555 O O . ASN A 1 237 ? -18.578 4.660 26.567 1.00 56.88 237 ASN A O 1
ATOM 1559 N N . THR A 1 238 ? -18.462 5.620 24.539 1.00 51.50 238 THR A N 1
ATOM 1560 C CA . THR A 1 238 ? -19.611 6.519 24.728 1.00 51.50 238 THR A CA 1
ATOM 1561 C C . THR A 1 238 ? -20.959 5.813 24.510 1.00 51.50 238 THR A C 1
ATOM 1563 O O . THR A 1 238 ? -22.005 6.391 24.806 1.00 51.50 238 THR A O 1
ATOM 1566 N N . GLY A 1 239 ? -20.950 4.570 24.003 1.00 57.59 239 GLY A N 1
ATOM 1567 C CA . GLY A 1 239 ? -22.127 3.729 23.763 1.00 57.59 239 GLY A CA 1
ATOM 1568 C C . GLY A 1 239 ? -22.344 2.609 24.795 1.00 57.59 239 GLY A C 1
ATOM 1569 O O . GLY A 1 239 ? -21.754 2.577 25.871 1.00 57.59 239 GLY A O 1
ATOM 1570 N N . THR A 1 240 ? -23.225 1.657 24.466 1.00 50.97 240 THR A N 1
ATOM 1571 C CA . THR A 1 240 ? -23.555 0.507 25.329 1.00 50.97 240 THR A CA 1
ATOM 1572 C C . THR A 1 240 ? -22.591 -0.657 25.089 1.00 50.97 240 THR A C 1
ATOM 1574 O O . THR A 1 240 ? -22.522 -1.184 23.981 1.00 50.97 240 THR A O 1
ATOM 1577 N N . THR A 1 241 ? -21.879 -1.107 26.125 1.00 57.56 241 THR A N 1
ATOM 1578 C CA . THR A 1 241 ? -21.046 -2.320 26.056 1.00 57.56 241 THR A CA 1
ATOM 1579 C C . THR A 1 241 ? -21.857 -3.534 26.515 1.00 57.56 241 THR A C 1
ATOM 1581 O O . THR A 1 241 ? -22.266 -3.597 27.672 1.00 57.56 241 THR A O 1
ATOM 1584 N N . THR A 1 242 ? -22.070 -4.516 25.635 1.00 56.72 242 THR A N 1
ATOM 1585 C CA . THR A 1 242 ? -22.710 -5.797 25.991 1.00 56.72 242 THR A CA 1
ATOM 1586 C C . THR A 1 242 ? -21.637 -6.883 26.044 1.00 56.72 242 THR A C 1
ATOM 1588 O O . THR A 1 242 ? -21.104 -7.262 25.004 1.00 56.72 242 THR A O 1
ATOM 1591 N N . THR A 1 243 ? -21.289 -7.378 27.233 1.00 60.38 243 THR A N 1
ATOM 1592 C CA . THR A 1 243 ? -20.351 -8.503 27.405 1.00 60.38 243 THR A CA 1
ATOM 1593 C C . THR A 1 243 ? -21.050 -9.669 28.102 1.00 60.38 243 THR A C 1
ATOM 1595 O O . THR A 1 243 ? -21.967 -9.464 28.892 1.00 60.38 243 THR A O 1
ATOM 1598 N N . GLY A 1 244 ? -20.646 -10.907 27.797 1.00 61.59 244 GLY A N 1
ATOM 1599 C CA . GLY A 1 244 ? -21.192 -12.090 28.473 1.00 61.59 244 GLY A CA 1
ATOM 1600 C C . GLY A 1 244 ? -20.725 -12.185 29.929 1.00 61.59 244 GLY A C 1
ATOM 1601 O O . GLY A 1 244 ? -21.539 -12.268 30.842 1.00 61.59 244 GLY A O 1
ATOM 1602 N N . ALA A 1 245 ? -19.407 -12.131 30.144 1.00 58.59 245 ALA A N 1
ATOM 1603 C CA . ALA A 1 245 ? -18.790 -12.062 31.465 1.00 58.59 245 ALA A CA 1
ATOM 1604 C C . ALA A 1 245 ? -17.828 -10.868 31.518 1.00 58.59 245 ALA A C 1
ATOM 1606 O O . ALA A 1 245 ? -16.964 -10.724 30.654 1.00 58.59 245 ALA A O 1
ATOM 1607 N N . LEU A 1 246 ? -17.976 -10.022 32.540 1.00 69.31 246 LEU A N 1
ATOM 1608 C CA . LEU A 1 246 ? -17.070 -8.912 32.823 1.00 69.31 246 LEU A CA 1
ATOM 1609 C C . LEU A 1 246 ? -16.224 -9.266 34.051 1.00 69.31 246 LEU A C 1
ATOM 1611 O O . LEU A 1 246 ? -16.719 -9.243 35.175 1.00 69.31 246 LEU A O 1
ATOM 1615 N N . ALA A 1 247 ? -14.953 -9.605 33.835 1.00 62.53 247 ALA A N 1
ATOM 1616 C CA . ALA A 1 247 ? -13.990 -9.814 34.912 1.00 62.53 247 ALA A CA 1
ATOM 1617 C C . ALA A 1 247 ? -13.232 -8.507 35.180 1.00 62.53 247 ALA A C 1
ATOM 1619 O O . ALA A 1 247 ? -12.474 -8.043 34.332 1.00 62.53 247 ALA A O 1
ATOM 1620 N N . VAL A 1 248 ? -13.429 -7.917 36.361 1.00 69.06 248 VAL A N 1
ATOM 1621 C CA . VAL A 1 248 ? -12.686 -6.736 36.822 1.00 69.06 248 VAL A CA 1
ATOM 1622 C C . VAL A 1 248 ? -11.748 -7.178 37.942 1.00 69.06 248 VAL A C 1
ATOM 1624 O O . VAL A 1 248 ? -12.206 -7.624 38.988 1.00 69.06 248 VAL A O 1
ATOM 1627 N N . THR A 1 249 ? -10.436 -7.085 37.725 1.00 58.19 249 THR A N 1
ATOM 1628 C CA . THR A 1 249 ? -9.405 -7.507 38.696 1.00 58.19 249 THR A CA 1
ATOM 1629 C C . THR A 1 249 ? -9.017 -6.422 39.703 1.00 58.19 249 THR A C 1
ATOM 1631 O O . THR A 1 249 ? -8.329 -6.720 40.673 1.00 58.19 249 THR A O 1
ATOM 1634 N N . ASN A 1 250 ? -9.463 -5.183 39.486 1.00 66.94 250 ASN A N 1
ATOM 1635 C CA . ASN A 1 250 ? -9.189 -4.020 40.330 1.00 66.94 250 ASN A CA 1
ATOM 1636 C C . ASN A 1 250 ? -10.510 -3.276 40.630 1.00 66.94 250 ASN A C 1
ATOM 1638 O O . ASN A 1 250 ? -11.516 -3.911 40.940 1.00 66.94 250 ASN A O 1
ATOM 1642 N N . ASN A 1 251 ? -10.544 -1.946 40.529 1.00 58.91 251 ASN A N 1
ATOM 1643 C CA . ASN A 1 251 ? -11.744 -1.152 40.774 1.00 58.91 251 ASN A CA 1
ATOM 1644 C C . ASN A 1 251 ? -12.494 -0.860 39.469 1.00 58.91 251 ASN A C 1
ATOM 1646 O O . ASN A 1 251 ? -11.882 -0.511 38.461 1.00 58.91 251 ASN A O 1
ATOM 1650 N N . ALA A 1 252 ? -13.825 -0.927 39.523 1.00 68.06 252 ALA A N 1
ATOM 1651 C CA . ALA A 1 252 ? -14.712 -0.374 38.506 1.00 68.06 252 ALA A CA 1
ATOM 1652 C C . ALA A 1 252 ? -15.484 0.808 39.100 1.00 68.06 252 ALA A C 1
ATOM 1654 O O . ALA A 1 252 ? -16.118 0.675 40.148 1.00 68.06 252 ALA A O 1
ATOM 1655 N N . THR A 1 253 ? -15.455 1.951 38.418 1.00 62.59 253 THR A N 1
ATOM 1656 C CA . THR A 1 253 ? -16.300 3.105 38.744 1.00 62.59 253 THR A CA 1
ATOM 1657 C C . THR A 1 253 ? -17.484 3.104 37.789 1.00 62.59 253 THR A C 1
ATOM 1659 O O . THR A 1 253 ? -17.300 3.244 36.583 1.00 62.59 253 THR A O 1
ATOM 1662 N N . VAL A 1 254 ? -18.701 2.953 38.312 1.00 67.69 254 VAL A N 1
ATOM 1663 C CA . VAL A 1 254 ? -19.930 3.065 37.517 1.00 67.69 254 VAL A CA 1
ATOM 1664 C C . VAL A 1 254 ? -20.542 4.432 37.802 1.00 67.69 254 VAL A C 1
ATOM 1666 O O . VAL A 1 254 ? -21.026 4.675 38.900 1.00 67.69 254 VAL A O 1
ATOM 1669 N N . GLY A 1 255 ? -20.506 5.339 36.823 1.00 58.59 255 GLY A N 1
ATOM 1670 C CA . GLY A 1 255 ? -21.094 6.684 36.943 1.00 58.59 255 GLY A CA 1
ATOM 1671 C C . GLY A 1 255 ? -22.629 6.724 36.861 1.00 58.59 255 GLY A C 1
ATOM 1672 O O . GLY A 1 255 ? -23.211 7.803 36.892 1.00 58.59 255 GLY A O 1
ATOM 1673 N N . GLY A 1 256 ? -23.279 5.563 36.727 1.00 64.38 256 GLY A N 1
ATOM 1674 C CA . GLY A 1 256 ? -24.728 5.387 36.602 1.00 64.38 256 GLY A CA 1
ATOM 1675 C C . GLY A 1 256 ? -25.231 4.144 37.349 1.00 64.38 256 GLY A C 1
ATOM 1676 O O . GLY A 1 256 ? -24.621 3.699 38.317 1.00 64.38 256 GLY A O 1
ATOM 1677 N N . THR A 1 257 ? -26.354 3.567 36.917 1.00 51.34 257 THR A N 1
ATOM 1678 C CA . THR A 1 257 ? -26.979 2.418 37.598 1.00 51.34 257 THR A CA 1
ATOM 1679 C C . THR A 1 257 ? -26.376 1.083 37.146 1.00 51.34 257 THR A C 1
ATOM 1681 O O . THR A 1 257 ? -26.396 0.766 35.960 1.00 51.34 257 THR A O 1
ATOM 1684 N N . ALA A 1 258 ? -25.900 0.265 38.092 1.00 64.62 258 ALA A N 1
ATOM 1685 C CA . ALA A 1 258 ? -25.506 -1.125 37.850 1.00 64.62 258 ALA A CA 1
ATOM 1686 C C . ALA A 1 258 ? -26.609 -2.087 38.328 1.00 64.62 258 ALA A C 1
ATOM 1688 O O . ALA A 1 258 ? -26.824 -2.249 39.529 1.00 64.62 258 ALA A O 1
ATOM 1689 N N . THR A 1 259 ? -27.313 -2.743 37.402 1.00 57.66 259 THR A N 1
ATOM 1690 C CA . THR A 1 259 ? -28.303 -3.777 37.742 1.00 57.66 259 THR A CA 1
ATOM 1691 C C . THR A 1 259 ? -27.627 -5.142 37.799 1.00 57.66 259 THR A C 1
ATOM 1693 O O . THR A 1 259 ? -27.243 -5.691 36.771 1.00 57.66 259 THR A O 1
ATOM 1696 N N . VAL A 1 260 ? -27.496 -5.706 39.001 1.00 63.69 260 VAL A N 1
ATOM 1697 C CA . VAL A 1 260 ? -26.932 -7.049 39.200 1.00 63.69 260 VAL A CA 1
ATOM 1698 C C . VAL A 1 260 ? -28.054 -8.027 39.541 1.00 63.69 260 VAL A C 1
ATOM 1700 O O . VAL A 1 260 ? -28.608 -7.998 40.638 1.00 63.69 260 VAL A O 1
ATOM 1703 N N . THR A 1 261 ? -28.394 -8.917 38.612 1.00 53.41 261 THR A N 1
ATOM 1704 C CA . THR A 1 261 ? -29.338 -10.019 38.849 1.00 53.41 261 THR A CA 1
ATOM 1705 C C . THR A 1 261 ? -28.565 -11.292 39.199 1.00 53.41 261 THR A C 1
ATOM 1707 O O . THR A 1 261 ? -27.800 -11.778 38.372 1.00 53.41 261 THR A O 1
ATOM 1710 N N . GLY A 1 262 ? -28.761 -11.846 40.404 1.00 54.72 262 GLY A N 1
ATOM 1711 C CA . GLY A 1 262 ? -28.163 -13.134 40.809 1.00 54.72 262 GLY A CA 1
ATOM 1712 C C . GLY A 1 262 ? -26.896 -13.061 41.676 1.00 54.72 262 GLY A C 1
ATOM 1713 O O . GLY A 1 262 ? -26.078 -13.976 41.644 1.00 54.72 262 GLY A O 1
ATOM 1714 N N . LEU A 1 263 ? -26.712 -11.993 42.456 1.00 57.69 263 LEU A N 1
ATOM 1715 C CA . LEU A 1 263 ? -25.524 -11.792 43.292 1.00 57.69 263 LEU A CA 1
ATOM 1716 C C . LEU A 1 263 ? -25.550 -12.645 44.576 1.00 57.69 263 LEU A C 1
ATOM 1718 O O . LEU A 1 263 ? -26.364 -12.410 45.465 1.00 57.69 263 LEU A O 1
ATOM 1722 N N . ALA A 1 264 ? -24.636 -13.612 44.699 1.00 55.41 264 ALA A N 1
ATOM 1723 C CA . ALA A 1 264 ? -24.571 -14.516 45.855 1.00 55.41 264 ALA A CA 1
ATOM 1724 C C . ALA A 1 264 ? -23.764 -13.968 47.053 1.00 55.41 264 ALA A C 1
ATOM 1726 O O . ALA A 1 264 ? -24.003 -14.381 48.186 1.00 55.41 264 ALA A O 1
ATOM 1727 N N . SER A 1 265 ? -22.815 -13.049 46.835 1.00 60.12 265 SER A N 1
ATOM 1728 C CA . SER A 1 265 ? -21.933 -12.512 47.883 1.00 60.12 265 SER A CA 1
ATOM 1729 C C . SER A 1 265 ? -21.413 -11.123 47.506 1.00 60.12 265 SER A C 1
ATOM 1731 O O . SER A 1 265 ? -21.030 -10.912 46.354 1.00 60.12 265 SER A O 1
ATOM 1733 N N . LEU A 1 266 ? -21.399 -10.180 48.457 1.00 63.38 266 LEU A N 1
ATOM 1734 C CA . LEU A 1 266 ? -20.883 -8.825 48.246 1.00 63.38 266 LEU A CA 1
ATOM 1735 C C . LEU A 1 266 ? -20.082 -8.328 49.462 1.00 63.38 266 LEU A C 1
ATOM 1737 O O . LEU A 1 266 ? -20.594 -8.246 50.577 1.00 63.38 266 LEU A O 1
ATOM 1741 N N . ASN A 1 267 ? -18.824 -7.946 49.23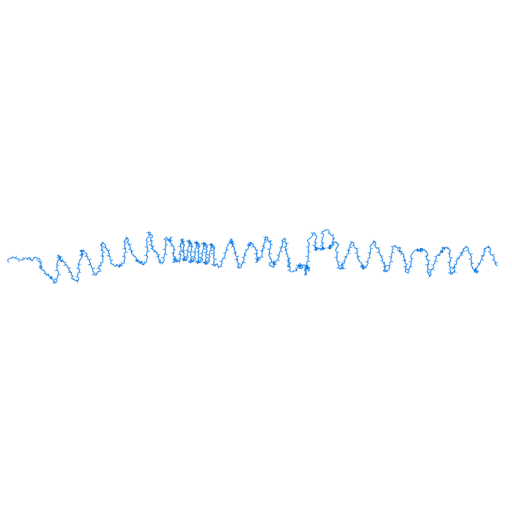3 1.00 60.59 267 ASN A N 1
ATOM 1742 C CA . ASN A 1 267 ? -17.921 -7.444 50.279 1.00 60.59 267 ASN A CA 1
ATOM 1743 C C . ASN A 1 267 ? -17.974 -5.912 50.483 1.00 60.59 267 ASN A C 1
ATOM 1745 O O . ASN A 1 267 ? -17.317 -5.408 51.390 1.00 60.59 267 ASN A O 1
ATOM 1749 N N . GLY A 1 268 ? -18.732 -5.170 49.663 1.00 63.72 268 GLY A N 1
ATOM 1750 C CA . GLY A 1 268 ? -18.873 -3.706 49.730 1.00 63.72 268 GLY A CA 1
ATOM 1751 C C . GLY A 1 268 ? -20.200 -3.226 50.338 1.00 63.72 268 GLY A C 1
ATOM 1752 O O . GLY A 1 268 ? -21.113 -4.020 50.559 1.00 63.72 268 GLY A O 1
ATOM 1753 N N . GLY A 1 269 ? -20.303 -1.921 50.622 1.00 60.62 269 GLY A N 1
ATOM 1754 C CA . GLY A 1 269 ? -21.555 -1.277 51.049 1.00 60.62 269 GLY A CA 1
ATOM 1755 C C . GLY A 1 269 ? -22.552 -1.107 49.898 1.00 60.62 269 GLY A C 1
ATOM 1756 O O . GLY A 1 269 ? -22.147 -1.035 48.738 1.00 60.62 269 GLY A O 1
ATOM 1757 N N . VAL A 1 270 ? -23.849 -1.043 50.217 1.00 67.62 270 VAL A N 1
ATOM 1758 C CA . VAL A 1 270 ? -24.936 -0.946 49.226 1.00 67.62 270 VAL A CA 1
ATOM 1759 C C . VAL A 1 270 ? -25.875 0.206 49.558 1.00 67.62 270 VAL A C 1
ATOM 1761 O O . VAL A 1 270 ? -26.414 0.283 50.661 1.00 67.62 270 VAL A O 1
ATOM 1764 N N . GLU A 1 271 ? -26.115 1.078 48.581 1.00 61.72 271 GLU A N 1
ATOM 1765 C CA . GLU A 1 271 ? -27.056 2.188 48.734 1.00 61.72 271 GLU A CA 1
ATOM 1766 C C . GLU A 1 271 ? -28.516 1.713 48.617 1.00 61.72 271 GLU A C 1
ATOM 1768 O O . GLU A 1 271 ? -29.330 1.997 49.492 1.00 61.72 271 GLU A O 1
ATOM 1773 N N . THR A 1 272 ? -28.855 0.908 47.603 1.00 62.00 272 THR A N 1
ATOM 1774 C CA . THR A 1 272 ? -30.205 0.339 47.446 1.00 62.00 272 THR A CA 1
ATOM 1775 C C . THR A 1 272 ? -30.158 -1.110 46.963 1.00 62.00 272 THR A C 1
ATOM 1777 O O . THR A 1 272 ? -29.420 -1.446 46.039 1.00 62.00 272 THR A O 1
ATOM 1780 N N . ASN A 1 273 ? -30.943 -1.990 47.590 1.00 64.56 273 ASN A N 1
ATOM 1781 C CA . ASN A 1 273 ? -31.060 -3.385 47.171 1.00 64.56 273 ASN A CA 1
ATOM 1782 C C . ASN A 1 273 ? -32.517 -3.872 47.147 1.00 64.56 273 ASN A C 1
ATOM 1784 O O . ASN A 1 273 ? -33.219 -3.842 48.160 1.00 64.56 273 ASN A O 1
ATOM 1788 N N . GLY A 1 274 ? -32.942 -4.377 45.987 1.00 61.38 274 GLY A N 1
ATOM 1789 C CA . GLY A 1 274 ? -34.270 -4.952 45.769 1.00 61.38 274 GLY A CA 1
ATOM 1790 C C . GLY A 1 274 ? -34.370 -6.468 45.988 1.00 61.38 274 GLY A C 1
ATOM 1791 O O . GLY A 1 274 ? -35.474 -6.968 46.186 1.00 61.38 274 GLY A O 1
ATOM 1792 N N . ALA A 1 275 ? -33.255 -7.209 45.962 1.00 68.31 275 ALA A N 1
ATOM 1793 C CA . ALA A 1 275 ? -33.233 -8.678 45.989 1.00 68.31 275 ALA A CA 1
ATOM 1794 C C . ALA A 1 275 ? -32.773 -9.243 47.349 1.00 68.31 275 ALA A C 1
ATOM 1796 O O . ALA A 1 275 ? -32.368 -8.500 48.237 1.00 68.31 275 ALA A O 1
ATOM 1797 N N . ALA A 1 276 ? -32.841 -10.561 47.557 1.00 66.94 276 ALA A N 1
ATOM 1798 C CA . ALA A 1 276 ? -32.303 -11.176 48.775 1.00 66.94 276 ALA A CA 1
ATOM 1799 C C . ALA A 1 276 ? -30.759 -11.143 48.786 1.00 66.94 276 ALA A C 1
ATOM 1801 O O . ALA A 1 276 ? -30.139 -11.404 47.757 1.00 66.94 276 ALA A O 1
ATOM 1802 N N . ILE A 1 277 ? -30.143 -10.860 49.941 1.00 68.94 277 ILE A N 1
ATOM 1803 C CA . ILE A 1 277 ? -28.680 -10.898 50.139 1.00 68.94 277 ILE A CA 1
ATOM 1804 C C . ILE A 1 277 ? -28.325 -12.064 51.063 1.00 68.94 277 ILE A C 1
ATOM 1806 O O . ILE A 1 277 ? -28.831 -12.153 52.182 1.00 68.94 277 ILE A O 1
ATOM 1810 N N . SER A 1 278 ? -27.408 -12.932 50.628 1.00 67.50 278 SER A N 1
ATOM 1811 C CA . SER A 1 278 ? -26.903 -14.025 51.470 1.00 67.50 278 SER A CA 1
ATOM 1812 C C . SER A 1 278 ? -25.892 -13.520 52.510 1.00 67.50 278 SER A C 1
ATOM 1814 O O . SER A 1 278 ? -26.050 -13.767 53.704 1.00 67.50 278 SER A O 1
ATOM 1816 N N . THR A 1 279 ? -24.883 -12.752 52.087 1.00 62.12 279 THR A N 1
ATOM 1817 C CA . THR A 1 279 ? -23.859 -12.176 52.976 1.00 62.12 279 THR A CA 1
ATOM 1818 C C . THR A 1 279 ? -23.448 -10.778 52.513 1.00 62.12 279 THR A C 1
ATOM 1820 O O . THR A 1 279 ? -23.051 -10.626 51.355 1.00 62.12 279 THR A O 1
ATOM 1823 N N . SER A 1 280 ? -23.491 -9.777 53.403 1.00 70.62 280 SER A N 1
ATOM 1824 C CA . SER A 1 280 ? -22.879 -8.457 53.160 1.00 70.62 280 SER A CA 1
ATOM 1825 C C . SER A 1 280 ? -21.857 -8.079 54.230 1.00 70.62 280 SER A C 1
ATOM 1827 O O . SER A 1 280 ? -22.150 -8.150 55.425 1.00 70.62 280 SER A O 1
ATOM 1829 N N . GLY A 1 281 ? -20.686 -7.608 53.795 1.00 64.50 281 GLY A N 1
ATOM 1830 C CA . GLY A 1 281 ? -19.644 -7.088 54.690 1.00 64.50 281 GLY A CA 1
ATOM 1831 C C . GLY A 1 281 ? -19.784 -5.601 55.051 1.00 64.50 281 GLY A C 1
ATOM 1832 O O . GLY A 1 281 ? -19.256 -5.175 56.076 1.00 64.50 281 GLY A O 1
ATOM 1833 N N . GLY A 1 282 ? -20.484 -4.809 54.227 1.00 71.19 282 GLY A N 1
ATOM 1834 C CA . GLY A 1 282 ? -20.611 -3.353 54.373 1.00 71.19 282 GLY A CA 1
ATOM 1835 C C . GLY A 1 282 ? -21.966 -2.867 54.902 1.00 71.19 282 GLY A C 1
ATOM 1836 O O . GLY A 1 282 ? -22.902 -3.644 55.082 1.00 71.19 282 GLY A O 1
ATOM 1837 N N . ASN A 1 283 ? -22.069 -1.552 55.136 1.00 70.50 283 ASN A N 1
ATOM 1838 C CA . ASN A 1 283 ? -23.326 -0.893 55.510 1.00 70.50 283 ASN A CA 1
ATOM 1839 C C . ASN A 1 283 ? -24.350 -0.958 54.366 1.00 70.50 283 ASN A C 1
ATOM 1841 O O . ASN A 1 283 ? -23.981 -0.867 53.192 1.00 70.50 283 ASN A O 1
ATOM 1845 N N . ILE A 1 284 ? -25.632 -1.062 54.720 1.00 72.31 284 ILE A N 1
ATOM 1846 C CA . ILE A 1 284 ? -26.753 -1.075 53.775 1.00 72.31 284 ILE A CA 1
ATOM 1847 C C . ILE A 1 284 ? -27.691 0.088 54.105 1.00 72.31 284 ILE A C 1
ATOM 1849 O O . ILE A 1 284 ? -28.244 0.152 55.204 1.00 72.31 284 ILE A O 1
ATOM 1853 N N . THR A 1 285 ? -27.913 0.997 53.158 1.00 72.88 285 THR A N 1
ATOM 1854 C CA . THR A 1 285 ? -28.820 2.134 53.389 1.00 72.88 285 THR A CA 1
ATOM 1855 C C . THR A 1 285 ? -30.285 1.689 53.307 1.00 72.88 285 THR A C 1
ATOM 1857 O O . THR A 1 285 ? -31.031 1.871 54.272 1.00 72.88 285 THR A O 1
ATOM 1860 N N . THR A 1 286 ? -30.697 1.027 52.217 1.00 68.19 286 THR A N 1
ATOM 1861 C CA . THR A 1 286 ? -32.071 0.512 52.060 1.00 68.19 286 THR A CA 1
ATOM 1862 C C . THR A 1 286 ? -32.099 -0.887 51.444 1.00 68.19 286 THR A C 1
ATOM 1864 O O . THR A 1 286 ? -31.631 -1.090 50.321 1.00 68.19 286 THR A O 1
ATOM 1867 N N . ALA A 1 287 ? -32.703 -1.850 52.145 1.00 72.06 287 ALA A N 1
ATOM 1868 C CA . ALA A 1 287 ? -32.917 -3.207 51.643 1.00 72.06 287 ALA A CA 1
ATOM 1869 C C . ALA A 1 287 ? -34.399 -3.613 51.675 1.00 72.06 287 ALA A C 1
ATOM 1871 O O . ALA A 1 287 ? -35.050 -3.638 52.724 1.00 72.06 287 ALA A O 1
ATOM 1872 N N . ALA A 1 288 ? -34.924 -3.961 50.497 1.00 63.81 288 ALA A N 1
ATOM 1873 C CA . ALA A 1 288 ? -36.281 -4.476 50.328 1.00 63.81 288 ALA A CA 1
ATOM 1874 C C . ALA A 1 288 ? -36.350 -6.009 50.469 1.00 63.81 288 ALA A C 1
ATOM 1876 O O . ALA A 1 288 ? -37.337 -6.538 50.975 1.00 63.81 288 ALA A O 1
ATOM 1877 N N . GLY A 1 289 ? -35.298 -6.725 50.053 1.00 70.50 289 GLY A N 1
ATOM 1878 C CA . GLY A 1 289 ? -35.209 -8.183 50.162 1.00 70.50 289 GLY A CA 1
ATOM 1879 C C . GLY A 1 289 ? -34.749 -8.675 51.537 1.00 70.50 289 GLY A C 1
ATOM 1880 O O . GLY A 1 289 ? -34.273 -7.905 52.369 1.00 70.50 289 GLY A O 1
ATOM 1881 N N . SER A 1 290 ? -34.889 -9.982 51.785 1.00 72.38 290 SER A N 1
ATOM 1882 C CA . SER A 1 290 ? -34.395 -10.608 53.023 1.00 72.38 290 SER A CA 1
ATOM 1883 C C . SER A 1 290 ? -32.863 -10.685 53.040 1.00 72.38 290 SER A C 1
ATOM 1885 O O . SER A 1 290 ? -32.245 -10.920 52.001 1.00 72.38 290 SER A O 1
ATOM 1887 N N . ILE A 1 291 ? -32.255 -10.519 54.213 1.00 70.88 291 ILE A N 1
ATOM 1888 C CA . ILE A 1 291 ? -30.808 -10.588 54.437 1.00 70.88 291 ILE A CA 1
ATOM 1889 C C . ILE A 1 291 ? -30.506 -11.781 55.346 1.00 70.88 291 ILE A C 1
ATOM 1891 O O . ILE A 1 291 ? -30.969 -11.838 56.487 1.00 70.88 291 ILE A O 1
ATOM 1895 N N . SER A 1 292 ? -29.713 -12.739 54.868 1.00 73.69 292 SER A N 1
ATOM 1896 C CA . SER A 1 292 ? -29.342 -13.893 55.694 1.00 73.69 292 SER A CA 1
ATOM 1897 C C . SER A 1 292 ? -28.294 -13.513 56.744 1.00 73.69 292 SER A C 1
ATOM 1899 O O . SER A 1 292 ? -28.488 -13.837 57.910 1.00 73.69 292 SER A O 1
ATOM 1901 N N . SER A 1 293 ? -27.228 -12.791 56.374 1.00 69.12 293 SER A N 1
ATOM 1902 C CA . SER A 1 293 ? -26.206 -12.313 57.318 1.00 69.12 293 SER A CA 1
ATOM 1903 C C . SER A 1 293 ? -25.608 -10.959 56.926 1.00 69.12 293 SER A C 1
ATOM 1905 O O . SER A 1 293 ? -25.229 -10.756 55.770 1.00 69.12 293 SER A O 1
ATOM 1907 N N . THR A 1 294 ? -25.459 -10.052 57.895 1.00 73.81 294 THR A N 1
ATOM 1908 C CA . THR A 1 294 ? -24.682 -8.815 57.720 1.00 73.81 294 THR A CA 1
ATOM 1909 C C . THR A 1 294 ? -23.878 -8.433 58.965 1.00 73.81 294 THR A C 1
ATOM 1911 O O . THR A 1 294 ? -24.327 -8.593 60.105 1.00 73.81 294 THR A O 1
ATOM 1914 N N . THR A 1 295 ? -22.673 -7.910 58.740 1.00 67.88 295 THR A N 1
ATOM 1915 C CA . THR A 1 295 ? -21.818 -7.288 59.768 1.00 67.88 295 THR A CA 1
ATOM 1916 C C . THR A 1 295 ? -21.887 -5.759 59.754 1.00 67.88 295 THR A C 1
ATOM 1918 O O . THR A 1 295 ? -21.341 -5.117 60.645 1.00 67.88 295 THR A O 1
ATOM 1921 N N . GLY A 1 296 ? -22.521 -5.163 58.741 1.00 66.75 296 GLY A N 1
ATOM 1922 C CA . GLY A 1 296 ? -22.710 -3.717 58.632 1.00 66.75 296 GLY A CA 1
ATOM 1923 C C . GLY A 1 296 ? -23.979 -3.232 59.332 1.00 66.75 296 GLY A C 1
ATOM 1924 O O . GLY A 1 296 ? -24.850 -4.017 59.707 1.00 66.75 296 GLY A O 1
ATOM 1925 N N . SER A 1 297 ? -24.102 -1.914 59.495 1.00 68.19 297 SER A N 1
ATOM 1926 C CA . SER A 1 297 ? -25.359 -1.304 59.956 1.00 68.19 297 SER A CA 1
ATOM 1927 C C . SER A 1 297 ? -26.368 -1.193 58.808 1.00 68.19 297 SER A C 1
ATOM 1929 O O . SER A 1 297 ? -25.973 -1.009 57.653 1.00 68.19 297 SER A O 1
ATOM 1931 N N . ILE A 1 298 ? -27.663 -1.276 59.129 1.00 68.50 298 ILE A N 1
ATOM 1932 C CA . ILE A 1 298 ? -28.772 -1.131 58.178 1.00 68.50 298 ILE A CA 1
ATOM 1933 C C . ILE A 1 298 ? -29.626 0.086 58.556 1.00 68.50 298 ILE A C 1
ATOM 1935 O O . ILE A 1 298 ? -30.159 0.150 59.665 1.00 68.50 298 ILE A O 1
ATOM 1939 N N . SER A 1 299 ? -29.812 1.047 57.647 1.00 69.62 299 SER A N 1
ATOM 1940 C CA . SER A 1 299 ? -30.676 2.206 57.933 1.00 69.62 299 SER A CA 1
ATOM 1941 C C . SER A 1 299 ? -32.167 1.875 57.775 1.00 69.62 299 SER A C 1
ATOM 1943 O O . SER A 1 299 ? -32.955 2.192 58.664 1.00 69.62 299 SER A O 1
ATOM 1945 N N . THR A 1 300 ? -32.576 1.202 56.692 1.00 67.75 300 THR A N 1
ATOM 1946 C CA . THR A 1 300 ? -33.973 0.761 56.478 1.00 67.75 300 THR A CA 1
ATOM 1947 C C . THR A 1 300 ? -34.060 -0.669 55.945 1.00 67.75 300 THR A C 1
ATOM 1949 O O . THR A 1 300 ? -33.505 -0.968 54.887 1.00 67.75 300 THR A O 1
ATOM 1952 N N . GLN A 1 301 ? -34.808 -1.534 56.639 1.00 73.69 301 GLN A N 1
ATOM 1953 C CA . GLN A 1 301 ? -35.059 -2.919 56.227 1.00 73.69 301 GLN A CA 1
ATOM 1954 C C . GLN A 1 301 ? -36.561 -3.214 56.097 1.00 73.69 301 GLN A C 1
ATOM 1956 O O . GLN A 1 301 ? -37.305 -3.052 57.068 1.00 73.69 301 GLN A O 1
ATOM 1961 N N . SER A 1 302 ? -36.983 -3.730 54.935 1.00 68.88 302 SER A N 1
ATOM 1962 C CA . SER A 1 302 ? -38.365 -4.190 54.713 1.00 68.88 302 SER A CA 1
ATOM 1963 C C . SER A 1 302 ? -38.554 -5.716 54.725 1.00 68.88 302 SER A C 1
ATOM 1965 O O . SER A 1 302 ? -39.663 -6.178 54.979 1.00 68.88 302 SER A O 1
ATOM 1967 N N . GLY A 1 303 ? -37.510 -6.504 54.442 1.00 68.81 303 GLY A N 1
ATOM 1968 C CA . GLY A 1 303 ? -37.531 -7.979 54.473 1.00 68.81 303 GLY A CA 1
ATOM 1969 C C . GLY A 1 303 ? -37.035 -8.584 55.798 1.00 68.81 303 GLY A C 1
ATOM 1970 O O . GLY A 1 303 ? -36.753 -7.856 56.745 1.00 68.81 303 GLY A O 1
ATOM 1971 N N . ASN A 1 304 ? -36.863 -9.908 55.863 1.00 67.12 304 ASN A N 1
ATOM 1972 C CA . ASN A 1 304 ? -36.395 -10.590 57.080 1.00 67.12 304 ASN A CA 1
ATOM 1973 C C . ASN A 1 304 ? -34.866 -10.522 57.250 1.00 67.12 304 ASN A C 1
ATOM 1975 O O . ASN A 1 304 ? -34.146 -10.523 56.254 1.00 67.12 304 ASN A O 1
ATOM 1979 N N . ILE A 1 305 ? -34.376 -10.536 58.495 1.00 67.38 305 ILE A N 1
ATOM 1980 C CA . ILE A 1 305 ? -32.947 -10.651 58.845 1.00 67.38 305 ILE A CA 1
ATOM 1981 C C . ILE A 1 305 ? -32.723 -11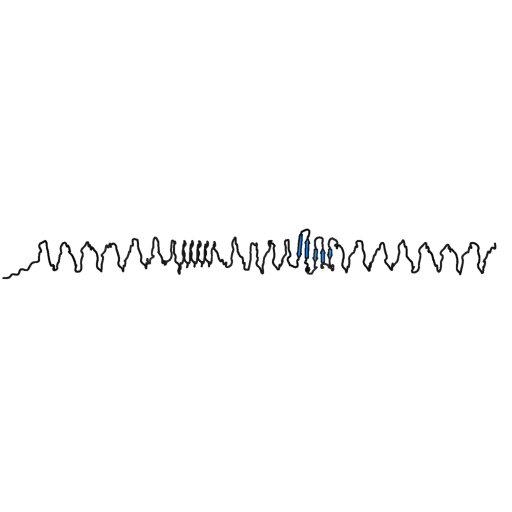.902 59.704 1.00 67.38 305 ILE A C 1
ATOM 1983 O O . ILE A 1 305 ? -33.385 -12.043 60.734 1.00 67.38 305 ILE A O 1
ATOM 1987 N N . SER A 1 306 ? -31.784 -12.778 59.316 1.00 67.94 306 SER A N 1
ATOM 1988 C CA . SER A 1 306 ? -31.474 -14.001 60.085 1.00 67.94 306 SER A CA 1
ATOM 1989 C C . SER A 1 306 ? -30.305 -13.857 61.069 1.00 67.94 306 SER A C 1
ATOM 1991 O O . SER A 1 306 ? -30.369 -14.452 62.144 1.00 67.94 306 SER A O 1
ATOM 1993 N N . THR A 1 307 ? -29.249 -13.107 60.727 1.00 63.69 307 THR A N 1
ATOM 1994 C CA . THR A 1 307 ? -28.144 -12.762 61.643 1.00 63.69 307 THR A CA 1
ATOM 1995 C C . THR A 1 307 ? -27.628 -11.345 61.382 1.00 63.69 307 THR A C 1
ATOM 1997 O O . THR A 1 307 ? -27.317 -10.992 60.242 1.00 63.69 307 THR A O 1
ATOM 2000 N N . LEU A 1 308 ? -27.491 -10.535 62.438 1.00 69.19 308 LEU A N 1
ATOM 2001 C CA . LEU A 1 308 ? -26.973 -9.163 62.349 1.00 69.19 308 LEU A CA 1
ATOM 2002 C C . LEU A 1 308 ? -25.948 -8.871 63.446 1.00 69.19 308 LEU A C 1
ATOM 2004 O O . LEU A 1 308 ? -26.236 -9.005 64.637 1.00 69.19 308 LEU A O 1
ATOM 2008 N N . SER A 1 309 ? -24.792 -8.356 63.032 1.00 62.59 309 SER A N 1
ATOM 2009 C CA . SER A 1 309 ? -23.752 -7.817 63.913 1.00 62.59 309 SER A CA 1
ATOM 2010 C C . SER A 1 309 ? -23.525 -6.317 63.655 1.00 62.59 309 SER A C 1
ATOM 2012 O O . SER A 1 309 ? -22.408 -5.898 63.373 1.00 62.59 309 SER A O 1
ATOM 2014 N N . GLY A 1 310 ? -24.591 -5.512 63.728 1.00 62.12 310 GLY A N 1
ATOM 2015 C CA . GLY A 1 310 ? -24.604 -4.065 63.471 1.00 62.12 310 GLY A CA 1
ATOM 2016 C C . GLY A 1 310 ? -25.895 -3.400 63.975 1.00 62.12 310 GLY A C 1
ATOM 2017 O O . GLY A 1 310 ? -26.727 -4.063 64.591 1.00 62.12 310 GLY A O 1
ATOM 2018 N N . ASN A 1 311 ? -26.076 -2.097 63.736 1.00 61.81 311 ASN A N 1
ATOM 2019 C CA . ASN A 1 311 ? -27.266 -1.355 64.189 1.00 61.81 311 ASN A CA 1
ATOM 2020 C C . ASN A 1 311 ? -28.390 -1.359 63.138 1.00 61.81 311 ASN A C 1
ATOM 2022 O O . ASN A 1 311 ? -28.095 -1.345 61.942 1.00 61.81 311 ASN A O 1
ATOM 2026 N N . ILE A 1 312 ? -29.659 -1.294 63.573 1.00 64.62 312 ILE A N 1
ATOM 2027 C CA . ILE A 1 312 ? -30.819 -1.031 62.695 1.00 64.62 312 ILE A CA 1
ATOM 2028 C C . ILE A 1 312 ? -31.506 0.272 63.103 1.00 64.62 312 ILE A C 1
ATOM 2030 O O . ILE A 1 312 ? -31.946 0.392 64.247 1.00 64.62 312 ILE A O 1
ATOM 2034 N N . THR A 1 313 ? -31.671 1.222 62.176 1.00 61.91 313 THR A N 1
ATOM 2035 C CA . THR A 1 313 ? -32.443 2.452 62.448 1.00 61.91 313 THR A CA 1
ATOM 2036 C C . THR A 1 313 ? -33.952 2.219 62.340 1.00 61.91 313 THR A C 1
ATOM 2038 O O . THR A 1 313 ? -34.660 2.539 63.294 1.00 61.91 313 THR A O 1
ATOM 2041 N N . THR A 1 314 ? -34.428 1.614 61.242 1.00 61.38 314 THR A N 1
ATOM 2042 C CA . THR A 1 314 ? -35.854 1.314 61.006 1.00 61.38 314 THR A CA 1
ATOM 2043 C C . THR A 1 314 ? -36.037 -0.084 60.402 1.00 61.38 314 THR A C 1
ATOM 2045 O O . THR A 1 314 ? -35.403 -0.417 59.400 1.00 61.38 314 THR A O 1
ATOM 2048 N N . THR A 1 315 ? -36.935 -0.897 60.969 1.00 65.88 315 THR A N 1
ATOM 2049 C CA . THR A 1 315 ? -37.323 -2.212 60.416 1.00 65.88 315 THR A CA 1
ATOM 2050 C C . THR A 1 315 ? -38.837 -2.393 60.396 1.00 65.88 315 THR A C 1
ATOM 2052 O O . THR A 1 315 ? -39.517 -2.003 61.349 1.00 65.88 315 THR A O 1
ATOM 2055 N N . THR A 1 316 ? -39.346 -3.010 59.329 1.00 62.84 316 THR A N 1
ATOM 2056 C CA . THR A 1 316 ? -40.735 -3.493 59.221 1.00 62.84 316 THR A CA 1
ATOM 2057 C C . THR A 1 316 ? -40.833 -5.021 59.087 1.00 62.84 316 THR A C 1
ATOM 2059 O O . THR A 1 316 ? -41.933 -5.565 59.191 1.00 62.84 316 THR A O 1
ATOM 2062 N N . GLY A 1 317 ? -39.704 -5.720 58.897 1.00 61.97 317 GLY A N 1
ATOM 2063 C CA . GLY A 1 317 ? -39.623 -7.180 58.753 1.00 61.97 317 GLY A CA 1
ATOM 2064 C C . GLY A 1 317 ? -39.265 -7.930 60.045 1.00 61.97 317 GLY A C 1
ATOM 2065 O O . GLY A 1 317 ? -39.056 -7.332 61.103 1.00 61.97 317 GLY A O 1
ATOM 2066 N N . THR A 1 318 ? -39.176 -9.263 59.964 1.00 59.28 318 THR A N 1
ATOM 2067 C CA . THR A 1 318 ? -38.787 -10.118 61.104 1.00 59.28 318 THR A CA 1
ATOM 2068 C C . THR A 1 318 ? -37.275 -10.063 61.319 1.00 59.28 318 THR A C 1
ATOM 2070 O O . THR A 1 318 ? -36.519 -10.275 60.371 1.00 59.28 318 THR A O 1
ATOM 2073 N N . VAL A 1 319 ? -36.821 -9.834 62.556 1.00 63.09 319 VAL A N 1
ATOM 2074 C CA . VAL A 1 319 ? -35.393 -9.866 62.923 1.00 63.09 319 VAL A CA 1
ATOM 2075 C C . VAL A 1 319 ? -35.123 -11.026 63.882 1.00 63.09 319 VAL A C 1
ATOM 2077 O O . VAL A 1 319 ? -35.729 -11.103 64.953 1.00 63.09 319 VAL A O 1
ATOM 2080 N N . ALA A 1 320 ? -34.194 -11.905 63.511 1.00 59.78 320 ALA A N 1
ATOM 2081 C CA . ALA A 1 320 ? -33.661 -12.978 64.347 1.00 59.78 320 ALA A CA 1
ATOM 2082 C C . ALA A 1 320 ? -32.138 -12.812 64.534 1.00 59.78 320 ALA A C 1
ATOM 2084 O O . ALA A 1 320 ? -31.461 -12.263 63.667 1.00 59.78 320 ALA A O 1
ATOM 2085 N N . GLY A 1 321 ? -31.603 -13.256 65.681 1.00 57.50 321 GLY A N 1
ATOM 2086 C CA . GLY A 1 321 ? -30.152 -13.391 65.898 1.00 57.50 321 GLY A CA 1
ATOM 2087 C C . GLY A 1 321 ? -29.332 -12.094 65.817 1.00 57.50 321 GLY A C 1
ATOM 2088 O O . GLY A 1 321 ? -28.229 -12.104 65.272 1.00 57.50 321 GLY A O 1
ATOM 2089 N N . ALA A 1 322 ? -29.868 -10.973 66.306 1.00 60.66 322 ALA A N 1
ATOM 2090 C CA . ALA A 1 322 ? -29.215 -9.665 66.231 1.00 60.66 322 ALA A CA 1
ATOM 2091 C C . ALA A 1 322 ? -28.483 -9.291 67.533 1.00 60.66 322 ALA A C 1
ATOM 2093 O O . ALA A 1 322 ? -29.062 -9.379 68.616 1.00 60.66 322 ALA A O 1
ATOM 2094 N N . ASN A 1 323 ? -27.242 -8.809 67.402 1.00 56.59 323 ASN A N 1
ATOM 2095 C CA . ASN A 1 323 ? -26.359 -8.421 68.513 1.00 56.59 323 ASN A CA 1
ATOM 2096 C C . ASN A 1 323 ? -26.093 -6.896 68.592 1.00 56.59 323 ASN A C 1
ATOM 2098 O O . ASN A 1 323 ? -25.089 -6.484 69.169 1.00 56.59 323 ASN A O 1
ATOM 2102 N N . GLY A 1 324 ? -26.943 -6.050 67.994 1.00 55.78 324 GLY A N 1
ATOM 2103 C CA . GLY A 1 324 ? -26.741 -4.590 67.936 1.00 55.78 324 GLY A CA 1
ATOM 2104 C C . GLY A 1 324 ? -27.896 -3.748 68.485 1.00 55.78 324 GLY A C 1
ATOM 2105 O O . GLY A 1 324 ? -28.903 -4.280 68.954 1.00 55.78 324 GLY A O 1
ATOM 2106 N N . ASN A 1 325 ? -27.748 -2.417 68.431 1.00 53.28 325 ASN A N 1
ATOM 2107 C CA . ASN A 1 325 ? -28.777 -1.486 68.905 1.00 53.28 325 ASN A CA 1
ATOM 2108 C C . ASN A 1 325 ? -29.905 -1.322 67.874 1.00 53.28 325 ASN A C 1
ATOM 2110 O O . ASN A 1 325 ? -29.659 -1.155 66.675 1.00 53.28 325 ASN A O 1
ATOM 2114 N N . PHE A 1 326 ? -31.144 -1.284 68.368 1.00 56.00 326 PHE A N 1
ATOM 2115 C CA . PHE A 1 326 ? -32.346 -0.996 67.585 1.00 56.00 326 PHE A CA 1
ATOM 2116 C C . PHE A 1 326 ? -32.812 0.448 67.822 1.00 56.00 326 PHE A C 1
ATOM 2118 O O . PHE A 1 326 ? -32.940 0.874 68.969 1.00 56.00 326 PHE A O 1
ATOM 2125 N N . GLY A 1 327 ? -33.055 1.192 66.741 1.00 56.09 327 GLY A N 1
ATOM 2126 C CA . GLY A 1 327 ? -33.675 2.518 66.749 1.00 56.09 327 GLY A CA 1
ATOM 2127 C C . GLY A 1 327 ? -35.205 2.448 66.828 1.00 56.09 327 GLY A C 1
ATOM 2128 O O . GLY A 1 327 ? -35.771 1.868 67.752 1.00 56.09 327 GLY A O 1
ATOM 2129 N N . THR A 1 328 ? -35.900 3.051 65.864 1.00 48.00 328 THR A N 1
ATOM 2130 C CA . THR A 1 328 ? -37.369 3.083 65.817 1.00 48.00 328 THR A CA 1
ATOM 2131 C C . THR A 1 328 ? -37.909 1.793 65.194 1.00 48.00 328 THR A C 1
ATOM 2133 O O . THR A 1 328 ? -37.753 1.548 63.999 1.00 48.00 328 THR A O 1
ATOM 2136 N N . VAL A 1 329 ? -38.574 0.952 65.990 1.00 51.50 329 VAL A N 1
ATOM 2137 C CA . VAL A 1 329 ? -39.153 -0.316 65.514 1.00 51.50 329 VAL A CA 1
ATOM 2138 C C . VAL A 1 329 ? -40.657 -0.149 65.292 1.00 51.50 329 VAL A C 1
ATOM 2140 O O . VAL A 1 329 ? -41.413 -0.033 66.251 1.00 51.50 329 VAL A O 1
ATOM 2143 N N . THR A 1 330 ? -41.098 -0.145 64.029 1.00 47.25 330 THR A N 1
ATOM 2144 C CA . THR A 1 330 ? -42.526 -0.152 63.658 1.00 47.25 330 THR A CA 1
ATOM 2145 C C . THR A 1 330 ? -42.850 -1.501 63.022 1.00 47.25 330 THR A C 1
ATOM 2147 O O . THR A 1 330 ? -42.802 -1.663 61.805 1.00 47.25 330 THR A O 1
ATOM 2150 N N . ALA A 1 331 ? -43.138 -2.505 63.850 1.00 43.00 331 ALA A N 1
ATOM 2151 C CA . ALA A 1 331 ? -43.547 -3.814 63.359 1.00 43.00 331 ALA A CA 1
ATOM 2152 C C . ALA A 1 331 ? -45.043 -3.778 63.012 1.00 43.00 331 ALA A C 1
ATOM 2154 O O . ALA A 1 331 ? -45.889 -3.806 63.900 1.00 43.00 331 ALA A O 1
ATOM 2155 N N . GLY A 1 332 ? -45.375 -3.702 61.720 1.00 45.78 332 GLY A N 1
ATOM 2156 C CA . GLY A 1 332 ? -46.768 -3.796 61.267 1.00 45.78 332 GLY A CA 1
ATOM 2157 C C . GLY A 1 332 ? -47.385 -5.175 61.539 1.00 45.78 332 GLY A C 1
ATOM 2158 O O . GLY A 1 332 ? -48.555 -5.255 61.899 1.00 45.78 332 GLY A O 1
ATOM 2159 N N . THR A 1 333 ? -46.597 -6.256 61.400 1.00 39.91 333 THR A N 1
ATOM 2160 C CA . THR A 1 333 ? -47.053 -7.658 61.561 1.00 39.91 333 THR A CA 1
ATOM 2161 C C . THR A 1 333 ? -45.962 -8.655 62.017 1.00 39.91 333 THR A C 1
ATOM 2163 O O . THR A 1 333 ? -46.220 -9.856 62.052 1.00 39.91 333 THR A O 1
ATOM 2166 N N . GLY A 1 334 ? -44.732 -8.213 62.319 1.00 39.78 334 GLY A N 1
ATOM 2167 C CA . GLY A 1 334 ? -43.587 -9.093 62.623 1.00 39.78 334 GLY A CA 1
ATOM 2168 C C . GLY A 1 334 ? -43.326 -9.305 64.123 1.00 39.78 334 GLY A C 1
ATOM 2169 O O . GLY A 1 334 ? -43.434 -8.368 64.909 1.00 39.78 334 GLY A O 1
ATOM 2170 N N . ASN A 1 335 ? -42.931 -10.523 64.516 1.00 45.69 335 ASN A N 1
ATOM 2171 C CA . ASN A 1 335 ? -42.514 -10.858 65.888 1.00 45.69 335 ASN A CA 1
ATOM 2172 C C . ASN A 1 335 ? -41.006 -10.634 66.091 1.00 45.69 335 ASN A C 1
ATOM 2174 O O . ASN A 1 335 ? -40.196 -11.119 65.300 1.00 45.69 335 ASN A O 1
ATOM 2178 N N . ILE A 1 336 ? -40.609 -10.008 67.206 1.00 52.16 336 ILE A N 1
ATOM 2179 C CA . ILE A 1 336 ? -39.213 -10.017 67.674 1.00 52.16 336 ILE A CA 1
ATOM 2180 C C . ILE A 1 336 ? -39.038 -11.232 68.588 1.00 52.16 336 ILE A C 1
ATOM 2182 O O . ILE A 1 336 ? -39.394 -11.200 69.762 1.00 52.16 336 ILE A O 1
ATOM 2186 N N . THR A 1 337 ? -38.546 -12.339 68.033 1.00 42.34 337 THR A N 1
ATOM 2187 C CA . THR A 1 337 ? -38.582 -13.645 68.723 1.00 42.34 337 THR A CA 1
ATOM 2188 C C . THR A 1 337 ? -37.396 -13.846 69.674 1.00 42.34 337 THR A C 1
ATOM 2190 O O . THR A 1 337 ? -37.427 -14.723 70.535 1.00 42.34 337 THR A O 1
ATOM 2193 N N . THR A 1 338 ? -36.341 -13.028 69.585 1.00 43.19 338 THR A N 1
ATOM 2194 C CA . THR A 1 338 ? -35.226 -13.078 70.545 1.00 43.19 338 THR A CA 1
ATOM 2195 C C . THR A 1 338 ? -34.499 -11.739 70.587 1.00 43.19 338 THR A C 1
ATOM 2197 O O . THR A 1 338 ? -33.733 -11.409 69.686 1.00 43.19 338 THR A O 1
ATOM 2200 N N . VAL A 1 339 ? -34.740 -10.957 71.638 1.00 51.00 339 VAL A N 1
ATOM 2201 C CA . VAL A 1 339 ? -33.930 -9.774 71.943 1.00 51.00 339 VAL A CA 1
ATOM 2202 C C . VAL A 1 339 ? -32.852 -10.197 72.932 1.00 51.00 339 VAL A C 1
ATOM 2204 O O . VAL A 1 339 ? -33.110 -10.257 74.128 1.00 51.00 339 VAL A O 1
ATOM 2207 N N . ASN A 1 340 ? -31.641 -10.486 72.452 1.00 43.53 340 ASN A N 1
ATOM 2208 C CA . ASN A 1 340 ? -30.455 -10.528 73.313 1.00 43.53 340 ASN A CA 1
ATOM 2209 C C . ASN A 1 340 ? -29.806 -9.133 73.366 1.00 43.53 340 ASN A C 1
ATOM 2211 O O . ASN A 1 340 ? -28.617 -8.976 73.107 1.00 43.53 340 ASN A O 1
ATOM 2215 N N . ALA A 1 341 ? -30.614 -8.096 73.607 1.00 46.81 341 ALA A N 1
ATOM 2216 C CA . ALA A 1 341 ? -30.119 -6.737 73.782 1.00 46.81 341 ALA A CA 1
ATOM 2217 C C . ALA A 1 341 ? -30.029 -6.434 75.277 1.00 46.81 341 ALA A C 1
ATOM 2219 O O . ALA A 1 341 ? -30.989 -6.625 76.021 1.00 46.81 341 ALA A O 1
ATOM 2220 N N . THR A 1 342 ? -28.880 -5.920 75.704 1.00 40.62 342 THR A N 1
ATOM 2221 C CA . THR A 1 342 ? -28.626 -5.482 77.082 1.00 40.62 342 THR A CA 1
ATOM 2222 C C . THR A 1 342 ? -29.504 -4.306 77.511 1.00 40.62 342 THR A C 1
ATOM 2224 O O . THR A 1 342 ? -29.682 -4.131 78.707 1.00 40.62 342 THR A O 1
ATOM 2227 N N . ASN A 1 343 ? -30.091 -3.547 76.574 1.00 42.47 343 ASN A N 1
ATOM 2228 C CA . ASN A 1 343 ? -31.058 -2.476 76.835 1.00 42.47 343 ASN A CA 1
ATOM 2229 C C . ASN A 1 343 ? -32.117 -2.414 75.718 1.00 42.47 343 ASN A C 1
ATOM 2231 O O . ASN A 1 343 ? -31.786 -2.152 74.563 1.00 42.47 343 ASN A O 1
ATOM 2235 N N . VAL A 1 344 ? -33.398 -2.576 76.063 1.00 50.97 344 VAL A N 1
ATOM 2236 C CA . VAL A 1 344 ? -34.526 -2.237 75.177 1.00 50.97 344 VAL A CA 1
ATOM 2237 C C . VAL A 1 344 ? -35.022 -0.849 75.564 1.00 50.97 344 VAL A C 1
ATOM 2239 O O . VAL A 1 344 ? -35.829 -0.705 76.476 1.00 50.97 344 VAL A O 1
ATOM 2242 N N . ASN A 1 345 ? -34.527 0.195 74.898 1.00 45.31 345 ASN A N 1
ATOM 2243 C CA . ASN A 1 345 ? -34.997 1.566 75.119 1.00 45.31 345 ASN A CA 1
ATOM 2244 C C . ASN A 1 345 ? -36.258 1.855 74.286 1.00 45.31 345 ASN A C 1
ATOM 2246 O O . ASN A 1 345 ? -36.241 2.704 73.396 1.00 45.31 345 ASN A O 1
ATOM 2250 N N . SER A 1 346 ? -37.341 1.117 74.534 1.00 48.31 346 SER A N 1
ATOM 2251 C CA . SER A 1 346 ? -38.648 1.438 73.957 1.00 48.31 346 SER A CA 1
ATOM 2252 C C . SER A 1 346 ? -39.644 1.731 75.067 1.00 48.31 346 SER A C 1
ATOM 2254 O O . SER A 1 346 ? -39.914 0.882 75.912 1.00 48.31 346 SER A O 1
ATOM 2256 N N . GLN A 1 347 ? -40.224 2.930 75.026 1.00 45.12 347 GLN A N 1
ATOM 2257 C CA . GLN A 1 347 ? -41.287 3.377 75.930 1.00 45.12 347 GLN A CA 1
ATOM 2258 C C . GLN A 1 347 ? -42.575 2.539 75.807 1.00 45.12 347 GLN A C 1
ATOM 2260 O O . GLN A 1 347 ? -43.426 2.651 76.675 1.00 45.12 347 GLN A O 1
ATOM 2265 N N . ASN A 1 348 ? -42.712 1.684 74.783 1.00 48.06 348 ASN A N 1
ATOM 2266 C CA . ASN A 1 348 ? -43.790 0.700 74.660 1.00 48.06 348 ASN A CA 1
ATOM 2267 C C . ASN A 1 348 ? -43.242 -0.598 74.045 1.00 48.06 348 ASN A C 1
ATOM 2269 O O . ASN A 1 348 ? -43.005 -0.676 72.838 1.00 48.06 348 ASN A O 1
ATOM 2273 N N . VAL A 1 349 ? -43.054 -1.632 74.865 1.00 54.09 349 VAL A N 1
ATOM 2274 C CA . VAL A 1 349 ? -42.861 -3.009 74.390 1.00 54.09 349 VAL A CA 1
ATOM 2275 C C . VAL A 1 349 ? -44.221 -3.700 74.425 1.00 54.09 349 VAL A C 1
ATOM 2277 O O . VAL A 1 349 ? -44.693 -4.094 75.487 1.00 54.09 349 VAL A O 1
ATOM 2280 N N . THR A 1 350 ? -44.870 -3.858 73.273 1.00 48.19 350 THR A N 1
ATOM 2281 C CA . THR A 1 350 ? -46.046 -4.732 73.148 1.00 48.19 350 THR A CA 1
ATOM 2282 C C . THR A 1 350 ? -45.559 -6.139 72.805 1.00 48.19 350 THR A C 1
ATOM 2284 O O . THR A 1 350 ? -45.460 -6.507 71.639 1.00 48.19 350 THR A O 1
ATOM 2287 N N . ALA A 1 351 ? -45.183 -6.918 73.821 1.00 51.62 351 ALA A N 1
ATOM 2288 C CA . ALA A 1 351 ? -44.844 -8.328 73.646 1.00 51.62 351 ALA A CA 1
ATOM 2289 C C . ALA A 1 351 ? -46.121 -9.175 73.746 1.00 51.62 351 ALA A C 1
ATOM 2291 O O . ALA A 1 351 ? -46.815 -9.118 74.757 1.00 51.62 351 ALA A O 1
ATOM 2292 N N . SER A 1 352 ? -46.431 -9.982 72.726 1.00 46.53 352 SER A N 1
ATOM 2293 C CA . SER A 1 352 ? -47.515 -10.979 72.801 1.00 46.53 352 SER A CA 1
ATOM 2294 C C . SER A 1 352 ? -47.047 -12.342 73.346 1.00 46.53 352 SER A C 1
ATOM 2296 O O . SER A 1 352 ? -47.816 -13.300 73.358 1.00 46.53 352 SER A O 1
ATOM 2298 N N . GLY A 1 353 ? -45.790 -12.435 73.808 1.00 51.50 353 GLY A N 1
ATOM 2299 C CA . GLY A 1 353 ? -45.150 -13.653 74.319 1.00 51.50 353 GLY A CA 1
ATOM 2300 C C . GLY A 1 353 ? -44.587 -13.511 75.739 1.00 51.50 353 GLY A C 1
ATOM 2301 O O . GLY A 1 353 ? -44.759 -12.490 76.402 1.00 51.50 353 GLY A O 1
ATOM 2302 N N . THR A 1 354 ? -43.898 -14.550 76.217 1.00 50.12 354 THR A N 1
ATOM 2303 C CA . THR A 1 354 ? -43.264 -14.579 77.546 1.00 50.12 354 THR A CA 1
ATOM 2304 C C . THR A 1 354 ? -42.193 -13.497 77.690 1.00 50.12 354 THR A C 1
ATOM 2306 O O . THR A 1 354 ? -41.157 -13.559 77.029 1.00 50.12 354 THR A O 1
ATOM 2309 N N . ILE A 1 355 ? -42.405 -12.547 78.603 1.00 58.69 355 ILE A N 1
ATOM 2310 C CA . ILE A 1 355 ? -41.366 -11.624 79.075 1.00 58.69 355 ILE A CA 1
ATOM 2311 C C . ILE A 1 355 ? -40.576 -12.355 80.170 1.00 58.69 355 ILE A C 1
ATOM 2313 O O . ILE A 1 355 ? -41.124 -12.649 81.230 1.00 58.69 355 ILE A O 1
ATOM 2317 N N . SER A 1 356 ? -39.308 -12.684 79.914 1.00 55.53 356 SER A N 1
ATOM 2318 C CA . SER A 1 356 ? -38.423 -13.353 80.878 1.00 55.53 356 SER A CA 1
ATOM 2319 C C . SER A 1 356 ? -37.165 -12.518 81.109 1.00 55.53 356 SER A C 1
ATOM 2321 O O . SER A 1 356 ? -36.492 -12.129 80.158 1.00 55.53 356 SER A O 1
ATOM 2323 N N . GLY A 1 357 ? -36.859 -12.232 82.374 1.00 55.00 357 GLY A N 1
ATOM 2324 C CA . GLY A 1 357 ? -35.658 -11.520 82.803 1.00 55.00 357 GLY A CA 1
ATOM 2325 C C . GLY A 1 357 ? -35.439 -11.692 84.306 1.00 55.00 357 GLY A C 1
ATOM 2326 O O . GLY A 1 357 ? -36.396 -11.898 85.050 1.00 55.00 357 GLY A O 1
ATOM 2327 N N . ALA A 1 358 ? -34.184 -11.615 84.762 1.00 50.16 358 ALA A N 1
ATOM 2328 C CA . ALA A 1 358 ? -33.833 -11.755 86.182 1.00 50.16 358 ALA A CA 1
ATOM 2329 C C . ALA A 1 358 ? -34.460 -10.660 87.075 1.00 50.16 358 ALA A C 1
ATOM 2331 O O . ALA A 1 358 ? -34.636 -10.870 88.272 1.00 50.16 358 ALA A O 1
ATOM 2332 N N . ALA A 1 359 ? -34.827 -9.514 86.490 1.00 56.75 359 ALA A N 1
ATOM 2333 C CA . ALA A 1 359 ? -35.619 -8.465 87.119 1.00 56.75 359 ALA A CA 1
ATOM 2334 C C . ALA A 1 359 ? -36.546 -7.820 86.076 1.00 56.75 359 ALA A C 1
ATOM 2336 O O . ALA A 1 359 ? -36.082 -7.342 85.042 1.00 56.75 359 ALA A O 1
ATOM 2337 N N . VAL A 1 360 ? -37.850 -7.786 86.358 1.00 66.25 360 VAL A N 1
ATOM 2338 C CA . VAL A 1 360 ? -38.830 -6.997 85.599 1.00 66.25 360 VAL A CA 1
ATOM 2339 C C . VAL A 1 360 ? -39.179 -5.784 86.454 1.00 66.25 360 VAL A C 1
ATOM 2341 O O . VAL A 1 360 ? -39.917 -5.900 87.430 1.00 66.25 360 VAL A O 1
ATOM 2344 N N . VAL A 1 361 ? -38.606 -4.624 86.129 1.00 62.44 361 VAL A N 1
ATOM 2345 C CA . VAL A 1 361 ? -38.874 -3.364 86.836 1.00 62.44 361 VAL A CA 1
ATOM 2346 C C . VAL A 1 361 ? -39.896 -2.575 86.027 1.00 62.44 361 VAL A C 1
ATOM 2348 O O . VAL A 1 361 ? -39.600 -2.119 84.926 1.00 62.44 361 VAL A O 1
ATOM 2351 N N . ALA A 1 362 ? -41.107 -2.423 86.557 1.00 63.72 362 ALA A N 1
ATOM 2352 C CA . ALA A 1 362 ? -42.080 -1.512 85.971 1.00 63.72 362 ALA A CA 1
ATOM 2353 C C . ALA A 1 362 ? -41.673 -0.054 86.238 1.00 63.72 362 ALA A C 1
ATOM 2355 O O . ALA A 1 362 ? -41.193 0.270 87.325 1.00 63.72 362 ALA A O 1
ATOM 2356 N N . GLY A 1 363 ? -41.881 0.829 85.257 1.00 60.31 363 GLY A N 1
ATOM 2357 C CA . GLY A 1 363 ? -41.727 2.274 85.445 1.00 60.31 363 GLY A CA 1
ATOM 2358 C C . GLY A 1 363 ? -42.781 2.858 86.397 1.00 60.31 363 GLY A C 1
ATOM 2359 O O . GLY A 1 363 ? -43.599 2.140 86.971 1.00 60.31 363 GLY A O 1
ATOM 2360 N N . SER A 1 364 ? -42.820 4.186 86.527 1.00 62.06 364 SER A N 1
ATOM 2361 C CA . SER A 1 364 ? -43.746 4.918 87.415 1.00 62.06 364 SER A CA 1
ATOM 2362 C C . SER A 1 364 ? -45.243 4.639 87.188 1.00 62.06 364 SER A C 1
ATOM 2364 O O . SER A 1 364 ? -46.051 4.950 88.059 1.00 62.06 364 SER A O 1
ATOM 2366 N N . GLY A 1 365 ? -45.618 4.037 86.053 1.00 63.47 365 GLY A N 1
ATOM 2367 C CA . GLY A 1 365 ? -46.985 3.603 85.736 1.00 63.47 365 GLY A CA 1
ATOM 2368 C C . GLY A 1 365 ? -47.381 2.211 86.253 1.00 63.47 365 GLY A C 1
ATOM 2369 O O . GLY A 1 365 ? -48.539 1.829 86.103 1.00 63.47 365 GLY A O 1
ATOM 2370 N N . GLY A 1 366 ? -46.462 1.455 86.866 1.00 69.12 366 GLY A N 1
ATOM 2371 C CA . GLY A 1 366 ? -46.728 0.107 87.379 1.00 69.12 366 GLY A CA 1
ATOM 2372 C C . GLY A 1 366 ? -46.806 -0.982 86.298 1.00 69.12 366 GLY A C 1
ATOM 2373 O O . GLY A 1 366 ? -46.576 -0.735 85.115 1.00 69.12 366 GLY A O 1
ATOM 2374 N N . LEU A 1 367 ? -47.086 -2.218 86.725 1.00 73.25 367 LEU A N 1
ATOM 2375 C CA . LEU A 1 367 ? -47.250 -3.382 85.849 1.00 73.25 367 LEU A CA 1
ATOM 2376 C C . LEU A 1 367 ? -48.740 -3.719 85.727 1.00 73.25 367 LEU A C 1
ATOM 2378 O O . LEU A 1 367 ? -49.382 -4.036 86.727 1.00 73.25 367 LEU A O 1
ATOM 2382 N N . THR A 1 368 ? -49.290 -3.668 84.514 1.00 68.44 368 THR A N 1
ATOM 2383 C CA . THR A 1 368 ? -50.657 -4.125 84.222 1.00 68.44 368 THR A CA 1
ATOM 2384 C C . THR A 1 368 ? -50.613 -5.507 83.577 1.00 68.44 368 THR A C 1
ATOM 2386 O O . THR A 1 368 ? -49.957 -5.710 82.560 1.00 68.44 368 THR A O 1
ATOM 2389 N N . SER A 1 369 ? -51.301 -6.474 84.188 1.00 75.00 369 SER A N 1
ATOM 2390 C CA . SER A 1 369 ? -51.523 -7.803 83.617 1.00 75.00 369 SER A CA 1
ATOM 2391 C C . SER A 1 369 ? -53.020 -7.996 83.414 1.00 75.00 369 SER A C 1
ATOM 2393 O O . SER A 1 369 ? -53.784 -8.025 84.377 1.00 75.00 369 SER A O 1
ATOM 2395 N N . ASN A 1 370 ? -53.446 -8.110 82.157 1.00 70.88 370 ASN A N 1
ATOM 2396 C CA . ASN A 1 370 ? -54.855 -8.303 81.799 1.00 70.88 370 ASN A CA 1
ATOM 2397 C C . ASN A 1 370 ? -55.255 -9.793 81.792 1.00 70.88 370 ASN A C 1
ATOM 2399 O O . ASN A 1 370 ? -56.390 -10.119 81.449 1.00 70.88 370 ASN A O 1
ATOM 2403 N N . GLY A 1 371 ? -54.328 -10.693 82.145 1.00 72.12 371 GLY A N 1
ATOM 2404 C CA . GLY A 1 371 ? -54.528 -12.141 82.173 1.00 72.12 371 GLY A CA 1
ATOM 2405 C C . GLY A 1 371 ? -54.141 -12.783 83.514 1.00 72.12 371 GLY A C 1
ATOM 2406 O O . GLY A 1 371 ? -53.632 -12.109 84.416 1.00 72.12 371 GLY A O 1
ATOM 2407 N N . PRO A 1 372 ? -54.374 -14.102 83.666 1.00 72.00 372 PRO A N 1
ATOM 2408 C CA . PRO A 1 372 ? -53.984 -14.842 84.862 1.00 72.00 372 PRO A CA 1
ATOM 2409 C C . PRO A 1 372 ? -52.486 -14.689 85.128 1.00 72.00 372 PRO A C 1
ATOM 2411 O O . PRO A 1 372 ? -51.664 -14.910 84.242 1.00 72.00 372 PRO A O 1
ATOM 2414 N N . THR A 1 373 ? -52.129 -14.323 86.357 1.00 78.00 373 THR A N 1
ATOM 2415 C CA . THR A 1 373 ? -50.731 -14.139 86.762 1.00 78.00 373 THR A CA 1
ATOM 2416 C C . THR A 1 373 ? -50.392 -15.145 87.853 1.00 78.00 373 THR A C 1
ATOM 2418 O O . THR A 1 373 ? -51.105 -15.238 88.849 1.00 78.00 373 THR A O 1
ATOM 2421 N N . THR A 1 374 ? -49.308 -15.902 87.667 1.00 78.62 374 THR A N 1
ATOM 2422 C CA . THR A 1 374 ? -48.787 -16.834 88.679 1.00 78.62 374 THR A CA 1
ATOM 2423 C C . THR A 1 374 ? -47.534 -16.226 89.306 1.00 78.62 374 THR A C 1
ATOM 2425 O O . THR A 1 374 ? -46.571 -15.949 88.593 1.00 78.62 374 THR A O 1
ATOM 2428 N N . LEU A 1 375 ? -47.534 -16.015 90.624 1.00 81.38 375 LEU A N 1
ATOM 2429 C CA . LEU A 1 375 ? -46.365 -15.551 91.376 1.00 81.38 375 LEU A CA 1
ATOM 2430 C C . LEU A 1 375 ? -45.807 -16.714 92.207 1.00 81.38 375 LEU A C 1
ATOM 2432 O O . LEU A 1 375 ? -46.409 -17.115 93.195 1.00 81.38 375 LEU A O 1
ATOM 2436 N N . ASN A 1 376 ? -44.656 -17.260 91.801 1.00 77.50 376 ASN A N 1
ATOM 2437 C CA . ASN A 1 376 ? -44.029 -18.422 92.457 1.00 77.50 376 ASN A CA 1
ATOM 2438 C C . ASN A 1 376 ? -43.108 -18.048 93.636 1.00 77.50 376 ASN A C 1
ATOM 2440 O O . ASN A 1 376 ? -42.567 -18.931 94.297 1.00 77.50 376 ASN A O 1
ATOM 2444 N N . GLY A 1 377 ? -42.886 -16.751 93.871 1.00 79.44 377 GLY A N 1
ATOM 2445 C CA . GLY A 1 377 ? -42.012 -16.230 94.923 1.00 79.44 377 GLY A CA 1
ATOM 2446 C C . GLY A 1 377 ? -42.769 -15.477 96.016 1.00 79.44 377 GLY A C 1
ATOM 2447 O O . GLY A 1 377 ? -43.969 -15.214 95.907 1.00 79.44 377 GLY A O 1
ATOM 2448 N N . ALA A 1 378 ? -42.042 -15.087 97.067 1.00 76.94 378 ALA A N 1
ATOM 2449 C CA . ALA A 1 378 ? -42.572 -14.202 98.098 1.00 76.94 378 ALA A CA 1
ATOM 2450 C C . ALA A 1 378 ? -43.053 -12.887 97.463 1.00 76.94 378 ALA A C 1
ATOM 2452 O O . ALA A 1 378 ? -42.305 -12.223 96.748 1.00 76.94 378 ALA A O 1
ATOM 2453 N N . THR A 1 379 ? -44.309 -12.528 97.721 1.00 82.25 379 THR A N 1
ATOM 2454 C CA . THR A 1 379 ? -44.940 -11.324 97.176 1.00 82.25 379 THR A CA 1
ATOM 2455 C C . THR A 1 379 ? -45.307 -10.393 98.322 1.00 82.25 379 THR A C 1
ATOM 2457 O O . THR A 1 379 ? -46.056 -10.783 99.216 1.00 82.25 379 THR A O 1
ATOM 2460 N N . THR A 1 380 ? -44.809 -9.158 98.282 1.00 80.69 380 THR A N 1
ATOM 2461 C CA . THR A 1 380 ? -45.170 -8.106 99.239 1.00 80.69 380 THR A CA 1
ATOM 2462 C C . THR A 1 380 ? -46.070 -7.088 98.548 1.00 80.69 380 THR A C 1
ATOM 2464 O O . THR A 1 380 ? -45.669 -6.475 97.560 1.00 80.69 380 THR A O 1
ATOM 2467 N N . VAL A 1 381 ? -47.279 -6.880 99.074 1.00 83.56 381 VAL A N 1
ATOM 2468 C CA . VAL A 1 381 ? -48.175 -5.793 98.653 1.00 83.56 381 VAL A CA 1
ATOM 2469 C C . VAL A 1 381 ? -48.116 -4.710 99.729 1.00 83.56 381 VAL A C 1
ATOM 2471 O O . VAL A 1 381 ? -48.616 -4.901 100.830 1.00 83.56 381 VAL A O 1
ATOM 2474 N N . ASN A 1 382 ? -47.480 -3.576 99.426 1.00 79.56 382 ASN A N 1
ATOM 2475 C CA . ASN A 1 382 ? -47.259 -2.486 100.394 1.00 79.56 382 ASN A CA 1
ATOM 2476 C C . ASN A 1 382 ? -48.494 -1.587 100.620 1.00 79.56 382 ASN A C 1
ATOM 2478 O O . ASN A 1 382 ? -48.409 -0.601 101.345 1.00 79.56 382 ASN A O 1
ATOM 2482 N N . ASN A 1 383 ? -49.621 -1.884 99.971 1.00 81.12 383 ASN A N 1
ATOM 2483 C CA . ASN A 1 383 ? -50.860 -1.111 100.059 1.00 81.12 383 ASN A CA 1
ATOM 2484 C C . ASN A 1 383 ? -52.081 -2.056 100.080 1.00 81.12 383 ASN A C 1
ATOM 2486 O O . ASN A 1 383 ? -51.938 -3.255 100.312 1.00 81.12 383 ASN A O 1
ATOM 2490 N N . ALA A 1 384 ? -53.286 -1.539 99.839 1.00 81.81 384 ALA A N 1
ATOM 2491 C CA . ALA A 1 384 ? -54.505 -2.341 99.806 1.00 81.81 384 ALA A CA 1
ATOM 2492 C C . ALA A 1 384 ? -54.479 -3.442 98.725 1.00 81.81 384 ALA A C 1
ATOM 2494 O O . ALA A 1 384 ? -54.230 -3.175 97.548 1.00 81.81 384 ALA A O 1
ATOM 2495 N N . LEU A 1 385 ? -54.824 -4.667 99.127 1.00 84.50 385 LEU A N 1
ATOM 2496 C CA . LEU A 1 385 ? -55.181 -5.762 98.230 1.00 84.50 385 LEU A CA 1
ATOM 2497 C C . LEU A 1 385 ? -56.710 -5.815 98.118 1.00 84.50 385 LEU A C 1
ATOM 2499 O O . LEU A 1 385 ? -57.386 -6.189 99.073 1.00 84.50 385 LEU A O 1
ATOM 2503 N N . ASN A 1 386 ? -57.259 -5.443 96.962 1.00 82.38 386 ASN A N 1
ATOM 2504 C CA . ASN A 1 386 ? -58.683 -5.616 96.681 1.00 82.38 386 ASN A CA 1
ATOM 2505 C C . ASN A 1 386 ? -58.908 -6.975 96.006 1.00 82.38 386 ASN A C 1
ATOM 2507 O O . ASN A 1 386 ? -58.365 -7.214 94.928 1.00 82.38 386 ASN A O 1
ATOM 2511 N N . VAL A 1 387 ? -59.710 -7.850 96.616 1.00 84.44 387 VAL A N 1
ATOM 2512 C CA . VAL A 1 387 ? -60.080 -9.146 96.033 1.00 84.44 387 VAL A CA 1
ATOM 2513 C C . VAL A 1 387 ? -61.594 -9.209 95.876 1.00 84.44 387 VAL A C 1
ATOM 2515 O O . VAL A 1 387 ? -62.326 -9.192 96.858 1.00 84.44 387 VAL A O 1
ATOM 2518 N N . THR A 1 388 ? -62.069 -9.285 94.635 1.00 79.31 388 THR A N 1
ATOM 2519 C CA . THR A 1 388 ? -63.500 -9.400 94.299 1.00 79.31 388 THR A CA 1
ATOM 2520 C C . THR A 1 388 ? -64.025 -10.839 94.332 1.00 79.31 388 THR A C 1
ATOM 2522 O O . THR A 1 388 ? -65.234 -11.044 94.264 1.00 79.31 388 THR A O 1
ATOM 2525 N N . GLY A 1 389 ? -63.139 -11.834 94.430 1.00 79.31 389 GLY A N 1
ATOM 2526 C CA . GLY A 1 389 ? -63.472 -13.261 94.472 1.00 79.31 389 GLY A CA 1
ATOM 2527 C C . GLY A 1 389 ? -63.076 -13.953 95.779 1.00 79.31 389 GLY A C 1
ATOM 2528 O O . GLY A 1 389 ? -62.612 -13.326 96.729 1.00 79.31 389 GLY A O 1
ATOM 2529 N N . ALA A 1 390 ? -63.244 -15.277 95.815 1.00 78.25 390 ALA A N 1
ATOM 2530 C CA . ALA A 1 390 ? -62.799 -16.098 96.936 1.00 78.25 390 ALA A CA 1
ATOM 2531 C C . ALA A 1 390 ? -61.265 -16.181 96.987 1.00 78.25 390 ALA A C 1
ATOM 2533 O O . ALA A 1 390 ? -60.608 -16.360 95.962 1.00 78.25 390 ALA A O 1
ATOM 2534 N N . THR A 1 391 ? -60.702 -16.104 98.191 1.00 81.94 391 THR A N 1
ATOM 2535 C CA . THR A 1 391 ? -59.288 -16.391 98.450 1.00 81.94 391 THR A CA 1
ATOM 2536 C C . THR A 1 391 ? -59.156 -17.740 99.149 1.00 81.94 391 THR A C 1
ATOM 2538 O O . THR A 1 391 ? -59.917 -18.062 100.060 1.00 81.94 391 THR A O 1
ATOM 2541 N N . THR A 1 392 ? -58.181 -18.548 98.733 1.00 82.94 392 THR A N 1
ATOM 2542 C CA . THR A 1 392 ? -57.782 -19.764 99.453 1.00 82.94 392 THR A CA 1
ATOM 2543 C C . THR A 1 392 ? -56.422 -19.511 100.079 1.00 82.94 392 THR A C 1
ATOM 2545 O O . THR A 1 392 ? -55.442 -19.299 99.370 1.00 82.94 392 THR A O 1
ATOM 2548 N N . THR A 1 393 ? -56.361 -19.507 101.406 1.00 82.50 393 THR A N 1
ATOM 2549 C CA . THR A 1 393 ? -55.124 -19.296 102.162 1.00 82.50 393 THR A CA 1
ATOM 2550 C C . THR A 1 393 ? -54.844 -20.507 103.045 1.00 82.50 393 THR A C 1
ATOM 2552 O O . THR A 1 393 ? -55.750 -21.089 103.640 1.00 82.50 393 THR A O 1
ATOM 2555 N N . ALA A 1 394 ? -53.575 -20.899 103.152 1.00 77.81 394 ALA A N 1
ATOM 2556 C CA . ALA A 1 394 ? -53.127 -21.903 104.114 1.00 77.81 394 ALA A CA 1
ATOM 2557 C C . ALA A 1 394 ? -52.853 -21.223 105.468 1.00 77.81 394 ALA A C 1
ATOM 2559 O O . ALA A 1 394 ? -51.714 -21.131 105.920 1.00 77.81 394 ALA A O 1
ATOM 2560 N N . GLY A 1 395 ? -53.916 -20.690 106.078 1.00 75.38 395 GLY A N 1
ATOM 2561 C CA . GLY A 1 395 ? -53.847 -19.884 107.296 1.00 75.38 395 GLY A CA 1
ATOM 2562 C C . GLY A 1 395 ? -53.689 -18.384 107.029 1.00 75.38 395 GLY A C 1
ATOM 2563 O O . GLY A 1 395 ? -53.209 -17.950 105.984 1.00 75.38 395 GLY A O 1
ATOM 2564 N N . ILE A 1 396 ? -54.130 -17.581 107.997 1.00 82.88 396 ILE A N 1
ATOM 2565 C CA . ILE A 1 396 ? -54.014 -16.121 107.986 1.00 82.88 396 ILE 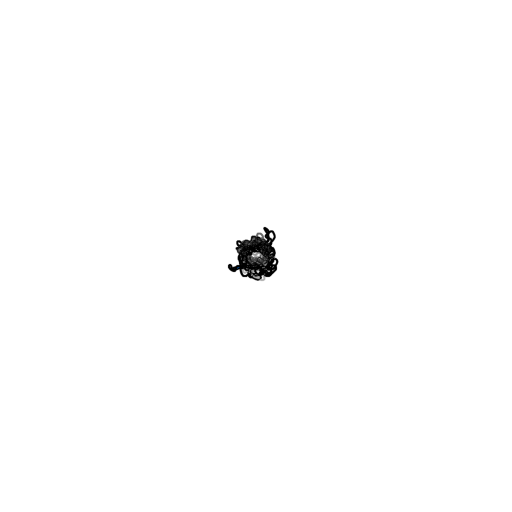A CA 1
ATOM 2566 C C . ILE A 1 396 ? -53.431 -15.711 109.337 1.00 82.88 396 ILE A C 1
ATOM 2568 O O . ILE A 1 396 ? -54.063 -15.919 110.370 1.00 82.88 396 ILE A O 1
ATOM 2572 N N . SER A 1 397 ? -52.231 -15.130 109.334 1.00 81.06 397 SER A N 1
ATOM 2573 C CA . SER A 1 397 ? -51.673 -14.466 110.515 1.00 81.06 397 SER A CA 1
ATOM 2574 C C . SER A 1 397 ? -52.059 -12.991 110.458 1.00 81.06 397 SER A C 1
ATOM 2576 O O . SER A 1 397 ? -51.465 -12.221 109.706 1.00 81.06 397 SER A O 1
ATOM 2578 N N . ASN A 1 398 ? -53.102 -12.609 111.194 1.00 80.19 398 ASN A N 1
ATOM 2579 C CA . ASN A 1 398 ? -53.580 -11.231 111.273 1.00 80.19 398 ASN A CA 1
ATOM 2580 C C . ASN A 1 398 ? -53.330 -10.691 112.682 1.00 80.19 398 ASN A C 1
ATOM 2582 O O . ASN A 1 398 ? -53.835 -11.248 113.652 1.00 80.19 398 ASN A O 1
ATOM 2586 N N . THR A 1 399 ? -52.570 -9.604 112.801 1.00 80.12 399 THR A N 1
ATOM 2587 C CA . THR A 1 399 ? -52.276 -8.957 114.093 1.00 80.12 399 THR A CA 1
ATOM 2588 C C . THR A 1 399 ? -53.340 -7.938 114.513 1.00 80.12 399 THR A C 1
ATOM 2590 O O . THR A 1 399 ? -53.291 -7.432 115.631 1.00 80.12 399 THR A O 1
ATOM 2593 N N . GLY A 1 400 ? -54.299 -7.632 113.632 1.00 80.88 400 GLY A N 1
ATOM 2594 C CA . GLY A 1 400 ? -55.425 -6.735 113.897 1.00 80.88 400 GLY A CA 1
ATOM 2595 C C . GLY A 1 400 ? -56.761 -7.458 114.104 1.00 80.88 400 GLY A C 1
ATOM 2596 O O . GLY A 1 400 ? -56.831 -8.679 114.252 1.00 80.88 400 GLY A O 1
ATOM 2597 N N . ASN A 1 401 ? -57.853 -6.693 114.052 1.00 80.31 401 ASN A N 1
ATOM 2598 C CA . ASN A 1 401 ? -59.209 -7.241 114.083 1.00 80.31 401 ASN A CA 1
ATOM 2599 C C . ASN A 1 401 ? -59.577 -7.871 112.733 1.00 80.31 401 ASN A C 1
ATOM 2601 O O . ASN A 1 401 ? -59.247 -7.328 111.679 1.00 80.31 401 ASN A O 1
ATOM 2605 N N . ILE A 1 402 ? -60.318 -8.978 112.768 1.00 83.94 402 ILE A N 1
ATOM 2606 C CA . ILE A 1 402 ? -60.968 -9.559 111.589 1.00 83.94 402 ILE A CA 1
ATOM 2607 C C . ILE A 1 402 ? -62.452 -9.203 111.667 1.00 83.94 402 ILE A C 1
ATOM 2609 O O . ILE A 1 402 ? -63.139 -9.614 112.599 1.00 83.94 402 ILE A O 1
ATOM 2613 N N . THR A 1 403 ? -62.952 -8.446 110.689 1.00 81.38 403 THR A N 1
ATOM 2614 C CA . THR A 1 403 ? -64.391 -8.174 110.552 1.00 81.38 403 THR A CA 1
ATOM 2615 C C . THR A 1 403 ? -64.955 -9.113 109.494 1.00 81.38 403 THR A C 1
ATOM 2617 O O . THR A 1 403 ? -64.677 -8.940 108.311 1.00 81.38 403 THR A O 1
ATOM 2620 N N . ASN A 1 404 ? -65.729 -10.118 109.907 1.00 81.06 404 ASN A N 1
ATOM 2621 C CA . ASN A 1 404 ? -66.419 -11.021 108.988 1.00 81.06 404 ASN A CA 1
ATOM 2622 C C . ASN A 1 404 ? -67.899 -10.640 108.914 1.00 81.06 404 ASN A C 1
ATOM 2624 O O . ASN A 1 404 ? -68.608 -10.750 109.909 1.00 81.06 404 ASN A O 1
ATOM 2628 N N . SER A 1 405 ? -68.371 -10.206 107.745 1.00 80.06 405 SER A N 1
ATOM 2629 C CA . SER A 1 405 ? -69.789 -9.861 107.550 1.00 80.06 405 SER A CA 1
ATOM 2630 C C . SER A 1 405 ? -70.679 -11.083 107.267 1.00 80.06 405 SER A C 1
ATOM 2632 O O . SER A 1 405 ? -71.898 -10.940 107.199 1.00 80.06 405 SER A O 1
ATOM 2634 N N . GLY A 1 406 ? -70.085 -12.264 107.057 1.00 80.12 406 GLY A N 1
ATOM 2635 C CA . GLY A 1 406 ? -70.787 -13.518 106.769 1.00 80.12 406 GLY A CA 1
ATOM 2636 C C . GLY A 1 406 ? -70.720 -14.536 107.911 1.00 80.12 406 GLY A C 1
ATOM 2637 O O . GLY A 1 406 ? -70.370 -14.221 109.048 1.00 80.12 406 GLY A O 1
ATOM 2638 N N . SER A 1 407 ? -71.030 -15.796 107.602 1.00 79.81 407 SER A N 1
ATOM 2639 C CA . SER A 1 407 ? -70.838 -16.914 108.531 1.00 79.81 407 SER A CA 1
ATOM 2640 C C . SER A 1 407 ? -69.358 -17.284 108.652 1.00 79.81 407 SER A C 1
ATOM 2642 O O . SER A 1 407 ? -68.607 -17.202 107.682 1.00 79.81 407 SER A O 1
ATOM 2644 N N . ILE A 1 408 ? -68.944 -17.731 109.837 1.00 83.88 408 ILE A N 1
ATOM 2645 C CA . ILE A 1 408 ? -67.646 -18.379 110.044 1.00 83.88 408 ILE A CA 1
ATOM 2646 C C . ILE A 1 408 ? -67.901 -19.887 110.049 1.00 83.88 408 ILE A C 1
ATOM 2648 O O . ILE A 1 408 ? -68.530 -20.401 110.971 1.00 83.88 408 ILE A O 1
ATOM 2652 N N . SER A 1 409 ? -67.439 -20.592 109.017 1.00 82.19 409 SER A N 1
ATOM 2653 C CA . SER A 1 409 ? -67.478 -22.056 108.960 1.00 82.19 409 SER A CA 1
ATOM 2654 C C . SER A 1 409 ? -66.087 -22.594 109.279 1.00 82.19 409 SER A C 1
ATOM 2656 O O . SER A 1 409 ? -65.164 -22.469 108.479 1.00 82.19 409 SER A O 1
ATOM 2658 N N . THR A 1 410 ? -65.914 -23.133 110.484 1.00 82.50 410 THR A N 1
ATOM 2659 C CA . THR A 1 410 ? -64.663 -23.752 110.937 1.00 82.50 410 THR A CA 1
ATOM 2660 C C . THR A 1 410 ? -64.981 -24.985 111.772 1.00 82.50 410 THR A C 1
ATOM 2662 O O . THR A 1 410 ? -65.996 -25.015 112.467 1.00 82.50 410 THR A O 1
ATOM 2665 N N . ALA A 1 411 ? -64.111 -25.997 111.720 1.00 82.19 411 ALA A N 1
ATOM 2666 C CA . ALA A 1 411 ? -64.207 -27.164 112.595 1.00 82.19 411 ALA A CA 1
ATOM 2667 C C . ALA A 1 411 ? -63.972 -26.791 114.070 1.00 82.19 411 ALA A C 1
ATOM 2669 O O . ALA A 1 411 ? -64.596 -27.362 114.961 1.00 82.19 411 ALA A O 1
ATOM 2670 N N . THR A 1 412 ? -63.113 -25.797 114.320 1.00 79.94 412 THR A N 1
ATOM 2671 C CA . THR A 1 412 ? -62.778 -25.329 115.667 1.00 79.94 412 THR A CA 1
ATOM 2672 C C . THR A 1 412 ? -62.635 -23.812 115.656 1.00 79.94 412 THR A C 1
ATOM 2674 O O . THR A 1 412 ? -61.872 -23.259 114.861 1.00 79.94 412 THR A O 1
ATOM 2677 N N . LEU A 1 413 ? -63.352 -23.124 116.545 1.00 85.25 413 LEU A N 1
ATOM 2678 C CA . LEU A 1 413 ? -63.162 -21.700 116.811 1.00 85.25 413 LEU A CA 1
ATOM 2679 C C . LEU A 1 413 ? -62.536 -21.551 118.199 1.00 85.25 413 LEU A C 1
ATOM 2681 O O . LEU A 1 413 ? -63.194 -21.802 119.203 1.00 85.25 413 LEU A O 1
ATOM 2685 N N . SER A 1 414 ? -61.259 -21.169 118.249 1.00 81.00 414 SER A N 1
ATOM 2686 C CA . SER A 1 414 ? -60.528 -20.935 119.498 1.00 81.00 414 SER A CA 1
ATOM 2687 C C . SER A 1 414 ? -60.318 -19.439 119.697 1.00 81.00 414 SER A C 1
ATOM 2689 O O . SER A 1 414 ? -59.632 -18.802 118.899 1.00 81.00 414 SER A O 1
ATOM 2691 N N . THR A 1 415 ? -60.877 -18.877 120.768 1.00 82.25 415 THR A N 1
ATOM 2692 C CA . THR A 1 415 ? -60.640 -17.490 121.185 1.00 82.25 415 THR A CA 1
ATOM 2693 C C . THR A 1 415 ? -59.828 -17.489 122.475 1.00 82.25 415 THR A C 1
ATOM 2695 O O . THR A 1 415 ? -60.174 -18.179 123.427 1.00 82.25 415 THR A O 1
ATOM 2698 N N . THR A 1 416 ? -58.744 -16.715 122.533 1.00 77.38 416 THR A N 1
ATOM 2699 C CA . THR A 1 416 ? -57.920 -16.580 123.753 1.00 77.38 416 THR A CA 1
ATOM 2700 C C . THR A 1 416 ? -58.487 -15.565 124.751 1.00 77.38 416 THR A C 1
ATOM 2702 O O . THR A 1 416 ? -58.007 -15.480 125.877 1.00 77.38 416 THR A O 1
ATOM 2705 N N . GLY A 1 417 ? -59.514 -14.808 124.349 1.00 79.25 417 GLY A N 1
ATOM 2706 C CA . GLY A 1 417 ? -60.260 -13.874 125.190 1.00 79.25 417 GLY A CA 1
ATOM 2707 C C . GLY A 1 417 ? -61.762 -14.159 125.193 1.00 79.25 417 GLY A C 1
ATOM 2708 O O . GLY A 1 417 ? -62.220 -15.191 124.698 1.00 79.25 417 GLY A O 1
ATOM 2709 N N . ASN A 1 418 ? -62.535 -13.219 125.739 1.00 77.94 418 ASN A N 1
ATOM 2710 C CA . ASN A 1 418 ? -63.988 -13.338 125.837 1.00 77.94 418 ASN A CA 1
ATOM 2711 C C . ASN A 1 418 ? -64.634 -13.368 124.445 1.00 77.94 418 ASN A C 1
ATOM 2713 O O . ASN A 1 418 ? -64.462 -12.440 123.654 1.00 77.94 418 ASN A O 1
ATOM 2717 N N . ALA A 1 419 ? -65.438 -14.395 124.177 1.00 82.69 419 ALA A N 1
ATOM 2718 C CA . ALA A 1 419 ? -66.338 -14.412 123.033 1.00 82.69 419 ALA A CA 1
ATOM 2719 C C . ALA A 1 419 ? -67.659 -13.731 123.428 1.00 82.69 419 ALA A C 1
ATOM 2721 O O . ALA A 1 419 ? -68.399 -14.244 124.265 1.00 82.69 419 ALA A O 1
ATOM 2722 N N . SER A 1 420 ? -67.947 -12.566 122.844 1.00 80.50 420 SER A N 1
ATOM 2723 C CA . SER A 1 420 ? -69.238 -11.889 123.006 1.00 80.50 420 SER A CA 1
ATOM 2724 C C . SER A 1 420 ? -70.146 -12.237 121.831 1.00 80.50 420 SER A C 1
ATOM 2726 O O . SER A 1 420 ? -69.785 -12.001 120.678 1.00 80.50 420 SER A O 1
ATOM 2728 N N . VAL A 1 421 ? -71.323 -12.795 122.112 1.00 82.69 421 VAL A N 1
ATOM 2729 C CA . VAL A 1 421 ? -72.358 -13.061 121.107 1.00 82.69 421 VAL A CA 1
ATOM 2730 C C . VAL A 1 421 ? -73.448 -12.014 121.300 1.00 82.69 421 VAL A C 1
ATOM 2732 O O . VAL A 1 421 ? -74.143 -12.021 122.308 1.00 82.69 421 VAL A O 1
ATOM 2735 N N . GLY A 1 422 ? -73.593 -11.094 120.345 1.00 77.19 422 GLY A N 1
ATOM 2736 C CA . GLY A 1 422 ? -74.577 -10.004 120.429 1.00 77.19 422 GLY A CA 1
ATOM 2737 C C . GLY A 1 422 ? -76.042 -10.440 120.269 1.00 77.19 422 GLY A C 1
ATOM 2738 O O . GLY A 1 422 ? -76.933 -9.601 120.338 1.00 77.19 422 GLY A O 1
ATOM 2739 N N . GLY A 1 423 ? -76.296 -11.732 120.037 1.00 80.94 423 GLY A N 1
ATOM 2740 C CA . GLY A 1 423 ? -77.623 -12.316 119.835 1.00 80.94 423 GLY A CA 1
ATOM 2741 C C . GLY A 1 423 ? -77.774 -13.676 120.521 1.00 80.94 423 GLY A C 1
ATOM 2742 O O . GLY A 1 423 ? -76.978 -14.048 121.380 1.00 80.94 423 GLY A O 1
ATOM 2743 N N . ALA A 1 424 ? -78.806 -14.434 120.141 1.00 78.25 424 ALA A N 1
ATOM 2744 C CA . ALA A 1 424 ? -79.049 -15.759 120.704 1.00 78.25 424 ALA A CA 1
ATOM 2745 C C . ALA A 1 424 ? -77.937 -16.749 120.313 1.00 78.25 424 ALA A C 1
ATOM 2747 O O . ALA A 1 424 ? -77.618 -16.907 119.135 1.00 78.25 424 ALA A O 1
ATOM 2748 N N . LEU A 1 425 ? -77.385 -17.450 121.305 1.00 82.75 425 LEU A N 1
ATOM 2749 C CA . LEU A 1 425 ? -76.463 -18.560 121.090 1.00 82.75 425 LEU A CA 1
ATOM 2750 C C . LEU A 1 425 ? -77.254 -19.874 121.050 1.00 82.75 425 LEU A C 1
ATOM 2752 O O . LEU A 1 425 ? -77.742 -20.340 122.077 1.00 82.75 425 LEU A O 1
ATOM 2756 N N . ALA A 1 426 ? -77.375 -20.476 119.869 1.00 79.38 426 ALA A N 1
ATOM 2757 C CA . ALA A 1 426 ? -77.934 -21.815 119.719 1.00 79.38 426 ALA A CA 1
ATOM 2758 C C . ALA A 1 426 ? -76.819 -22.861 119.861 1.00 79.38 426 ALA A C 1
ATOM 2760 O O . ALA A 1 426 ? -75.856 -22.844 119.096 1.00 79.38 426 ALA A O 1
ATOM 2761 N N . VAL A 1 427 ? -76.955 -23.784 120.815 1.00 82.25 427 VAL A N 1
ATOM 2762 C CA . VAL A 1 427 ? -76.032 -24.916 120.981 1.00 82.25 427 VAL A CA 1
ATOM 2763 C C . VAL A 1 427 ? -76.816 -26.212 120.825 1.00 82.25 427 VAL A C 1
ATOM 2765 O O . VAL A 1 427 ? -77.693 -26.512 121.625 1.00 82.25 427 VAL A O 1
ATOM 2768 N N . THR A 1 428 ? -76.508 -26.991 119.787 1.00 76.75 428 THR A N 1
ATOM 2769 C CA . THR A 1 428 ? -77.179 -28.275 119.489 1.00 76.75 428 THR A CA 1
ATOM 2770 C C . THR A 1 428 ? -76.585 -29.452 120.287 1.00 76.75 428 THR A C 1
ATOM 2772 O O . THR A 1 428 ? -76.940 -30.604 120.073 1.00 76.75 428 THR A O 1
ATOM 2775 N N . GLY A 1 429 ? -75.684 -29.174 121.232 1.00 79.12 429 GLY A N 1
ATOM 2776 C CA . GLY A 1 429 ? -75.011 -30.158 122.081 1.00 79.12 429 GLY A CA 1
ATOM 2777 C C . GLY A 1 429 ? -74.796 -29.646 123.506 1.00 79.12 429 GLY A C 1
ATOM 2778 O O . GLY A 1 429 ? -75.458 -28.712 123.952 1.00 79.12 429 GLY A O 1
ATOM 2779 N N . ALA A 1 430 ? -73.861 -30.258 124.231 1.00 75.69 430 ALA A N 1
ATOM 2780 C CA . ALA A 1 430 ? -73.527 -29.840 125.587 1.00 75.69 430 ALA A CA 1
ATOM 2781 C C . ALA A 1 430 ? -72.554 -28.652 125.585 1.00 75.69 430 ALA A C 1
ATOM 2783 O O . ALA A 1 430 ? -71.570 -28.640 124.848 1.00 75.69 430 ALA A O 1
ATOM 2784 N N . THR A 1 431 ? -72.790 -27.683 126.467 1.00 80.19 431 THR A N 1
ATOM 2785 C CA . THR A 1 431 ? -71.798 -26.668 126.835 1.00 80.19 431 THR A CA 1
ATOM 2786 C C . THR A 1 431 ? -71.193 -27.011 128.188 1.00 80.19 431 THR A C 1
ATOM 2788 O O . THR A 1 431 ? -71.929 -27.210 129.155 1.00 80.19 431 THR A O 1
ATOM 2791 N N . THR A 1 432 ? -69.867 -27.014 128.291 1.00 79.75 432 THR A N 1
ATOM 2792 C CA . THR A 1 432 ? -69.170 -27.079 129.581 1.00 79.75 432 THR A CA 1
ATOM 2793 C C . THR A 1 432 ? -68.741 -25.671 129.967 1.00 79.75 432 THR A C 1
ATOM 2795 O O . THR A 1 432 ? -67.929 -25.065 129.273 1.00 79.75 432 THR A O 1
ATOM 2798 N N . THR A 1 433 ? -69.284 -25.132 131.060 1.00 78.62 433 THR A N 1
ATOM 2799 C CA . THR A 1 433 ? -68.892 -23.816 131.581 1.00 78.62 433 THR A CA 1
ATOM 2800 C C . THR A 1 433 ? -68.401 -23.941 133.020 1.00 78.62 433 THR A C 1
ATOM 2802 O O . THR A 1 433 ? -68.902 -24.754 133.798 1.00 78.62 433 THR A O 1
ATOM 2805 N N . ALA A 1 434 ? -67.419 -23.124 133.399 1.00 74.19 434 ALA A N 1
ATOM 2806 C CA . ALA A 1 434 ? -66.965 -22.999 134.784 1.00 74.19 434 ALA A CA 1
ATOM 2807 C C . ALA A 1 434 ? -67.877 -22.017 135.542 1.00 74.19 434 ALA A C 1
ATOM 2809 O O . ALA A 1 434 ? -67.454 -20.944 135.964 1.00 74.19 434 ALA A O 1
ATOM 2810 N N . GLY A 1 435 ? -69.159 -22.380 135.645 1.00 70.50 435 GLY A N 1
ATOM 2811 C CA . GLY A 1 435 ? -70.223 -21.524 136.169 1.00 70.50 435 GLY A CA 1
ATOM 2812 C C . GLY A 1 435 ? -71.045 -20.858 135.064 1.00 70.50 435 GLY A C 1
ATOM 2813 O O . GLY A 1 435 ? -70.572 -20.623 133.952 1.00 70.50 435 GLY A O 1
ATOM 2814 N N . LEU A 1 436 ? -72.315 -20.597 135.361 1.00 80.75 436 LEU A N 1
ATOM 2815 C CA . LEU A 1 436 ? -73.237 -19.893 134.477 1.00 80.75 436 LEU A CA 1
ATOM 2816 C C . LEU A 1 436 ? -74.051 -18.915 135.321 1.00 80.75 436 LEU A C 1
ATOM 2818 O O . LEU A 1 436 ? -74.845 -19.329 136.163 1.00 80.75 436 LEU A O 1
ATOM 2822 N N . THR A 1 437 ? -73.869 -17.621 135.076 1.00 75.81 437 THR A N 1
ATOM 2823 C CA . THR A 1 437 ? -74.710 -16.581 135.671 1.00 75.81 437 THR A CA 1
ATOM 2824 C C . THR A 1 437 ? -75.848 -16.284 134.707 1.00 75.81 437 THR A C 1
ATOM 2826 O O . THR A 1 437 ? -75.699 -15.475 133.795 1.00 75.81 437 THR A O 1
ATOM 2829 N N . ASN A 1 438 ? -76.982 -16.959 134.884 1.00 76.44 438 ASN A N 1
ATOM 2830 C CA . ASN A 1 438 ? -78.194 -16.656 134.130 1.00 76.44 438 ASN A CA 1
ATOM 2831 C C . ASN A 1 438 ? -79.058 -15.682 134.932 1.00 76.44 438 ASN A C 1
ATOM 2833 O O . ASN A 1 438 ? -79.555 -16.029 136.000 1.00 76.44 438 ASN A O 1
ATOM 2837 N N . THR A 1 439 ? -79.239 -14.467 134.424 1.00 77.06 439 THR A N 1
ATOM 2838 C CA . THR A 1 439 ? -80.107 -13.456 135.052 1.00 77.06 439 THR A CA 1
ATOM 2839 C C . THR A 1 439 ? -81.570 -13.583 134.624 1.00 77.06 439 THR A C 1
ATOM 2841 O O . THR A 1 439 ? -82.434 -12.934 135.207 1.00 77.06 439 THR A O 1
ATOM 2844 N N . GLY A 1 440 ? -81.855 -14.411 133.614 1.00 75.94 440 GLY A N 1
ATOM 2845 C CA . GLY A 1 440 ? -83.207 -14.731 133.167 1.00 75.94 440 GLY A CA 1
ATOM 2846 C C . GLY A 1 440 ? -83.779 -15.998 133.806 1.00 75.94 440 GLY A C 1
ATOM 2847 O O . GLY A 1 440 ? -83.178 -16.628 134.679 1.00 75.94 440 GLY A O 1
ATOM 2848 N N . ASN A 1 441 ? -84.939 -16.424 133.309 1.00 75.56 441 ASN A N 1
ATOM 2849 C CA . ASN A 1 441 ? -85.487 -17.731 133.657 1.00 75.56 441 ASN A CA 1
ATOM 2850 C C . ASN A 1 441 ? -84.668 -18.845 132.999 1.00 75.56 441 ASN A C 1
ATOM 2852 O O . ASN A 1 441 ? -84.284 -18.745 131.834 1.00 75.56 441 ASN A O 1
ATOM 2856 N N . ILE A 1 442 ? -84.448 -19.932 133.737 1.00 81.00 442 ILE A N 1
ATOM 2857 C CA . ILE A 1 442 ? -83.936 -21.184 133.179 1.00 81.00 442 ILE A CA 1
ATOM 2858 C C . ILE A 1 442 ? -85.143 -22.083 132.927 1.00 81.00 442 ILE A C 1
ATOM 2860 O O . ILE A 1 442 ? -85.723 -22.629 133.863 1.00 81.00 442 ILE A O 1
ATOM 2864 N N . ALA A 1 443 ? -85.532 -22.227 131.663 1.00 79.19 443 ALA A N 1
ATOM 2865 C CA . ALA A 1 443 ? -86.514 -23.220 131.250 1.00 79.19 443 ALA A CA 1
ATOM 2866 C C . ALA A 1 443 ? -85.770 -24.498 130.848 1.00 79.19 443 ALA A C 1
ATOM 2868 O O . ALA A 1 443 ? -85.175 -24.566 129.776 1.00 79.19 443 ALA A O 1
ATOM 2869 N N . THR A 1 444 ? -85.773 -25.502 131.721 1.00 79.56 444 THR A N 1
ATOM 2870 C CA . THR A 1 444 ? -85.210 -26.826 131.430 1.00 79.56 444 THR A CA 1
ATOM 2871 C C . THR A 1 444 ? -86.190 -27.910 131.857 1.00 79.56 444 THR A C 1
ATOM 2873 O O . THR A 1 444 ? -86.913 -27.749 132.840 1.00 79.56 444 THR A O 1
ATOM 2876 N N . THR A 1 445 ? -86.215 -29.023 131.128 1.00 79.44 445 THR A N 1
ATOM 2877 C CA . THR A 1 445 ? -86.980 -30.219 131.506 1.00 79.44 445 THR A CA 1
ATOM 2878 C C . THR A 1 445 ? -86.374 -30.924 132.711 1.00 79.44 445 THR A C 1
ATOM 2880 O O . THR A 1 445 ? -87.076 -31.610 133.450 1.00 79.44 445 THR A O 1
ATOM 2883 N N . THR A 1 446 ? -85.064 -30.789 132.917 1.00 75.06 446 THR A N 1
ATOM 2884 C CA . THR A 1 446 ? -84.368 -31.425 134.033 1.00 75.06 446 THR A CA 1
ATOM 2885 C C . THR A 1 446 ? -83.207 -30.540 134.457 1.00 75.06 446 THR A C 1
ATOM 2887 O O . THR A 1 446 ? -82.316 -30.239 133.664 1.00 75.06 446 THR A O 1
ATOM 2890 N N . LEU A 1 447 ? -83.223 -30.102 135.714 1.00 78.94 447 LEU A N 1
ATOM 2891 C CA . LEU A 1 447 ? -82.098 -29.418 136.338 1.00 78.94 447 LEU A CA 1
ATOM 2892 C C . LEU A 1 447 ? -81.490 -30.368 137.369 1.00 78.94 447 LEU A C 1
ATOM 2894 O O . LEU A 1 447 ? -82.089 -30.612 138.411 1.00 78.94 447 LEU A O 1
ATOM 2898 N N . SER A 1 448 ? -80.318 -30.920 137.062 1.00 75.12 448 SER A N 1
ATOM 2899 C CA . SER A 1 448 ? -79.560 -31.762 137.988 1.00 75.12 448 SER A CA 1
ATOM 2900 C C . SER A 1 448 ? -78.383 -30.961 138.531 1.00 75.12 448 SER A C 1
ATOM 2902 O O . SER A 1 448 ? -77.460 -30.642 137.782 1.00 75.12 448 SER A O 1
ATOM 2904 N N . THR A 1 449 ? -78.405 -30.635 139.823 1.00 77.75 449 THR A N 1
ATOM 2905 C CA . THR A 1 449 ? -77.275 -30.010 140.521 1.00 77.75 449 THR A CA 1
ATOM 2906 C C . THR A 1 449 ? -76.631 -31.030 141.451 1.00 77.75 449 THR A C 1
ATOM 2908 O O . THR A 1 449 ? -77.317 -31.754 142.164 1.00 77.75 449 THR A O 1
ATOM 2911 N N . THR A 1 450 ? -75.302 -31.094 141.465 1.00 70.56 450 THR A N 1
ATOM 2912 C CA . THR A 1 450 ? -74.551 -31.989 142.364 1.00 70.56 450 THR A CA 1
ATOM 2913 C C . THR A 1 450 ? -74.286 -31.371 143.742 1.00 70.56 450 THR A C 1
ATOM 2915 O O . THR A 1 450 ? -73.743 -32.036 144.617 1.00 70.56 450 THR A O 1
ATOM 2918 N N . GLY A 1 451 ? -74.691 -30.113 143.952 1.00 72.69 451 GLY A N 1
ATOM 2919 C CA . GLY A 1 451 ? -74.647 -29.409 145.235 1.00 72.69 451 GLY A CA 1
ATOM 2920 C C . GLY A 1 451 ? -75.978 -28.734 145.577 1.00 72.69 451 GLY A C 1
ATOM 2921 O O . GLY A 1 451 ? -76.944 -28.814 144.811 1.00 72.69 451 GLY A O 1
ATOM 2922 N N . ASN A 1 452 ? -76.024 -28.056 146.728 1.00 65.19 452 ASN A N 1
ATOM 2923 C CA . ASN A 1 452 ? -77.229 -27.387 147.222 1.00 65.19 452 ASN A CA 1
ATOM 2924 C C . ASN A 1 452 ? -77.684 -26.284 146.254 1.00 65.19 452 ASN A C 1
ATOM 2926 O O . ASN A 1 452 ? -76.958 -25.321 146.010 1.00 65.19 452 ASN A O 1
ATOM 2930 N N . ALA A 1 453 ? -78.910 -26.400 145.746 1.00 69.00 453 ALA A N 1
ATOM 2931 C CA . ALA A 1 453 ? -79.548 -25.341 144.979 1.00 69.00 453 ALA A CA 1
ATOM 2932 C C . ALA A 1 453 ? -80.195 -24.333 145.939 1.00 69.00 453 ALA A C 1
ATOM 2934 O O . ALA A 1 453 ? -81.148 -24.656 146.648 1.00 69.00 453 ALA A O 1
ATOM 2935 N N . SER A 1 454 ? -79.680 -23.104 145.963 1.00 64.81 454 SER A N 1
ATOM 2936 C CA . SER A 1 454 ? -80.346 -21.991 146.639 1.00 64.81 454 SER A CA 1
ATOM 2937 C C . SER A 1 454 ? -81.378 -21.392 145.688 1.00 64.81 454 SER A C 1
ATOM 2939 O O . SER A 1 454 ? -81.031 -20.676 144.750 1.00 64.81 454 SER A O 1
ATOM 2941 N N . VAL A 1 455 ? -82.648 -21.732 145.897 1.00 68.25 455 VAL A N 1
ATOM 2942 C CA . VAL A 1 455 ? -83.776 -21.078 145.226 1.00 68.25 455 VAL A CA 1
ATOM 2943 C C . VAL A 1 455 ? -84.252 -19.925 146.112 1.00 68.25 455 VAL A C 1
ATOM 2945 O O . VAL A 1 455 ? -84.351 -20.085 147.327 1.00 68.25 455 VAL A O 1
ATOM 2948 N N . GLY A 1 456 ? -84.479 -18.742 145.532 1.00 64.19 456 GLY A N 1
ATOM 2949 C CA . GLY A 1 456 ? -84.814 -17.524 146.284 1.00 64.19 456 GLY A CA 1
ATOM 2950 C C . GLY A 1 456 ? -86.032 -17.674 147.222 1.00 64.19 456 GLY A C 1
ATOM 2951 O O . GLY A 1 456 ? -86.843 -18.587 147.047 1.00 64.19 456 GLY A O 1
ATOM 2952 N N . PRO A 1 457 ? -86.179 -16.796 148.233 1.00 60.34 457 PRO A N 1
ATOM 2953 C CA . PRO A 1 457 ? -87.124 -16.984 149.334 1.00 60.34 457 PRO A CA 1
ATOM 2954 C C . PRO A 1 457 ? -88.588 -17.037 148.864 1.00 60.34 457 PRO A C 1
ATOM 2956 O O . PRO A 1 457 ? -89.084 -16.112 148.225 1.00 60.34 457 PRO A O 1
ATOM 2959 N N . ARG A 1 458 ? -89.307 -18.104 149.241 1.00 56.81 458 ARG A N 1
ATOM 2960 C CA . ARG A 1 458 ? -90.780 -18.163 149.183 1.00 56.81 458 ARG A CA 1
ATOM 2961 C C . ARG A 1 458 ? -91.358 -17.259 150.277 1.00 56.81 458 ARG A C 1
ATOM 2963 O O . ARG A 1 458 ? -91.120 -17.505 151.456 1.00 56.81 458 ARG A O 1
ATOM 2970 N N . SER A 1 459 ? -92.145 -16.254 149.902 1.00 50.44 459 SER A N 1
ATOM 2971 C CA . SER A 1 459 ? -92.880 -15.379 150.825 1.00 50.44 459 SER A CA 1
ATOM 2972 C C . SER A 1 459 ? -93.857 -16.196 151.682 1.00 50.44 459 SER A C 1
ATOM 2974 O O . SER A 1 459 ? -94.739 -16.874 151.156 1.00 50.44 459 SER A O 1
ATOM 2976 N N . VAL A 1 460 ? -93.689 -16.154 153.004 1.00 51.84 460 VAL A N 1
ATOM 2977 C CA . VAL A 1 460 ? -94.549 -16.837 153.981 1.00 51.84 460 VAL A CA 1
ATOM 2978 C C . VAL A 1 460 ? -95.889 -16.100 154.074 1.00 51.84 460 VAL A C 1
ATOM 2980 O O . VAL A 1 460 ? -95.906 -14.907 154.363 1.00 51.84 460 VAL A O 1
ATOM 2983 N N . VAL A 1 461 ? -97.010 -16.793 153.860 1.00 50.56 461 VAL A N 1
ATOM 2984 C CA . VAL A 1 461 ? -98.347 -16.280 154.201 1.00 50.56 461 VAL A CA 1
ATOM 2985 C C . VAL A 1 461 ? -98.687 -16.744 155.613 1.00 50.56 461 VAL A C 1
ATOM 2987 O O . VAL A 1 461 ? -98.731 -17.939 155.875 1.00 50.56 461 VAL A O 1
ATOM 2990 N N . HIS A 1 462 ? -98.966 -15.800 156.500 1.00 46.56 462 HIS A N 1
ATOM 2991 C CA . HIS A 1 462 ? -99.819 -15.997 157.671 1.00 46.56 462 HIS A CA 1
ATOM 2992 C C . HIS A 1 462 ? -100.660 -14.733 157.824 1.00 46.56 462 HIS A C 1
ATOM 2994 O O . HIS A 1 462 ? -100.131 -13.673 157.526 1.00 46.56 462 HIS A O 1
ATOM 3000 N N . TRP A 1 463 ? -101.910 -14.834 158.286 1.00 43.31 463 TRP A N 1
ATOM 3001 C CA . TRP A 1 463 ? -102.396 -14.126 159.483 1.00 43.31 463 TRP A CA 1
ATOM 3002 C C . TRP A 1 463 ? -103.779 -14.678 159.888 1.00 43.31 463 TRP A C 1
ATOM 3004 O O . TRP A 1 463 ? -104.749 -14.464 159.171 1.00 43.31 463 TRP A O 1
ATOM 3014 N N . ARG A 1 464 ? -103.801 -15.307 161.076 1.00 49.59 464 ARG A N 1
ATOM 3015 C CA . ARG A 1 464 ? -104.906 -15.932 161.840 1.00 49.59 464 ARG A CA 1
ATOM 3016 C C . ARG A 1 464 ? -105.634 -17.127 161.231 1.00 49.59 464 ARG A C 1
ATOM 3018 O O . ARG A 1 464 ? -106.253 -16.990 160.160 1.00 49.59 464 ARG A O 1
#

pLDDT: mean 71.32, std 14.5, range [39.78, 92.88]

Sequence (464 aa):
SATVTNNATVGGTLGVTGATTTAGVTNTGNVGTDTLSTTGLATLDSATVTNNATVGGTLGVTGATTTAGITNTGNVGTDTLSTTGLATLDSATVTNNATVGGTLGVTGATTTAGITNTGNIATGSVSGSGGILTIDADNAAGGSFVQITNNDLTLQGGTASTTVVLDNSGMTVSDTTNGTTFTVSNTGNGAFTGTVSAAGASLTGDLNMNGNDITNVDALTATTGNITTVNSTTIDNTGTTTTGALAVTNNATVGGTATVTGLASLNGGVETNGAAISTSGGNITTAAGSISSTTGSISTQSGNISTLSGNITTTTGTVAGANGNFGTVTAGTGNITTVNATNVNSQNVTASGTISGAAVVAGSGGLTSNGPTTLNGATTVNNALNVTGATTTAGISNTGNITNSGSISTATLSTTGNASVGGALAVTGATTTAGLTNTGNIATTTLSTTGNASVGPRSVVHWR

Solvent-accessible surface area (backbone atoms only — not comparable to full-atom values): 34486 Å² total; per-residue (Å²): 136,86,87,77,93,68,93,83,87,71,99,63,90,84,87,74,92,74,91,81,90,66,101,70,83,92,72,94,67,89,84,92,68,100,71,88,86,70,98,60,91,83,89,67,100,71,83,89,77,91,67,88,85,88,73,99,62,86,86,85,72,94,73,91,82,90,76,90,78,83,92,71,95,66,88,84,90,67,100,70,89,85,70,100,63,90,82,89,69,98,74,83,89,77,94,68,88,84,85,73,98,64,88,87,87,72,96,65,91,82,90,71,100,71,83,93,71,95,69,86,85,90,66,98,72,88,82,39,73,96,56,41,36,74,52,56,90,77,80,49,92,65,45,47,34,41,35,39,45,90,87,48,80,45,81,44,40,40,93,50,87,67,82,86,84,70,63,100,82,36,49,81,46,73,39,87,86,81,70,52,58,53,44,53,49,93,82,74,59,75,72,73,95,64,90,83,86,62,97,79,77,84,79,92,74,87,84,82,58,88,88,57,84,91,75,93,69,95,73,89,82,68,94,77,75,82,84,88,80,76,100,57,99,70,86,90,68,96,68,87,85,88,70,94,76,85,86,73,95,73,89,84,88,72,95,65,90,84,87,80,87,84,65,68,71,44,77,58,62,43,70,73,39,77,58,62,39,52,40,34,57,27,42,35,46,34,33,53,24,36,34,47,32,34,54,24,38,34,47,34,37,53,26,40,35,52,30,33,54,31,40,38,43,34,41,44,34,37,51,36,63,44,70,42,60,74,58,59,76,57,59,86,84,44,64,78,83,52,81,72,53,97,69,80,94,54,101,72,78,86,71,96,64,91,87,82,67,101,71,85,81,61,62,100,85,55,80,87,74,98,62,95,80,85,78,94,63,95,80,85,75,95,62,92,83,88,72,98,67,92,83,90,68,96,71,82,94,70,96,66,88,85,88,72,96,68,86,86,87,67,98,71,88,85,70,99,61,90,83,82,72,98,62,90,84,86,71,98,66,89,82,90,66,98,69,81,92,73,92,65,87,84,90,70,98,72,86,87,70,98,61,90,79,86,72,81,86,78,83,82,88,82,86,136

Radius of gyration: 83.02 Å; Cα contacts (8 Å, |Δi|>4): 323; chains: 1; bounding box: 170×51×278 Å